Protein AF-A0A831NUK7-F1 (afdb_monomer_lite)

Sequence (384 aa):
MIRMRAVDPSGNFGPFSEELTFRYDPYPPEITIQGIDSPALAPYNLSAEILTEDSSPIYSLNWSLEGEGLSLQGSGEMINAQDLQEGTYLLTVWVRDVAGNLNVSAFTLVILPPDTTPPQLVYSSVEPGQTDVPLNATFVLRFNEAVILGEIRILFGLVGEEVPLSAKVEGETVTITPLSPLSPGTLYHLVIEGLKDEHGNTAPVINISFTTVYPVVEDYDSDGLPNSYEERYSFLDPLNPEDASRDEDGDGLTNLEEYLNHTRPDLSDTDGDGYSDLEEIEKGTDPNNKNEFPAEEAGEKSPLALYAGVGIAALVVIVALLLYLRAKTLGREELEEEVPAATPGEVIEHSLMDDFVNCPECGAPVEKDAEYCPECGAILKGEE

pLDDT: mean 85.35, std 16.43, range [32.44, 98.31]

Secondary structure (DSSP, 8-state):
-B--EEE-TTSPEEEEPPPB------SPPEEEEES--SSEESSEEEEEEEEEE-SS-EEEEEEEEEETTEEEEEESSEEEEEEE-SEEEEEEEEEEETT--EEEEEEEEEEEPPP-PPP-EEEESS-TTEEEE-TTPPEEEEESS--B--EEEEEETTT-PBPPEEEEEETTEEEEEESSPPPTT-EEEEEEES-B-TT-PBPPPEEEEEEEPP-----SS-SS--HHHHTTSTT--TT-TTSTT--SSSSS--HHHHHHHT--TT-SSSS-SSS-HHHHHHHT--TT-TT-PPP-------THHHHHHHHHHHHHHHHHHHHHHHHHHSSS-----------------------EEE-TTT--EEETT-SB-TTT--B-----

Structure (mmCIF, N/CA/C/O backbone):
data_AF-A0A831NUK7-F1
#
_entry.id   AF-A0A831NUK7-F1
#
loop_
_atom_site.group_PDB
_atom_site.id
_atom_site.type_symbol
_atom_site.label_atom_id
_atom_site.label_alt_id
_atom_site.label_comp_id
_atom_site.label_asym_id
_atom_site.label_entity_id
_atom_site.label_seq_id
_atom_site.pdbx_PDB_ins_code
_atom_site.Cartn_x
_atom_site.Cartn_y
_atom_site.Cartn_z
_atom_site.occupancy
_atom_site.B_iso_or_equiv
_atom_site.auth_seq_id
_atom_site.auth_comp_id
_atom_site.auth_asym_id
_atom_site.auth_atom_id
_atom_site.pdbx_PDB_model_num
ATOM 1 N N . MET A 1 1 ? 56.493 -1.917 -49.288 1.00 64.25 1 MET A N 1
ATOM 2 C CA . MET A 1 1 ? 57.590 -0.929 -49.189 1.00 64.25 1 MET A CA 1
ATOM 3 C C . MET A 1 1 ? 58.415 -0.994 -50.458 1.00 64.25 1 MET A C 1
ATOM 5 O O . MET A 1 1 ? 58.740 -2.098 -50.881 1.00 64.25 1 MET A O 1
ATOM 9 N N . ILE A 1 2 ? 58.713 0.147 -51.077 1.00 75.06 2 ILE A N 1
ATOM 10 C CA . ILE A 1 2 ? 59.552 0.215 -52.278 1.00 75.06 2 ILE A CA 1
ATOM 11 C C . ILE A 1 2 ? 60.657 1.246 -52.034 1.00 75.06 2 ILE A C 1
ATOM 13 O O . ILE A 1 2 ? 60.381 2.381 -51.653 1.00 75.06 2 ILE A O 1
ATOM 17 N N . ARG A 1 3 ? 61.909 0.840 -52.265 1.00 80.25 3 ARG A N 1
ATOM 18 C CA . ARG A 1 3 ? 63.057 1.743 -52.408 1.00 80.25 3 ARG A CA 1
ATOM 19 C C . ARG A 1 3 ? 63.561 1.630 -53.836 1.00 80.25 3 ARG A C 1
ATOM 21 O O . ARG A 1 3 ? 63.707 0.524 -54.355 1.00 80.25 3 ARG A O 1
ATOM 28 N N . MET A 1 4 ? 63.839 2.758 -54.466 1.00 81.94 4 MET A N 1
ATOM 29 C CA . MET A 1 4 ? 64.348 2.812 -55.836 1.00 81.94 4 MET A CA 1
ATOM 30 C C . MET A 1 4 ? 65.787 3.323 -55.796 1.00 81.94 4 MET A C 1
ATOM 32 O O . MET A 1 4 ? 66.136 4.089 -54.912 1.00 81.94 4 MET A O 1
ATOM 36 N N . ARG A 1 5 ? 66.654 2.920 -56.723 1.00 85.25 5 ARG A N 1
ATOM 37 C CA . ARG A 1 5 ? 67.968 3.560 -56.900 1.00 85.25 5 ARG A CA 1
ATOM 38 C C . ARG A 1 5 ? 68.291 3.658 -58.377 1.00 85.25 5 ARG A C 1
ATOM 40 O O . ARG A 1 5 ? 67.907 2.778 -59.145 1.00 85.25 5 ARG A O 1
ATOM 47 N N . ALA A 1 6 ? 68.995 4.713 -58.760 1.00 83.50 6 ALA A N 1
ATOM 48 C CA . ALA A 1 6 ? 69.454 4.871 -60.131 1.00 83.50 6 ALA A CA 1
ATOM 49 C C . ALA A 1 6 ? 70.647 3.943 -60.411 1.00 83.50 6 ALA A C 1
ATOM 51 O O . ALA A 1 6 ? 71.474 3.705 -59.526 1.00 83.50 6 ALA A O 1
ATOM 52 N N . VAL A 1 7 ? 70.736 3.447 -61.645 1.00 88.44 7 VAL A N 1
ATOM 53 C CA . VAL A 1 7 ? 71.907 2.736 -62.174 1.00 88.44 7 VAL A CA 1
ATOM 54 C C . VAL A 1 7 ? 72.373 3.493 -63.405 1.00 88.44 7 VAL A C 1
ATOM 56 O O . VAL A 1 7 ? 71.557 3.771 -64.285 1.00 88.44 7 VAL A O 1
ATOM 59 N N . ASP A 1 8 ? 73.649 3.861 -63.461 1.00 87.12 8 ASP A N 1
ATOM 60 C CA . ASP A 1 8 ? 74.209 4.478 -64.663 1.00 87.12 8 ASP A CA 1
ATOM 61 C C . ASP A 1 8 ? 74.492 3.421 -65.763 1.00 87.12 8 ASP A C 1
ATOM 63 O O . ASP A 1 8 ? 74.494 2.217 -65.485 1.00 87.12 8 ASP A O 1
ATOM 67 N N . PRO A 1 9 ? 74.745 3.825 -67.025 1.00 88.81 9 PRO A N 1
ATOM 68 C CA . PRO A 1 9 ? 75.043 2.888 -68.118 1.00 88.81 9 PRO A CA 1
ATOM 69 C C . PRO A 1 9 ? 76.315 2.047 -67.921 1.00 88.81 9 PRO A C 1
ATOM 71 O O . PRO A 1 9 ? 76.508 1.058 -68.626 1.00 88.81 9 PRO A O 1
ATOM 74 N N . SER A 1 10 ? 77.177 2.436 -66.979 1.00 90.06 10 SER A N 1
ATOM 75 C CA . SER A 1 10 ? 78.399 1.719 -66.606 1.00 90.06 10 SER A CA 1
ATOM 76 C C . SER A 1 10 ? 78.162 0.710 -65.473 1.00 90.06 10 SER A C 1
ATOM 78 O O . SER A 1 10 ? 79.085 -0.006 -65.093 1.00 90.06 10 SER A O 1
ATOM 80 N N . GLY A 1 11 ? 76.939 0.630 -64.940 1.00 84.56 11 GLY A N 1
ATOM 81 C CA . GLY A 1 11 ? 76.548 -0.298 -63.881 1.00 84.56 11 GLY A CA 1
ATOM 82 C C . GLY A 1 11 ? 76.775 0.215 -62.457 1.00 84.56 11 GLY A C 1
ATOM 83 O O . GLY A 1 11 ? 76.637 -0.567 -61.514 1.00 84.56 11 GLY A O 1
ATOM 84 N N . ASN A 1 12 ? 77.102 1.497 -62.261 1.00 88.62 12 ASN A N 1
ATOM 85 C CA . ASN A 1 12 ? 77.248 2.062 -60.920 1.00 88.62 12 ASN A CA 1
ATOM 86 C C . ASN A 1 12 ? 75.880 2.391 -60.323 1.00 88.62 12 ASN A C 1
ATOM 88 O O . ASN A 1 12 ? 75.015 2.969 -60.983 1.00 88.62 12 ASN A O 1
ATOM 92 N N . PHE A 1 13 ? 75.700 2.063 -59.046 1.00 88.94 13 PHE A N 1
ATOM 93 C CA . PHE A 1 13 ? 74.459 2.310 -58.322 1.00 88.94 13 PHE A CA 1
ATOM 94 C C . PHE A 1 13 ? 74.542 3.606 -57.515 1.00 88.94 13 PHE A C 1
ATOM 96 O O . PHE A 1 13 ? 75.448 3.777 -56.699 1.00 88.94 13 PHE A O 1
ATOM 103 N N . GLY A 1 14 ? 73.559 4.486 -57.700 1.00 83.69 14 GLY A N 1
ATOM 104 C CA . GLY A 1 14 ? 73.327 5.617 -56.806 1.00 83.69 14 GLY A CA 1
ATOM 105 C C . GLY A 1 14 ? 72.764 5.176 -55.445 1.00 83.69 14 GLY A C 1
ATOM 106 O O . GLY A 1 14 ? 72.411 4.002 -55.261 1.00 83.69 14 GLY A O 1
ATOM 107 N N . PRO A 1 15 ? 72.651 6.104 -54.479 1.00 85.12 15 PRO A N 1
ATOM 108 C CA . PRO A 1 15 ? 71.988 5.824 -53.210 1.00 85.12 15 PRO A CA 1
ATOM 109 C C . PRO A 1 15 ? 70.515 5.444 -53.435 1.00 85.12 15 PRO A C 1
ATOM 111 O O . PRO A 1 15 ? 69.902 5.826 -54.436 1.00 85.12 15 PRO A O 1
ATOM 114 N N . PHE A 1 16 ? 69.947 4.676 -52.505 1.00 83.62 16 PHE A N 1
ATOM 115 C CA . PHE A 1 16 ? 68.508 4.412 -52.507 1.00 83.62 16 PHE A CA 1
ATOM 116 C C . PHE A 1 16 ? 67.723 5.699 -52.230 1.00 83.62 16 PHE A C 1
ATOM 118 O O . PHE A 1 16 ? 68.163 6.544 -51.452 1.00 83.62 16 PHE A O 1
ATOM 125 N N . SER A 1 17 ? 66.558 5.820 -52.863 1.00 79.38 17 SER A N 1
ATOM 126 C CA . SER A 1 17 ? 65.533 6.805 -52.549 1.00 79.38 17 SER A CA 1
ATOM 127 C C . SER A 1 17 ? 65.079 6.650 -51.101 1.00 79.38 17 SER A C 1
ATOM 129 O O . SER A 1 17 ? 65.239 5.583 -50.496 1.00 79.38 17 SER A O 1
ATOM 131 N N . GLU A 1 18 ? 64.431 7.690 -50.582 1.00 79.56 18 GLU A N 1
ATOM 132 C CA . GLU A 1 18 ? 63.623 7.554 -49.373 1.00 79.56 18 GLU A CA 1
ATOM 133 C C . GLU A 1 18 ? 62.580 6.437 -49.542 1.00 79.56 18 GLU A C 1
ATOM 135 O O . GLU A 1 18 ? 62.187 6.073 -50.660 1.00 79.56 18 GLU A O 1
ATOM 140 N N . GLU A 1 19 ? 62.188 5.837 -48.420 1.00 77.62 19 GLU A N 1
ATOM 141 C CA . GLU A 1 19 ? 61.235 4.734 -48.405 1.00 77.62 19 GLU A CA 1
ATOM 142 C C . GLU A 1 19 ? 59.835 5.208 -48.762 1.00 77.62 19 GLU A C 1
ATOM 144 O O . GLU A 1 19 ? 59.229 5.985 -48.027 1.00 77.62 19 GLU A O 1
ATOM 149 N N . LEU A 1 20 ? 59.279 4.660 -49.843 1.00 69.44 20 LEU A N 1
ATOM 150 C CA . LEU A 1 20 ? 57.866 4.817 -50.141 1.00 69.44 20 LEU A CA 1
ATOM 151 C C . LEU A 1 20 ? 57.098 3.615 -49.576 1.00 69.44 20 LEU A C 1
ATOM 153 O O . LEU A 1 20 ? 57.279 2.463 -50.000 1.00 69.44 20 LEU A O 1
ATOM 157 N N . THR A 1 21 ? 56.233 3.879 -48.600 1.00 65.00 21 THR A N 1
ATOM 158 C CA . THR A 1 21 ? 55.362 2.868 -47.990 1.00 65.00 21 THR A CA 1
ATOM 159 C C . THR A 1 21 ? 53.924 3.110 -48.423 1.00 65.00 21 THR A C 1
ATOM 161 O O . THR A 1 21 ? 53.344 4.139 -48.101 1.00 65.00 21 THR A O 1
ATOM 164 N N . PHE A 1 22 ? 53.344 2.144 -49.136 1.00 67.62 22 PHE A N 1
ATOM 165 C CA . PHE A 1 22 ? 51.909 2.099 -49.402 1.00 67.62 22 PHE A CA 1
ATOM 166 C C . PHE A 1 22 ? 51.228 1.402 -48.228 1.00 67.62 22 PHE A C 1
ATOM 168 O O . PHE A 1 22 ? 51.639 0.301 -47.853 1.00 67.62 22 PHE A O 1
ATOM 175 N N . ARG A 1 23 ? 50.216 2.045 -47.647 1.00 66.06 23 ARG A N 1
ATOM 176 C CA . ARG A 1 23 ? 49.289 1.401 -46.716 1.00 66.06 23 ARG A CA 1
ATOM 177 C C . ARG A 1 23 ? 48.099 0.915 -47.537 1.00 66.06 23 ARG A C 1
ATOM 179 O O . ARG A 1 23 ? 47.542 1.691 -48.306 1.00 66.06 23 ARG A O 1
ATOM 186 N N . TYR A 1 24 ? 47.801 -0.372 -47.440 1.00 79.50 24 TYR A N 1
ATOM 187 C CA . TYR A 1 24 ? 46.644 -0.999 -48.066 1.00 79.50 24 TYR A CA 1
ATOM 188 C C . TYR A 1 24 ? 45.775 -1.526 -46.937 1.00 79.50 24 TYR A C 1
ATOM 190 O O . TYR A 1 24 ? 46.262 -2.331 -46.142 1.00 79.50 24 TYR A O 1
ATOM 198 N N . ASP A 1 25 ? 44.542 -1.044 -46.873 1.00 85.75 25 ASP A N 1
ATOM 199 C CA . ASP A 1 25 ? 43.543 -1.516 -45.929 1.00 85.75 25 ASP A CA 1
ATOM 200 C C . ASP A 1 25 ? 42.466 -2.293 -46.693 1.00 85.75 25 ASP A C 1
ATOM 202 O O . ASP A 1 25 ? 41.785 -1.701 -47.533 1.00 85.75 25 ASP A O 1
ATOM 206 N N . PRO A 1 26 ? 42.362 -3.620 -46.507 1.00 89.19 26 PRO A N 1
ATOM 207 C CA . PRO A 1 26 ? 41.333 -4.426 -47.149 1.00 89.19 26 PRO A CA 1
ATOM 208 C C . PRO A 1 26 ? 40.046 -4.562 -46.331 1.00 89.19 26 PRO A C 1
ATOM 210 O O . PRO A 1 26 ? 39.125 -5.227 -46.811 1.00 89.19 26 PRO A O 1
ATOM 213 N N . TYR A 1 27 ? 40.002 -4.059 -45.095 1.00 92.44 27 TYR A N 1
ATOM 214 C CA . TYR A 1 27 ? 38.897 -4.330 -44.184 1.00 92.44 27 TYR A CA 1
ATOM 215 C C . TYR A 1 27 ? 37.964 -3.121 -44.093 1.00 92.44 27 TYR A C 1
ATOM 217 O O . TYR A 1 27 ? 38.430 -1.990 -44.051 1.00 92.44 27 TYR A O 1
ATOM 225 N N . PRO A 1 28 ? 36.638 -3.330 -44.113 1.00 91.94 28 PRO A N 1
ATOM 226 C CA . PRO A 1 28 ? 35.700 -2.252 -43.857 1.00 91.94 28 PRO A CA 1
ATOM 227 C C . PRO A 1 28 ? 35.691 -1.871 -42.367 1.00 91.94 28 PRO A C 1
ATOM 229 O O . PRO A 1 28 ? 35.880 -2.757 -41.530 1.00 91.94 28 PRO A O 1
ATOM 232 N N . PRO A 1 29 ? 35.381 -0.604 -42.033 1.00 94.94 29 PRO A N 1
ATOM 233 C CA . PRO A 1 29 ? 35.213 -0.165 -40.649 1.00 94.94 29 PRO A CA 1
ATOM 234 C C . PRO A 1 29 ? 34.188 -1.002 -39.885 1.00 94.94 29 PRO A C 1
ATOM 236 O O . PRO A 1 29 ? 33.130 -1.327 -40.429 1.00 94.94 29 PRO A O 1
ATOM 239 N N . GLU A 1 30 ? 34.441 -1.300 -38.615 1.00 94.69 30 GLU A N 1
ATOM 240 C CA . GLU A 1 30 ? 33.444 -1.907 -37.731 1.00 94.69 30 GLU A CA 1
ATOM 241 C C . GLU A 1 30 ? 32.472 -0.845 -37.193 1.00 94.69 30 GLU A C 1
ATOM 243 O O . GLU A 1 30 ? 32.846 0.309 -36.991 1.00 94.69 30 GLU A O 1
ATOM 248 N N . ILE A 1 31 ? 31.207 -1.231 -36.981 1.00 95.44 31 ILE A N 1
ATOM 249 C CA . ILE A 1 31 ? 30.131 -0.347 -36.502 1.00 95.44 31 ILE A CA 1
ATOM 250 C C . ILE A 1 31 ? 29.565 -0.932 -35.209 1.00 95.44 31 ILE A C 1
ATOM 252 O O . ILE A 1 31 ? 29.044 -2.047 -35.217 1.00 95.44 31 ILE A O 1
ATOM 256 N N . THR A 1 32 ? 29.592 -0.153 -34.131 1.00 93.31 32 THR A N 1
ATOM 257 C CA . THR A 1 32 ? 28.863 -0.428 -32.885 1.00 93.31 32 THR A CA 1
ATOM 258 C C . THR A 1 32 ? 27.933 0.741 -32.587 1.00 93.31 32 THR A C 1
ATOM 260 O O . THR A 1 32 ? 28.287 1.886 -32.846 1.00 93.31 32 THR A O 1
ATOM 263 N N . ILE A 1 33 ? 26.745 0.475 -32.042 1.00 92.62 33 ILE A N 1
ATOM 264 C CA . ILE A 1 33 ? 25.824 1.533 -31.611 1.00 92.62 33 ILE A CA 1
ATOM 265 C C . ILE A 1 33 ? 25.551 1.391 -30.118 1.00 92.62 33 ILE A C 1
ATOM 267 O O . ILE A 1 33 ? 25.254 0.295 -29.642 1.00 92.62 33 ILE A O 1
ATOM 271 N N . GLN A 1 34 ? 25.657 2.499 -29.392 1.00 93.94 34 GLN A N 1
ATOM 272 C CA . GLN A 1 34 ? 25.316 2.612 -27.976 1.00 93.94 34 GLN A CA 1
ATOM 273 C C . GLN A 1 34 ? 24.071 3.490 -27.798 1.00 93.94 34 GLN A C 1
ATOM 275 O O . GLN A 1 34 ? 23.818 4.376 -28.611 1.00 93.94 34 GLN A O 1
ATOM 280 N N . GLY A 1 35 ? 23.291 3.250 -26.740 1.00 87.88 35 GLY A N 1
ATOM 281 C CA . GLY A 1 35 ? 22.095 4.051 -26.437 1.00 87.88 35 GLY A CA 1
ATOM 282 C C . GLY A 1 35 ? 20.856 3.709 -27.273 1.00 87.88 35 GLY A C 1
ATOM 283 O O . GLY A 1 35 ? 20.000 4.565 -27.470 1.00 87.88 35 GLY A O 1
ATOM 284 N N . ILE A 1 36 ? 20.758 2.478 -27.790 1.00 88.00 36 ILE A N 1
ATOM 285 C CA . ILE A 1 36 ? 19.502 1.943 -28.334 1.00 88.00 36 ILE A CA 1
ATOM 286 C C . ILE A 1 36 ? 18.870 1.046 -27.273 1.00 88.00 36 ILE A C 1
ATOM 288 O O . ILE A 1 36 ? 19.312 -0.089 -27.082 1.00 88.00 36 ILE A O 1
ATOM 292 N N . ASP A 1 37 ? 17.811 1.537 -26.637 1.00 85.81 37 ASP A N 1
ATOM 293 C CA . ASP A 1 37 ? 16.957 0.727 -25.773 1.00 85.81 37 ASP A CA 1
ATOM 294 C C . ASP A 1 37 ? 15.833 0.138 -26.630 1.00 85.81 37 ASP A C 1
ATOM 296 O O . ASP A 1 37 ? 14.996 0.861 -27.166 1.00 85.81 37 ASP A O 1
ATOM 300 N N . SER A 1 38 ? 15.846 -1.180 -26.835 1.00 87.94 38 SER A N 1
ATOM 301 C CA . SER A 1 38 ? 14.829 -1.876 -27.629 1.00 87.94 38 SER A CA 1
ATOM 302 C C . SER A 1 38 ? 14.486 -3.235 -27.000 1.00 87.94 38 SER A C 1
ATOM 304 O O . SER A 1 38 ? 15.402 -4.031 -26.774 1.00 87.94 38 SER A O 1
ATOM 306 N N . PRO A 1 39 ? 13.195 -3.558 -26.783 1.00 89.12 39 PRO A N 1
ATOM 307 C CA . PRO A 1 39 ? 12.033 -2.710 -27.066 1.00 89.12 39 PRO A CA 1
ATOM 308 C C . PRO A 1 39 ? 11.909 -1.514 -26.098 1.00 89.12 39 PRO A C 1
ATOM 310 O O . PRO A 1 39 ? 12.307 -1.621 -24.942 1.00 89.12 39 PRO A O 1
ATOM 313 N N . ALA A 1 40 ? 11.335 -0.403 -26.570 1.00 89.50 40 ALA A N 1
ATOM 314 C CA . ALA A 1 40 ? 11.014 0.796 -25.777 1.00 89.50 40 ALA A CA 1
ATOM 315 C C . ALA A 1 40 ? 9.501 1.080 -25.784 1.00 89.50 40 ALA A C 1
ATOM 317 O O . ALA A 1 40 ? 8.794 0.543 -26.630 1.00 89.50 40 ALA A O 1
ATOM 318 N N . LEU A 1 41 ? 8.991 1.917 -24.874 1.00 89.62 41 LEU A N 1
ATOM 319 C CA . LEU A 1 41 ? 7.579 2.337 -24.839 1.00 89.62 41 LEU A CA 1
ATOM 320 C C . LEU A 1 41 ? 7.398 3.702 -25.518 1.00 89.62 41 LEU A C 1
ATOM 322 O O . LEU A 1 41 ? 8.243 4.585 -25.373 1.00 89.62 41 LEU A O 1
ATOM 326 N N . ALA A 1 42 ? 6.299 3.880 -26.251 1.00 89.00 42 ALA A N 1
ATOM 327 C CA . ALA A 1 42 ? 5.941 5.168 -26.839 1.00 89.00 42 ALA A CA 1
ATOM 328 C C . ALA A 1 42 ? 5.413 6.162 -25.777 1.00 89.00 42 ALA A C 1
ATOM 330 O O . ALA A 1 42 ? 4.726 5.741 -24.847 1.00 89.00 42 ALA A O 1
ATOM 331 N N . PRO A 1 43 ? 5.634 7.482 -25.943 1.00 90.12 43 PRO A N 1
ATOM 332 C CA . PRO A 1 43 ? 6.534 8.098 -26.915 1.00 90.12 43 PRO A CA 1
ATOM 333 C C . PRO A 1 43 ? 8.003 7.937 -26.495 1.00 90.12 43 PRO A C 1
ATOM 335 O O . PRO A 1 43 ? 8.352 8.155 -25.335 1.00 90.12 43 PRO A O 1
ATOM 338 N N . TYR A 1 44 ? 8.878 7.608 -27.446 1.00 91.56 44 TYR A N 1
ATOM 339 C CA . TYR A 1 44 ? 10.301 7.392 -27.170 1.00 91.56 44 TYR A CA 1
ATOM 340 C C . TYR A 1 44 ? 11.184 8.462 -27.819 1.00 91.56 44 TYR A C 1
ATOM 342 O O . TYR A 1 44 ? 11.054 8.769 -29.007 1.00 91.56 44 TYR A O 1
ATOM 350 N N . ASN A 1 45 ? 12.127 8.993 -27.039 1.00 92.62 45 ASN A N 1
ATOM 351 C CA . ASN A 1 45 ? 13.173 9.891 -27.518 1.00 92.62 45 ASN A CA 1
ATOM 352 C C . ASN A 1 45 ? 14.479 9.103 -27.664 1.00 92.62 45 ASN A C 1
ATOM 354 O O . ASN A 1 45 ? 15.106 8.741 -26.671 1.00 92.62 45 ASN A O 1
ATOM 358 N N . LEU A 1 46 ? 14.893 8.856 -28.905 1.00 94.12 46 LEU A N 1
ATOM 359 C CA . LEU A 1 46 ? 16.140 8.172 -29.224 1.00 94.12 46 LEU A CA 1
ATOM 360 C C . LEU A 1 46 ? 17.319 9.147 -29.132 1.00 94.12 46 LEU A C 1
ATOM 362 O O . LEU A 1 46 ? 17.319 10.182 -29.801 1.00 94.12 46 LEU A O 1
ATOM 366 N N . SER A 1 47 ? 18.347 8.762 -28.376 1.00 94.75 47 SER A N 1
ATOM 367 C CA . SER A 1 47 ? 19.665 9.404 -28.345 1.00 94.75 47 SER A CA 1
ATOM 368 C C . SER A 1 47 ? 20.739 8.318 -28.365 1.00 94.75 47 SER A C 1
ATOM 370 O O . SER A 1 47 ? 21.116 7.799 -27.316 1.00 94.75 47 SER A O 1
ATOM 372 N N . ALA A 1 48 ? 21.231 7.986 -29.558 1.00 94.31 48 ALA A N 1
ATOM 373 C CA . ALA A 1 48 ? 22.219 6.930 -29.759 1.00 94.31 48 ALA A CA 1
ATOM 374 C C . ALA A 1 48 ? 23.532 7.473 -30.337 1.00 94.31 48 ALA A C 1
ATOM 376 O O . ALA A 1 48 ? 23.535 8.435 -31.107 1.00 94.31 48 ALA A O 1
ATOM 377 N N . GLU A 1 49 ? 24.638 6.824 -29.984 1.00 96.50 49 GLU A N 1
ATOM 378 C CA . GLU A 1 49 ? 25.987 7.136 -30.463 1.00 96.50 49 GLU A CA 1
ATOM 379 C C . GLU A 1 49 ? 26.521 5.977 -31.314 1.00 96.50 49 GLU A C 1
ATOM 381 O O . GLU A 1 49 ? 26.495 4.811 -30.909 1.00 96.50 49 GLU A O 1
ATOM 386 N N . ILE A 1 50 ? 26.997 6.302 -32.513 1.00 96.06 50 ILE A N 1
ATOM 387 C CA . ILE A 1 50 ? 27.644 5.395 -33.453 1.00 96.06 50 ILE A CA 1
ATOM 388 C C . ILE A 1 50 ? 29.144 5.445 -33.186 1.00 96.06 50 ILE A C 1
ATOM 390 O O . ILE A 1 50 ? 29.791 6.467 -33.405 1.00 96.06 50 ILE A O 1
ATOM 394 N N . LEU A 1 51 ? 29.702 4.309 -32.789 1.00 94.81 51 LEU A N 1
ATOM 395 C CA . LEU A 1 51 ? 31.133 4.111 -32.624 1.00 94.81 51 LEU A CA 1
ATOM 396 C C . LEU A 1 51 ? 31.680 3.339 -33.821 1.00 94.81 51 LEU A C 1
ATOM 398 O O . LEU A 1 51 ? 31.124 2.312 -34.224 1.00 94.81 51 LEU A O 1
ATOM 402 N N . THR A 1 52 ? 32.786 3.828 -34.374 1.00 94.06 52 THR A N 1
ATOM 403 C CA . THR A 1 52 ? 33.480 3.182 -35.490 1.00 94.06 52 THR A CA 1
ATOM 404 C C . THR A 1 52 ? 34.911 2.849 -35.117 1.00 94.06 52 THR A C 1
ATOM 406 O O . THR A 1 52 ? 35.639 3.725 -34.648 1.00 94.06 52 THR A O 1
ATOM 409 N N . GLU A 1 53 ? 35.331 1.618 -35.389 1.00 92.50 53 GLU A N 1
ATOM 410 C CA . GLU A 1 53 ? 36.717 1.186 -35.222 1.00 92.50 53 GLU A CA 1
ATOM 411 C C . GLU A 1 53 ? 37.283 0.747 -36.569 1.00 92.50 53 GLU A C 1
ATOM 413 O O . GLU A 1 53 ? 36.683 -0.063 -37.276 1.00 92.50 53 GLU A O 1
ATOM 418 N N . ASP A 1 54 ? 38.433 1.310 -36.937 1.00 92.00 54 ASP A N 1
ATOM 419 C CA . ASP A 1 54 ? 39.134 0.941 -38.159 1.00 92.00 54 ASP A CA 1
ATOM 420 C C . ASP A 1 54 ? 40.634 1.274 -38.082 1.00 92.00 54 ASP A C 1
ATOM 422 O O . ASP A 1 54 ? 41.075 2.142 -37.322 1.00 92.00 54 ASP A O 1
ATOM 426 N N . SER A 1 55 ? 41.434 0.567 -38.881 1.00 87.81 55 SER A N 1
ATOM 427 C CA . SER A 1 55 ? 42.866 0.812 -39.043 1.00 87.81 55 SER A CA 1
ATOM 428 C C . SER A 1 55 ? 43.160 2.011 -39.957 1.00 87.81 55 SER A C 1
ATOM 430 O O . SER A 1 55 ? 44.243 2.611 -39.867 1.00 87.81 55 SER A O 1
ATOM 432 N N . SER A 1 56 ? 42.184 2.391 -40.788 1.00 89.69 56 SER A N 1
ATOM 433 C CA . SER A 1 56 ? 42.190 3.587 -41.625 1.00 89.69 56 SER A CA 1
ATOM 434 C C . SER A 1 56 ? 41.277 4.694 -41.078 1.00 89.69 56 SER A C 1
ATOM 436 O O . SER A 1 56 ? 40.292 4.432 -40.395 1.00 89.69 56 SER A O 1
ATOM 438 N N . PRO A 1 57 ? 41.571 5.977 -41.365 1.00 91.62 57 PRO A N 1
ATOM 439 C CA . PRO A 1 57 ? 40.651 7.062 -41.042 1.00 91.62 57 PRO A CA 1
ATOM 440 C C . PRO A 1 57 ? 39.291 6.901 -41.731 1.00 91.62 57 PRO A C 1
ATOM 442 O O . PRO A 1 57 ? 39.220 6.565 -42.917 1.00 91.62 57 PRO A O 1
ATOM 445 N N . ILE A 1 58 ? 38.223 7.248 -41.014 1.00 94.31 58 ILE A N 1
ATOM 446 C CA . ILE A 1 58 ? 36.867 7.285 -41.563 1.00 94.31 58 ILE A CA 1
ATOM 447 C C . ILE A 1 58 ? 36.726 8.457 -42.541 1.00 94.31 58 ILE A C 1
ATOM 449 O O . ILE A 1 58 ? 37.095 9.593 -42.244 1.00 94.31 58 ILE A O 1
ATOM 453 N N . TYR A 1 59 ? 36.187 8.172 -43.725 1.00 94.38 59 TYR A N 1
ATOM 454 C CA . TYR A 1 59 ? 35.896 9.151 -44.771 1.00 94.38 59 TYR A CA 1
ATOM 455 C C . TYR A 1 59 ? 34.465 9.688 -44.683 1.00 94.38 59 TYR A C 1
ATOM 457 O O . TYR A 1 59 ? 34.247 10.889 -44.829 1.00 94.38 59 TYR A O 1
ATOM 465 N N . SER A 1 60 ? 33.480 8.814 -44.459 1.00 95.75 60 SER A N 1
ATOM 466 C CA . SER A 1 60 ? 32.080 9.222 -44.323 1.00 95.75 60 SER A CA 1
ATOM 467 C C . SER A 1 60 ? 31.313 8.307 -43.384 1.00 95.75 60 SER A C 1
ATOM 469 O O . SER A 1 60 ? 31.461 7.089 -43.469 1.00 95.75 60 SER A O 1
ATOM 471 N N . LEU A 1 61 ? 30.430 8.898 -42.586 1.00 97.12 61 LEU A N 1
ATOM 472 C CA . LEU A 1 61 ? 29.501 8.211 -41.700 1.00 97.12 61 LEU A CA 1
ATOM 473 C C . LEU A 1 61 ? 28.124 8.854 -41.885 1.00 97.12 61 LEU A C 1
ATOM 475 O O . LEU A 1 61 ? 27.939 10.033 -41.576 1.00 97.12 61 LEU A O 1
ATOM 479 N N . ASN A 1 62 ? 27.185 8.078 -42.422 1.00 97.50 62 ASN A N 1
ATOM 480 C CA . ASN A 1 62 ? 25.804 8.488 -42.671 1.00 97.50 62 ASN A CA 1
ATOM 481 C C . ASN A 1 62 ? 24.845 7.476 -42.051 1.00 97.50 62 ASN A C 1
ATOM 483 O O . ASN A 1 62 ? 25.186 6.301 -41.921 1.00 97.50 62 ASN A O 1
ATOM 487 N N . TRP A 1 63 ? 23.633 7.908 -41.733 1.00 97.62 63 TRP A N 1
ATOM 488 C CA . TRP A 1 63 ? 22.600 7.042 -41.183 1.00 97.62 63 TRP A CA 1
ATOM 489 C C . TRP A 1 63 ? 21.198 7.461 -41.637 1.00 97.62 63 TRP A C 1
ATOM 491 O O . TRP A 1 63 ? 20.975 8.608 -42.031 1.00 97.62 63 TRP A O 1
ATOM 501 N N . SER A 1 64 ? 20.250 6.526 -41.595 1.00 97.31 64 SER A N 1
ATOM 502 C CA . SER A 1 64 ? 18.820 6.767 -41.794 1.00 97.31 64 SER A CA 1
ATOM 503 C C . SER A 1 64 ? 18.003 6.013 -40.757 1.00 97.31 64 SER A C 1
ATOM 505 O O . SER A 1 64 ? 18.381 4.918 -40.358 1.00 97.31 64 SER A O 1
ATOM 507 N N . LEU A 1 65 ? 16.892 6.597 -40.323 1.00 97.06 65 LEU A N 1
ATOM 508 C CA . LEU A 1 65 ? 15.909 5.967 -39.450 1.00 97.06 65 LEU A CA 1
ATOM 509 C C . LEU A 1 65 ? 14.548 6.038 -40.142 1.00 97.06 65 LEU A C 1
ATOM 511 O O . LEU A 1 65 ? 14.024 7.130 -40.366 1.00 97.06 65 LEU A O 1
ATOM 515 N N . GLU A 1 66 ? 13.992 4.883 -40.491 1.00 96.75 66 GLU A N 1
ATOM 516 C CA . GLU A 1 66 ? 12.765 4.776 -41.286 1.00 96.75 66 GLU A CA 1
ATOM 517 C C . GLU A 1 66 ? 11.762 3.835 -40.612 1.00 96.75 66 GLU A C 1
ATOM 519 O O . GLU A 1 66 ? 12.132 2.751 -40.177 1.00 96.75 66 GLU A O 1
ATOM 524 N N . 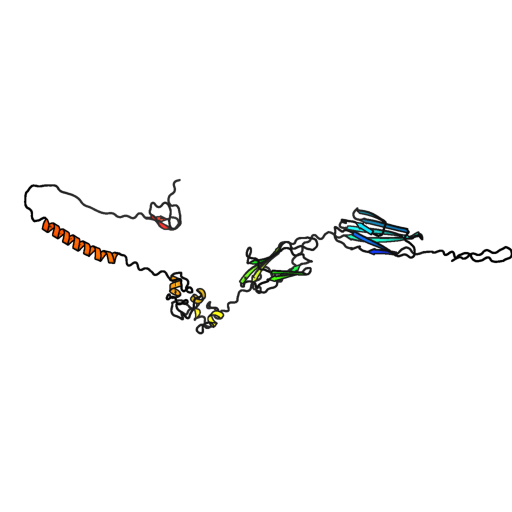GLY A 1 67 ? 10.490 4.218 -40.526 1.00 94.50 67 GLY A N 1
ATOM 525 C CA . GLY A 1 67 ? 9.447 3.392 -39.904 1.00 94.50 67 GLY A CA 1
ATOM 526 C C . GLY A 1 67 ? 8.193 4.197 -39.594 1.00 94.50 67 GLY A C 1
ATOM 527 O O . GLY A 1 67 ? 8.288 5.390 -39.337 1.00 94.50 67 GLY A O 1
ATOM 528 N N . GLU A 1 68 ? 7.014 3.576 -39.666 1.00 92.00 68 GLU A N 1
ATOM 529 C CA . GLU A 1 68 ? 5.725 4.214 -39.319 1.00 92.00 68 GLU A CA 1
ATOM 530 C C . GLU A 1 68 ? 5.489 5.599 -39.963 1.00 92.00 68 GLU A C 1
ATOM 532 O O . GLU A 1 68 ? 4.971 6.531 -39.352 1.00 92.00 68 GLU A O 1
ATOM 537 N N . GLY A 1 69 ? 5.914 5.771 -41.220 1.00 88.62 69 GLY A N 1
ATOM 538 C CA . GLY A 1 69 ? 5.807 7.044 -41.947 1.00 88.62 69 GLY A CA 1
ATOM 539 C C . GLY A 1 69 ? 6.877 8.092 -41.598 1.00 88.62 69 GLY A C 1
ATOM 540 O O . GLY A 1 69 ? 6.949 9.120 -42.273 1.00 88.62 69 GLY A O 1
ATOM 541 N N . LEU A 1 70 ? 7.740 7.826 -40.614 1.00 92.94 70 LEU A N 1
ATOM 542 C CA . LEU A 1 70 ? 8.957 8.588 -40.341 1.00 92.94 70 LEU A CA 1
ATOM 543 C C . LEU A 1 70 ? 10.069 8.195 -41.324 1.00 92.94 70 LEU A C 1
ATOM 545 O O . LEU A 1 70 ? 10.277 7.017 -41.614 1.00 92.94 70 LEU A O 1
ATOM 549 N N . SER A 1 71 ? 10.815 9.192 -41.798 1.00 95.06 71 SER A N 1
ATOM 550 C CA . SER A 1 71 ? 12.030 9.015 -42.597 1.00 95.06 71 SER A CA 1
ATOM 551 C C . SER A 1 71 ? 13.029 10.114 -42.238 1.00 95.06 71 SER A C 1
ATOM 553 O O . SER A 1 71 ? 12.957 11.225 -42.767 1.00 95.06 71 SER A O 1
ATOM 555 N N . LEU A 1 72 ? 13.960 9.808 -41.337 1.00 95.88 72 LEU A N 1
ATOM 556 C CA . LEU A 1 72 ? 15.054 10.692 -40.938 1.00 95.88 72 LEU A CA 1
ATOM 557 C C . LEU A 1 72 ? 16.362 10.228 -41.569 1.00 95.88 72 LEU A C 1
ATOM 559 O O . LEU A 1 72 ? 16.593 9.035 -41.742 1.00 95.88 72 LEU A O 1
ATOM 563 N N . GLN A 1 73 ? 17.230 11.178 -41.898 1.00 96.56 73 GLN A N 1
ATOM 564 C CA . GLN A 1 73 ? 18.576 10.912 -42.394 1.00 96.56 73 GLN A CA 1
ATOM 565 C C . GLN A 1 73 ? 19.545 11.897 -41.754 1.00 96.56 73 GLN A C 1
ATOM 567 O O . GLN A 1 73 ? 19.191 13.053 -41.509 1.00 96.56 73 GLN A O 1
ATOM 572 N N . GLY A 1 74 ? 20.770 11.451 -41.513 1.00 95.81 74 GLY A N 1
ATOM 573 C CA . GLY A 1 74 ? 21.800 12.272 -40.904 1.00 95.81 74 GLY A CA 1
ATOM 574 C C . GLY A 1 74 ? 23.206 11.781 -41.207 1.00 95.81 74 GLY A C 1
ATOM 575 O O . GLY A 1 74 ? 23.424 10.767 -41.872 1.00 95.81 74 GLY A O 1
ATOM 576 N N . SER A 1 75 ? 24.171 12.552 -40.724 1.00 94.94 75 SER A N 1
ATOM 577 C CA . SER A 1 75 ? 25.597 12.260 -40.822 1.00 94.94 75 SER A CA 1
ATOM 578 C C . SER A 1 75 ? 26.278 12.576 -39.498 1.00 94.94 75 SER A C 1
ATOM 580 O O . SER A 1 75 ? 25.865 13.514 -38.813 1.00 94.94 75 SER A O 1
ATOM 582 N N . GLY A 1 76 ? 27.356 11.862 -39.189 1.00 93.94 76 GLY A N 1
ATOM 583 C CA . GLY A 1 76 ? 28.068 11.977 -37.914 1.00 93.94 76 GLY A CA 1
ATOM 584 C C . GLY A 1 76 ? 27.585 10.986 -36.853 1.00 93.94 76 GLY A C 1
ATOM 585 O O . GLY A 1 76 ? 26.633 10.240 -37.062 1.00 93.94 76 GLY A O 1
ATOM 586 N N . GLU A 1 77 ? 28.290 10.970 -35.726 1.00 95.88 77 GLU A N 1
ATOM 587 C CA . GLU A 1 77 ? 28.236 9.892 -34.728 1.00 95.88 77 GLU A CA 1
ATOM 588 C C . GLU A 1 77 ? 26.938 9.879 -33.908 1.00 95.88 77 GLU A C 1
ATOM 590 O O . GLU A 1 77 ? 26.541 8.833 -33.419 1.00 95.88 77 GLU A O 1
ATOM 595 N N . MET A 1 78 ? 26.230 11.004 -33.795 1.00 95.56 78 MET A N 1
ATOM 596 C CA . MET A 1 78 ? 25.011 11.088 -32.985 1.00 95.56 78 MET A CA 1
ATOM 597 C C . MET A 1 78 ? 23.740 10.909 -33.817 1.00 95.56 78 MET A C 1
ATOM 599 O O . MET A 1 78 ? 23.540 11.583 -34.833 1.00 95.56 78 MET A O 1
ATOM 603 N N . ILE A 1 79 ? 22.834 10.074 -33.313 1.00 95.00 79 ILE A N 1
ATOM 604 C CA . ILE A 1 79 ? 21.473 9.890 -33.814 1.00 95.00 79 ILE A CA 1
ATOM 605 C C . ILE A 1 79 ? 20.511 10.438 -32.767 1.00 95.00 79 ILE A C 1
ATOM 607 O O . ILE A 1 79 ? 20.534 10.014 -31.614 1.00 95.00 79 ILE A O 1
ATOM 611 N N . ASN A 1 80 ? 19.643 11.358 -33.185 1.00 94.50 80 ASN A N 1
ATOM 612 C CA . ASN A 1 80 ? 18.594 11.901 -32.333 1.00 94.50 80 ASN A CA 1
ATOM 613 C C . ASN A 1 80 ? 17.252 11.833 -33.056 1.00 94.50 80 ASN A C 1
ATOM 615 O O . ASN A 1 80 ? 17.140 12.283 -34.199 1.00 94.50 80 ASN A O 1
ATOM 619 N N . ALA A 1 81 ? 16.237 11.315 -32.377 1.00 93.38 81 ALA A N 1
ATOM 620 C CA . ALA A 1 81 ? 14.850 11.381 -32.814 1.00 93.38 81 ALA A CA 1
ATOM 621 C C . ALA A 1 81 ? 13.944 11.568 -31.594 1.00 93.38 81 ALA A C 1
ATOM 623 O O . ALA A 1 81 ? 14.263 11.087 -30.510 1.00 93.38 81 ALA A O 1
ATOM 624 N N . GLN A 1 82 ? 12.841 12.293 -31.760 1.00 93.31 82 GLN A N 1
ATOM 625 C CA . GLN A 1 82 ? 11.919 12.611 -30.671 1.00 93.31 82 GLN A CA 1
ATOM 626 C C . GLN A 1 82 ? 10.518 12.110 -30.985 1.00 93.31 82 GLN A C 1
ATOM 628 O O . GLN A 1 82 ? 10.161 11.984 -32.158 1.00 93.31 82 GLN A O 1
ATOM 633 N N . ASP A 1 83 ? 9.750 11.856 -29.929 1.00 90.25 83 ASP A N 1
ATOM 634 C CA . ASP A 1 83 ? 8.334 11.494 -29.978 1.00 90.25 83 ASP A CA 1
ATOM 635 C C . ASP A 1 83 ? 8.036 10.321 -30.925 1.00 90.25 83 ASP A C 1
ATOM 637 O O . ASP A 1 83 ? 7.007 10.296 -31.611 1.00 90.25 83 ASP A O 1
ATOM 641 N N . LEU A 1 84 ? 8.939 9.336 -30.977 1.00 92.75 84 LEU A N 1
ATOM 642 C CA . LEU A 1 84 ? 8.728 8.133 -31.770 1.00 92.75 84 LEU A CA 1
ATOM 643 C C . LEU A 1 84 ? 7.526 7.363 -31.209 1.00 92.75 84 LEU A C 1
ATOM 645 O O . LEU A 1 84 ? 7.442 7.115 -30.005 1.00 92.75 84 LEU A O 1
ATOM 649 N N . GLN A 1 85 ? 6.585 7.034 -32.090 1.00 93.50 85 GLN A N 1
ATOM 650 C CA . GLN A 1 85 ? 5.320 6.388 -31.743 1.00 93.50 85 GLN A CA 1
ATOM 651 C C . GLN A 1 85 ? 5.468 4.865 -31.753 1.00 93.50 85 GLN A C 1
ATOM 653 O O . GLN A 1 85 ? 6.514 4.338 -32.126 1.00 93.50 85 GLN A O 1
ATOM 658 N N . GLU A 1 86 ? 4.420 4.153 -31.341 1.00 94.25 86 GLU A N 1
ATOM 659 C CA . GLU A 1 86 ? 4.397 2.693 -31.425 1.00 94.25 86 GLU A CA 1
ATOM 660 C C . GLU A 1 86 ? 4.658 2.207 -32.860 1.00 94.25 86 GLU A C 1
ATOM 662 O O . GLU A 1 86 ? 4.166 2.784 -33.829 1.00 94.25 86 GLU A O 1
ATOM 667 N N . GLY A 1 87 ? 5.438 1.136 -32.990 1.00 93.69 87 GLY A N 1
ATOM 668 C CA . GLY A 1 87 ? 5.757 0.503 -34.263 1.00 93.69 87 GLY A CA 1
ATOM 669 C C . GLY A 1 87 ? 7.224 0.118 -34.398 1.00 93.69 87 GLY A C 1
ATOM 670 O O . GLY A 1 87 ? 7.968 0.031 -33.421 1.00 93.69 87 GLY A O 1
ATOM 671 N N . THR A 1 88 ? 7.640 -0.200 -35.622 1.00 95.88 88 THR A N 1
ATOM 672 C CA . THR A 1 88 ? 8.993 -0.712 -35.886 1.00 95.88 88 THR A CA 1
ATOM 673 C C . THR A 1 88 ? 9.777 0.240 -36.776 1.00 95.88 88 THR A C 1
ATOM 675 O O . THR A 1 88 ? 9.353 0.562 -37.885 1.00 95.88 88 THR A O 1
ATOM 678 N N . TYR A 1 89 ? 10.961 0.631 -36.310 1.00 96.19 89 TYR A N 1
ATOM 679 C CA . TYR A 1 89 ? 11.879 1.513 -37.018 1.00 96.19 89 TYR A CA 1
ATOM 680 C C . TYR A 1 89 ? 13.145 0.758 -37.428 1.00 96.19 89 TYR A C 1
ATOM 682 O O . TYR A 1 89 ? 13.719 -0.013 -36.657 1.00 96.19 89 TYR A O 1
ATOM 690 N N . LEU A 1 90 ? 13.596 0.999 -38.653 1.00 96.56 90 LEU A N 1
ATOM 691 C CA . LEU A 1 90 ? 14.826 0.478 -39.220 1.00 96.56 90 LEU A CA 1
ATOM 692 C C . LEU A 1 90 ? 15.875 1.590 -39.248 1.00 96.56 90 LEU A C 1
ATOM 694 O O . LEU A 1 90 ? 15.766 2.545 -40.017 1.00 96.56 90 LEU A O 1
ATOM 698 N N . LEU A 1 91 ? 16.902 1.448 -38.417 1.00 96.50 91 LEU A N 1
ATOM 699 C CA . LEU A 1 91 ? 18.092 2.288 -38.434 1.00 96.50 91 LEU A CA 1
ATOM 700 C C . LEU A 1 91 ? 19.129 1.660 -39.363 1.00 96.50 91 LEU A C 1
ATOM 702 O O . LEU A 1 91 ? 19.601 0.562 -39.089 1.00 96.50 91 LEU A O 1
ATOM 706 N N . THR A 1 92 ? 19.522 2.351 -40.427 1.00 97.25 92 THR A N 1
ATOM 707 C CA . THR A 1 92 ? 20.609 1.922 -41.315 1.00 97.25 92 THR A CA 1
ATOM 708 C C . THR A 1 92 ? 21.793 2.867 -41.176 1.00 97.25 92 THR A C 1
ATOM 710 O O . THR A 1 92 ? 21.615 4.079 -41.195 1.00 97.25 92 THR A O 1
ATOM 713 N N . VAL A 1 93 ? 23.005 2.329 -41.045 1.00 97.50 93 VAL A N 1
ATOM 714 C CA . VAL A 1 93 ? 24.252 3.091 -40.910 1.00 97.50 93 VAL A CA 1
ATOM 715 C C . VAL A 1 93 ? 25.217 2.689 -42.021 1.00 97.50 93 VAL A C 1
ATOM 717 O O . VAL A 1 93 ? 25.454 1.503 -42.239 1.00 97.50 93 VAL A O 1
ATOM 720 N N . TRP A 1 94 ? 25.796 3.679 -42.701 1.00 97.25 94 TRP A N 1
ATOM 721 C CA . TRP A 1 94 ? 26.803 3.522 -43.751 1.00 97.25 94 TRP A CA 1
ATOM 722 C C . TRP A 1 94 ? 28.112 4.179 -43.318 1.00 97.25 94 TRP A C 1
ATOM 724 O O . TRP A 1 94 ? 28.162 5.401 -43.152 1.00 97.25 94 TRP A O 1
ATOM 734 N N . VAL A 1 95 ? 29.184 3.393 -43.213 1.00 97.31 95 VAL A N 1
ATOM 735 C CA . VAL A 1 95 ? 30.525 3.888 -42.869 1.00 97.31 95 VAL A CA 1
ATOM 736 C C . VAL A 1 95 ? 31.511 3.524 -43.964 1.00 97.31 95 VAL A C 1
ATOM 738 O O . VAL A 1 95 ? 31.617 2.363 -44.355 1.00 97.31 95 VAL A O 1
ATOM 741 N N . ARG A 1 96 ? 32.237 4.523 -44.465 1.00 95.94 96 ARG A N 1
ATOM 742 C CA . ARG A 1 96 ? 33.295 4.353 -45.462 1.00 95.94 96 ARG A CA 1
ATOM 743 C C . ARG A 1 96 ? 34.606 4.907 -44.930 1.00 95.94 96 ARG A C 1
ATOM 745 O O . ARG A 1 96 ? 34.607 6.018 -44.404 1.00 95.94 96 ARG A O 1
ATOM 752 N N . ASP A 1 97 ? 35.701 4.186 -45.124 1.00 95.00 97 ASP A N 1
ATOM 753 C CA . ASP A 1 97 ? 37.058 4.655 -44.819 1.00 95.00 97 ASP A CA 1
ATOM 754 C C . ASP A 1 97 ? 37.703 5.417 -45.999 1.00 95.00 97 ASP A C 1
ATOM 756 O O . ASP A 1 97 ? 37.147 5.528 -47.098 1.00 95.00 97 ASP A O 1
ATOM 760 N N . VAL A 1 98 ? 38.907 5.955 -45.793 1.00 92.00 98 VAL A N 1
ATOM 761 C CA . VAL A 1 98 ? 39.692 6.605 -46.862 1.00 92.00 98 VAL A CA 1
ATOM 762 C C . VAL A 1 98 ? 40.271 5.628 -47.894 1.00 92.00 98 VAL A C 1
ATOM 764 O O . VAL A 1 98 ? 40.684 6.065 -48.971 1.00 92.00 98 VAL A O 1
ATOM 767 N N . ALA A 1 99 ? 40.316 4.327 -47.592 1.00 90.62 99 ALA A N 1
ATOM 768 C CA . ALA A 1 99 ? 40.733 3.279 -48.524 1.00 90.62 99 ALA A CA 1
ATOM 769 C C . ALA A 1 99 ? 39.602 2.874 -49.496 1.00 90.62 99 ALA A C 1
ATOM 771 O O . ALA A 1 99 ? 39.862 2.258 -50.532 1.00 90.62 99 ALA A O 1
ATOM 772 N N . GLY A 1 100 ? 38.366 3.298 -49.218 1.00 90.06 100 GLY A N 1
ATOM 773 C CA . GLY A 1 100 ? 37.166 3.053 -50.004 1.00 90.06 100 GLY A CA 1
ATOM 774 C C . GLY A 1 100 ? 36.322 1.868 -49.528 1.00 90.06 100 GLY A C 1
ATOM 775 O O . GLY A 1 100 ? 35.287 1.613 -50.156 1.00 90.06 100 GLY A O 1
ATOM 776 N N . ASN A 1 101 ? 36.702 1.178 -48.452 1.00 93.50 101 ASN A N 1
ATOM 777 C CA . ASN A 1 101 ? 35.932 0.071 -47.894 1.00 93.50 101 ASN A CA 1
ATOM 778 C C . ASN A 1 101 ? 34.641 0.602 -47.259 1.00 93.50 101 ASN A C 1
ATOM 780 O O . ASN A 1 101 ? 34.634 1.670 -46.652 1.00 93.50 101 ASN A O 1
ATOM 784 N N . LEU A 1 102 ? 33.530 -0.117 -47.443 1.00 96.00 102 LEU A N 1
ATOM 785 C CA . LEU A 1 102 ? 32.197 0.286 -46.988 1.00 96.00 102 LEU A CA 1
ATOM 786 C C . LEU A 1 102 ? 31.613 -0.799 -46.086 1.00 96.00 102 LEU A C 1
ATOM 788 O O . LEU A 1 102 ? 31.509 -1.949 -46.511 1.00 96.00 102 LEU A O 1
ATOM 792 N N . ASN A 1 103 ? 31.160 -0.402 -44.902 1.00 97.19 103 ASN A N 1
ATOM 793 C CA . ASN A 1 103 ? 30.281 -1.201 -44.061 1.00 97.19 103 ASN A CA 1
ATOM 794 C C . ASN A 1 103 ? 28.869 -0.604 -44.057 1.00 97.19 103 ASN A C 1
ATOM 796 O O . ASN A 1 103 ? 28.705 0.619 -44.011 1.00 97.19 103 ASN A O 1
ATOM 800 N N . VAL A 1 104 ? 27.859 -1.472 -44.123 1.00 96.75 104 VAL A N 1
ATOM 801 C CA . VAL A 1 104 ? 26.447 -1.107 -43.997 1.00 96.75 104 VAL A CA 1
ATOM 802 C C . VAL A 1 104 ? 25.804 -2.030 -42.975 1.00 96.75 104 VAL A C 1
ATOM 804 O O . VAL A 1 104 ? 25.685 -3.230 -43.221 1.00 96.75 104 VAL A O 1
ATOM 807 N N . SER A 1 105 ? 25.357 -1.456 -41.863 1.00 95.69 105 SER A N 1
ATOM 808 C CA . SER A 1 105 ? 24.696 -2.183 -40.777 1.00 95.69 105 SER A CA 1
ATOM 809 C C . SER A 1 105 ? 23.279 -1.665 -40.584 1.00 95.69 105 SER A C 1
ATOM 811 O O . SER A 1 105 ? 23.040 -0.464 -40.695 1.00 95.69 105 SER A O 1
ATOM 813 N N . ALA A 1 106 ? 22.345 -2.565 -40.283 1.00 94.62 106 ALA A N 1
ATOM 814 C CA . ALA A 1 106 ? 20.961 -2.216 -39.996 1.00 94.62 106 ALA A CA 1
ATOM 815 C C . ALA A 1 106 ? 20.536 -2.752 -38.624 1.00 94.62 106 ALA A C 1
ATOM 817 O O . ALA A 1 106 ? 20.840 -3.894 -38.277 1.00 94.62 106 ALA A O 1
ATOM 818 N N . PHE A 1 107 ? 19.817 -1.930 -37.866 1.00 94.06 107 PHE A N 1
ATOM 819 C CA . PHE A 1 107 ? 19.337 -2.204 -36.518 1.00 94.06 107 PHE A CA 1
ATOM 820 C C . PHE A 1 107 ? 17.831 -1.968 -36.471 1.00 94.06 107 PHE A C 1
ATOM 822 O O . PHE A 1 107 ? 17.323 -1.009 -37.048 1.00 94.06 107 PHE A O 1
ATOM 829 N N . THR A 1 108 ? 17.109 -2.860 -35.802 1.00 93.75 108 THR A N 1
ATOM 830 C CA . THR A 1 108 ? 15.661 -2.727 -35.621 1.00 93.75 108 THR A CA 1
ATOM 831 C C . THR A 1 108 ? 15.384 -2.172 -34.233 1.00 93.75 108 THR A C 1
ATOM 833 O O . THR A 1 108 ? 15.794 -2.775 -33.244 1.00 93.75 108 THR A O 1
ATOM 836 N N . LEU A 1 109 ? 14.686 -1.043 -34.176 1.00 94.94 109 LEU A N 1
ATOM 837 C CA . LEU A 1 109 ? 14.145 -0.454 -32.958 1.00 94.94 109 LEU A CA 1
ATOM 838 C C . LEU A 1 109 ? 12.645 -0.752 -32.915 1.00 94.94 109 LEU A C 1
ATOM 840 O O . LEU A 1 109 ? 11.907 -0.359 -33.819 1.00 94.94 109 LEU A O 1
ATOM 844 N N . VAL A 1 110 ? 12.204 -1.463 -31.880 1.00 95.38 110 VAL A N 1
ATOM 845 C CA . VAL A 1 110 ? 10.787 -1.782 -31.671 1.00 95.38 110 VAL A CA 1
ATOM 846 C C . VAL A 1 110 ? 10.240 -0.887 -30.569 1.00 95.38 110 VAL A C 1
ATOM 848 O O . VAL A 1 110 ? 10.741 -0.915 -29.446 1.00 95.38 110 VAL A O 1
ATOM 851 N N . ILE A 1 111 ? 9.201 -0.121 -30.888 1.00 94.06 111 ILE A N 1
ATOM 852 C CA . ILE A 1 111 ? 8.488 0.734 -29.945 1.00 94.06 111 ILE A CA 1
ATOM 853 C C . ILE A 1 111 ? 7.116 0.123 -29.686 1.00 94.06 111 ILE A C 1
ATOM 855 O O . ILE A 1 111 ? 6.319 -0.093 -30.597 1.00 94.06 111 ILE A O 1
ATOM 859 N N . LEU A 1 112 ? 6.870 -0.204 -28.431 1.00 91.44 112 LEU A N 1
ATOM 860 C CA . LEU A 1 112 ? 5.637 -0.779 -27.927 1.00 91.44 112 LEU A CA 1
ATOM 861 C C . LEU A 1 112 ? 4.616 0.331 -27.615 1.00 91.44 112 LEU A C 1
ATOM 863 O O . LEU A 1 112 ? 5.015 1.481 -27.396 1.00 91.44 112 LEU A O 1
ATOM 867 N N . PRO A 1 113 ? 3.311 -0.000 -27.584 1.00 89.00 113 PRO A N 1
ATOM 868 C CA . PRO A 1 113 ? 2.270 0.919 -27.125 1.00 89.00 113 PRO A CA 1
ATOM 869 C C . PRO A 1 113 ? 2.608 1.520 -25.753 1.00 89.00 113 PRO A C 1
ATOM 871 O O . PRO A 1 113 ? 3.266 0.849 -24.952 1.00 89.00 113 PRO A O 1
ATOM 874 N N . PRO A 1 114 ? 2.142 2.749 -25.455 1.00 85.38 114 PRO A N 1
ATOM 875 C CA . PRO A 1 114 ? 2.271 3.314 -24.118 1.00 85.38 114 PRO A CA 1
ATOM 876 C C . PRO A 1 114 ? 1.585 2.413 -23.092 1.00 85.38 114 PRO A C 1
ATOM 878 O O . PRO A 1 114 ? 0.550 1.797 -23.372 1.00 85.38 114 PRO A O 1
ATOM 881 N N . ASP A 1 115 ? 2.131 2.390 -21.882 1.00 86.81 115 ASP A N 1
ATOM 882 C CA . ASP A 1 115 ? 1.424 1.816 -20.751 1.00 86.81 115 ASP A CA 1
ATOM 883 C C . ASP A 1 115 ? 0.227 2.703 -20.395 1.00 86.81 115 ASP A C 1
ATOM 885 O O . ASP A 1 115 ? 0.363 3.903 -20.158 1.00 86.81 115 ASP A O 1
ATOM 889 N N . THR A 1 116 ? -0.958 2.104 -20.398 1.00 89.69 116 THR A N 1
ATOM 890 C CA . THR A 1 116 ? -2.232 2.780 -20.112 1.00 89.69 116 THR A CA 1
ATOM 891 C C . THR A 1 116 ? -2.997 2.100 -18.983 1.00 89.69 116 THR A C 1
ATOM 893 O O . THR A 1 116 ? -4.140 2.468 -18.694 1.00 89.69 116 THR A O 1
ATOM 896 N N . THR A 1 117 ? -2.410 1.072 -18.368 1.00 91.06 117 THR A N 1
ATOM 897 C CA . THR A 1 117 ? -3.061 0.311 -17.310 1.00 91.06 117 THR A CA 1
ATOM 898 C C . THR A 1 117 ? -2.650 0.861 -15.954 1.00 91.06 117 THR A C 1
ATOM 900 O O . THR A 1 117 ? -1.467 1.002 -15.702 1.00 91.06 117 THR A O 1
ATOM 903 N N . PRO A 1 118 ? -3.602 1.191 -15.068 1.00 94.75 118 PRO A N 1
ATOM 904 C CA . PRO A 1 118 ? -3.255 1.607 -13.722 1.00 94.75 118 PRO A CA 1
ATOM 905 C C . PRO A 1 118 ? -2.863 0.407 -12.847 1.00 94.75 118 PRO A C 1
ATOM 907 O O . PRO A 1 118 ? -3.384 -0.697 -13.065 1.00 94.75 118 PRO A O 1
ATOM 910 N N . PRO A 1 119 ? -2.086 0.643 -11.773 1.00 96.69 119 PRO A N 1
ATOM 911 C CA . PRO A 1 119 ? -1.714 -0.410 -10.845 1.00 96.69 119 PRO A CA 1
ATOM 912 C C . PRO A 1 119 ? -2.942 -0.989 -10.136 1.00 96.69 119 PRO A C 1
ATOM 914 O O . PRO A 1 119 ? -3.856 -0.282 -9.704 1.00 96.69 119 PRO A O 1
ATOM 917 N N . GLN A 1 120 ? -2.951 -2.308 -9.992 1.00 96.12 120 GLN A N 1
ATOM 918 C CA . GLN A 1 120 ? -4.015 -3.109 -9.400 1.00 96.12 120 GLN A CA 1
ATOM 919 C C . GLN A 1 120 ? -3.540 -3.788 -8.121 1.00 96.12 120 GLN A C 1
ATOM 921 O O . GLN A 1 120 ? -2.460 -4.374 -8.067 1.00 96.12 120 GLN A O 1
ATOM 926 N N . LEU A 1 121 ? -4.375 -3.743 -7.082 1.00 97.19 121 LEU A N 1
ATOM 927 C CA . LEU A 1 121 ? -4.106 -4.417 -5.816 1.00 97.19 121 LEU A CA 1
ATOM 928 C C . LEU A 1 121 ? -4.215 -5.940 -5.994 1.00 97.19 121 LEU A C 1
ATOM 930 O O . LEU A 1 121 ? -5.289 -6.461 -6.286 1.00 97.19 121 LEU A O 1
ATOM 934 N N . VAL A 1 122 ? -3.108 -6.653 -5.791 1.00 97.56 122 VAL A N 1
ATOM 935 C CA . VAL A 1 122 ? -3.011 -8.120 -5.926 1.00 97.56 122 VAL A CA 1
ATOM 936 C C . VAL A 1 122 ? -3.076 -8.815 -4.568 1.00 97.56 122 VAL A C 1
ATOM 938 O O . VAL A 1 122 ? -3.520 -9.958 -4.470 1.00 97.56 122 VAL A O 1
ATOM 941 N N . TYR A 1 123 ? -2.612 -8.151 -3.512 1.00 97.38 123 TYR A N 1
ATOM 942 C CA . TYR A 1 123 ? -2.624 -8.689 -2.157 1.00 97.38 123 TYR A CA 1
ATOM 943 C C . TYR A 1 123 ? -2.762 -7.573 -1.127 1.00 97.38 123 TYR A C 1
ATOM 945 O O . TYR A 1 123 ? -2.164 -6.510 -1.278 1.00 97.38 123 TYR A O 1
ATOM 953 N N . SER A 1 124 ? -3.490 -7.865 -0.054 1.00 97.56 124 SER A N 1
ATOM 954 C CA . SER A 1 124 ? -3.562 -7.047 1.150 1.00 97.56 124 SER A CA 1
ATOM 955 C C . SER A 1 124 ? -3.394 -7.941 2.372 1.00 97.56 124 SER A C 1
ATOM 957 O O . SER A 1 124 ? -3.959 -9.030 2.420 1.00 97.56 124 SER A O 1
ATOM 959 N N . SER A 1 125 ? -2.639 -7.481 3.370 1.00 97.50 125 SER A N 1
ATOM 960 C CA . SER A 1 125 ? -2.524 -8.161 4.666 1.00 97.50 125 SER A CA 1
ATOM 961 C C . SER A 1 125 ? -3.776 -8.030 5.532 1.00 97.50 125 SER A C 1
ATOM 963 O O . SER A 1 125 ? -3.851 -8.674 6.574 1.00 97.50 125 SER A O 1
ATOM 965 N N . VAL A 1 126 ? -4.704 -7.153 5.142 1.00 97.06 126 VAL A N 1
ATOM 966 C CA . VAL A 1 126 ? -6.004 -6.974 5.784 1.00 97.06 126 VAL A CA 1
ATOM 967 C C . VAL A 1 126 ? -7.110 -7.078 4.739 1.00 97.06 126 VAL A C 1
ATOM 969 O O . VAL A 1 126 ? -7.055 -6.429 3.690 1.00 97.06 126 VAL A O 1
ATOM 972 N N . GLU A 1 127 ? -8.100 -7.919 4.998 1.00 95.25 127 GLU A N 1
ATOM 973 C CA . GLU A 1 127 ? -9.236 -8.108 4.100 1.00 95.25 127 GLU A CA 1
ATOM 974 C C . GLU A 1 127 ? -10.334 -7.059 4.358 1.00 95.25 127 GLU A C 1
ATOM 976 O O . GLU A 1 127 ? -10.503 -6.599 5.491 1.00 95.25 127 GLU A O 1
ATOM 981 N N . PRO A 1 128 ? -11.116 -6.666 3.335 1.00 95.81 128 PRO A N 1
ATOM 982 C CA . PRO A 1 128 ? -12.257 -5.778 3.530 1.00 95.81 128 PRO A CA 1
ATOM 983 C C . PRO A 1 128 ? -13.281 -6.357 4.516 1.00 95.81 128 PRO A C 1
ATOM 985 O O . PRO A 1 128 ? -13.858 -7.416 4.285 1.00 95.81 128 PRO A O 1
ATOM 988 N N . GLY A 1 129 ? -13.527 -5.627 5.601 1.00 94.25 129 GLY A N 1
ATOM 989 C CA . GLY A 1 129 ? -14.433 -6.014 6.684 1.00 94.25 129 GLY A CA 1
ATOM 990 C C . GLY A 1 129 ? -13.815 -6.963 7.712 1.00 94.25 129 GLY A C 1
ATOM 991 O O . GLY A 1 129 ? -14.546 -7.475 8.555 1.00 94.25 129 GLY A O 1
ATOM 992 N N . GLN A 1 130 ? -12.502 -7.209 7.659 1.00 96.44 130 GLN A N 1
ATOM 993 C CA . GLN A 1 130 ? -11.825 -8.089 8.608 1.00 96.44 130 GLN A CA 1
ATOM 994 C C . GLN A 1 130 ? -11.978 -7.584 10.047 1.00 96.44 130 GLN A C 1
ATOM 996 O O . GLN A 1 130 ? -11.744 -6.408 10.323 1.00 96.44 130 GLN A O 1
ATOM 1001 N N . THR A 1 131 ? -12.323 -8.489 10.961 1.00 95.06 131 THR A N 1
ATOM 1002 C CA . THR A 1 131 ? -12.351 -8.244 12.407 1.00 95.06 131 THR A CA 1
ATOM 1003 C C . THR A 1 131 ? -11.068 -8.731 13.072 1.00 95.06 131 THR A C 1
ATOM 1005 O O . THR A 1 131 ? -10.238 -9.401 12.452 1.00 95.06 131 THR A O 1
ATOM 1008 N N . ASP A 1 132 ? -10.905 -8.390 14.349 1.00 93.75 132 ASP A N 1
ATOM 1009 C CA . ASP A 1 132 ? -9.826 -8.897 15.201 1.00 93.75 132 ASP A CA 1
ATOM 1010 C C . ASP A 1 132 ? -8.417 -8.523 14.723 1.00 93.75 132 ASP A C 1
ATOM 1012 O O . ASP A 1 132 ? -7.434 -9.221 14.979 1.00 93.75 132 ASP A O 1
ATOM 1016 N N . VAL A 1 133 ? -8.298 -7.379 14.042 1.00 96.06 133 VAL A N 1
ATOM 1017 C CA . VAL A 1 133 ? -6.999 -6.843 13.627 1.00 96.06 133 VAL A CA 1
ATOM 1018 C C . VAL A 1 133 ? -6.205 -6.393 14.867 1.00 96.06 133 VAL A C 1
ATOM 1020 O O . VAL A 1 133 ? -6.727 -5.625 15.681 1.00 96.06 133 VAL A O 1
ATOM 1023 N N . PRO A 1 134 ? -4.940 -6.821 15.043 1.00 95.25 134 PRO A N 1
ATOM 1024 C CA . PRO A 1 134 ? -4.128 -6.411 16.188 1.00 95.25 134 PRO A CA 1
ATOM 1025 C C . PRO A 1 134 ? -3.954 -4.891 16.296 1.00 95.25 134 PRO A C 1
ATOM 1027 O O . PRO A 1 134 ? -3.813 -4.193 15.293 1.00 95.25 134 PRO A O 1
ATOM 1030 N N . LEU A 1 135 ? -3.868 -4.374 17.525 1.00 94.00 135 LEU A N 1
ATOM 1031 C CA . LEU A 1 135 ? -3.735 -2.929 17.781 1.00 94.00 135 LEU A CA 1
ATOM 1032 C C . LEU A 1 135 ? -2.422 -2.334 17.245 1.00 94.00 135 LEU A C 1
ATOM 1034 O O . LEU A 1 135 ? -2.335 -1.143 16.976 1.00 94.00 135 LEU A O 1
ATOM 1038 N N . ASN A 1 136 ? -1.387 -3.158 17.084 1.00 93.06 136 ASN A N 1
ATOM 1039 C CA . ASN A 1 136 ? -0.081 -2.789 16.536 1.00 93.06 136 ASN A CA 1
ATOM 1040 C C . ASN A 1 136 ? 0.139 -3.344 15.118 1.00 93.06 136 ASN A C 1
ATOM 1042 O O . ASN A 1 136 ? 1.281 -3.590 14.726 1.00 93.06 136 ASN A O 1
ATOM 1046 N N . ALA A 1 137 ? -0.943 -3.602 14.376 1.00 94.50 137 ALA A N 1
ATOM 1047 C CA . ALA A 1 137 ? -0.860 -4.162 13.036 1.00 94.50 137 ALA A CA 1
ATOM 1048 C C . ALA A 1 137 ? -0.077 -3.251 12.077 1.00 94.50 137 ALA A C 1
ATOM 1050 O O . ALA A 1 137 ? -0.285 -2.039 12.017 1.00 94.50 137 ALA A O 1
ATOM 1051 N N . THR A 1 138 ? 0.786 -3.878 11.280 1.00 97.12 138 THR A N 1
ATOM 1052 C CA . THR A 1 138 ? 1.404 -3.280 10.094 1.00 97.12 138 THR A CA 1
ATOM 1053 C C . THR A 1 138 ? 0.668 -3.801 8.868 1.00 97.12 138 THR A C 1
ATOM 1055 O O . THR A 1 138 ? 0.508 -5.014 8.717 1.00 97.12 138 THR A O 1
ATOM 1058 N N . PHE A 1 139 ? 0.253 -2.906 7.975 1.00 98.00 139 PHE A N 1
ATOM 1059 C CA . PHE A 1 139 ? -0.454 -3.274 6.753 1.00 98.00 139 PHE A CA 1
ATOM 1060 C C . PHE A 1 139 ? 0.515 -3.386 5.578 1.00 98.00 139 PHE A C 1
ATOM 1062 O O . PHE A 1 139 ? 1.366 -2.521 5.377 1.00 98.00 139 PHE A O 1
ATOM 1069 N N . VAL A 1 140 ? 0.386 -4.452 4.794 1.00 98.25 140 VAL A N 1
ATOM 1070 C CA . VAL A 1 140 ? 1.205 -4.706 3.606 1.00 98.25 140 VAL A CA 1
ATOM 1071 C C . VAL A 1 140 ? 0.288 -4.911 2.415 1.00 98.25 140 VAL A C 1
ATOM 1073 O O . VAL A 1 140 ? -0.517 -5.842 2.399 1.00 98.25 140 VAL A O 1
ATOM 1076 N N . LEU A 1 141 ? 0.440 -4.057 1.410 1.00 98.31 141 LEU A N 1
ATOM 1077 C CA . LEU A 1 141 ? -0.261 -4.136 0.136 1.00 98.31 141 LEU A CA 1
ATOM 1078 C C . LEU A 1 141 ? 0.745 -4.458 -0.969 1.00 98.31 141 LEU A C 1
ATOM 1080 O O . LEU A 1 141 ? 1.837 -3.889 -0.990 1.00 98.31 141 LEU A O 1
ATOM 1084 N N . ARG A 1 142 ? 0.383 -5.348 -1.892 1.00 97.88 142 ARG A N 1
ATOM 1085 C CA . ARG A 1 142 ? 1.186 -5.649 -3.085 1.00 97.88 142 ARG A CA 1
ATOM 1086 C C . ARG A 1 142 ? 0.362 -5.437 -4.342 1.00 97.88 142 ARG A C 1
ATOM 1088 O O . ARG A 1 142 ? -0.776 -5.903 -4.421 1.00 97.88 142 ARG A O 1
ATOM 1095 N N . PHE A 1 143 ? 0.970 -4.784 -5.317 1.00 98.00 143 PHE A N 1
ATOM 1096 C CA . PHE A 1 143 ? 0.387 -4.460 -6.609 1.00 98.00 143 PHE A CA 1
ATOM 1097 C C . PHE A 1 143 ? 0.947 -5.374 -7.707 1.00 98.00 143 PHE A C 1
ATOM 1099 O O . PHE A 1 143 ? 1.873 -6.148 -7.469 1.00 98.00 143 PHE A O 1
ATOM 1106 N N . ASN A 1 144 ? 0.342 -5.351 -8.891 1.00 96.25 144 ASN A N 1
ATOM 1107 C CA . ASN A 1 144 ? 0.815 -6.085 -10.074 1.00 96.25 144 ASN A CA 1
ATOM 1108 C C . ASN A 1 144 ? 2.054 -5.447 -10.727 1.00 96.25 144 ASN A C 1
ATOM 1110 O O . ASN A 1 144 ? 2.625 -6.045 -11.634 1.00 96.25 144 ASN A O 1
ATOM 1114 N N . GLU A 1 145 ? 2.421 -4.239 -10.303 1.00 94.94 145 GLU A N 1
ATOM 1115 C CA . GLU A 1 145 ? 3.507 -3.435 -10.852 1.00 94.94 145 GLU A CA 1
ATOM 1116 C C . GLU A 1 145 ? 4.009 -2.408 -9.830 1.00 94.94 145 GLU A C 1
ATOM 1118 O O . GLU A 1 145 ? 3.435 -2.258 -8.747 1.00 94.94 145 GLU A O 1
ATOM 1123 N N . ALA A 1 146 ? 5.102 -1.716 -10.163 1.00 95.44 146 ALA A N 1
ATOM 1124 C CA . ALA A 1 146 ? 5.686 -0.699 -9.299 1.00 95.44 146 ALA A CA 1
ATOM 1125 C C . ALA A 1 146 ? 4.754 0.508 -9.136 1.00 95.44 146 ALA A C 1
ATOM 1127 O O . ALA A 1 146 ? 4.132 0.965 -10.092 1.00 95.44 146 ALA A O 1
ATOM 1128 N N . VAL A 1 147 ? 4.681 1.042 -7.915 1.00 97.12 147 VAL A N 1
ATOM 1129 C CA . VAL A 1 147 ? 3.756 2.128 -7.584 1.00 97.12 147 VAL A CA 1
ATOM 1130 C C . VAL A 1 147 ? 4.470 3.361 -7.054 1.00 97.12 147 VAL A C 1
ATOM 1132 O O . VAL A 1 147 ? 5.505 3.297 -6.395 1.00 97.12 147 VAL A O 1
ATOM 1135 N N . ILE A 1 148 ? 3.847 4.506 -7.282 1.00 96.25 148 ILE A N 1
ATOM 1136 C CA . ILE A 1 148 ? 4.150 5.788 -6.671 1.00 96.25 148 ILE A CA 1
ATOM 1137 C C . ILE A 1 148 ? 2.944 6.145 -5.803 1.00 96.25 148 ILE A C 1
ATOM 1139 O O . ILE A 1 148 ? 1.819 6.282 -6.294 1.00 96.25 148 ILE A O 1
ATOM 1143 N N . LEU A 1 149 ? 3.173 6.278 -4.494 1.00 94.69 149 LEU A N 1
ATOM 1144 C CA . LEU A 1 149 ? 2.115 6.646 -3.555 1.00 94.69 149 LEU A CA 1
ATOM 1145 C C . LEU A 1 149 ? 1.607 8.068 -3.817 1.00 94.69 149 LEU A C 1
ATOM 1147 O O . LEU A 1 149 ? 2.393 8.995 -4.026 1.00 94.69 149 LEU A O 1
ATOM 1151 N N . GLY A 1 150 ? 0.285 8.216 -3.755 1.00 92.81 150 GLY A N 1
ATOM 1152 C CA . GLY A 1 150 ? -0.385 9.495 -3.561 1.00 92.81 150 GLY A CA 1
ATOM 1153 C C . GLY A 1 150 ? -0.607 9.767 -2.073 1.00 92.81 150 GLY A C 1
ATOM 1154 O O . GLY A 1 150 ? 0.325 9.690 -1.271 1.00 92.81 150 GLY A O 1
ATOM 1155 N N . GLU A 1 151 ? -1.849 10.063 -1.700 1.00 94.81 151 GLU A N 1
ATOM 1156 C CA . GLU A 1 151 ? -2.248 10.260 -0.308 1.00 94.81 151 GLU A CA 1
ATOM 1157 C C . GLU A 1 151 ? -2.697 8.944 0.322 1.00 94.81 151 GLU A C 1
ATOM 1159 O O . GLU A 1 151 ? -3.422 8.154 -0.283 1.00 94.81 151 GLU A O 1
ATOM 1164 N N . ILE A 1 152 ? -2.269 8.720 1.561 1.00 95.75 152 ILE A N 1
ATOM 1165 C CA . ILE A 1 152 ? -2.628 7.548 2.348 1.00 95.75 152 ILE A CA 1
ATOM 1166 C C . ILE A 1 152 ? -3.096 7.984 3.730 1.00 95.75 152 ILE A C 1
ATOM 1168 O O . ILE A 1 152 ? -2.435 8.780 4.395 1.00 95.75 152 ILE A O 1
ATOM 1172 N N . ARG A 1 153 ? -4.238 7.448 4.157 1.00 95.19 153 ARG A N 1
ATOM 1173 C CA . ARG A 1 153 ? -4.875 7.759 5.436 1.00 95.19 153 ARG A CA 1
ATOM 1174 C C . ARG A 1 153 ? -5.402 6.488 6.086 1.00 95.19 153 ARG A C 1
ATOM 1176 O O . ARG A 1 153 ? -5.865 5.577 5.403 1.00 95.19 153 ARG A O 1
ATOM 1183 N N . ILE A 1 154 ? -5.370 6.454 7.411 1.00 95.69 154 ILE A N 1
ATOM 1184 C CA . ILE A 1 154 ? -6.156 5.519 8.217 1.00 95.69 154 ILE A CA 1
ATOM 1185 C C . ILE A 1 154 ? -7.158 6.375 8.984 1.00 95.69 154 ILE A C 1
ATOM 1187 O O . ILE A 1 154 ? -6.749 7.256 9.734 1.00 95.69 154 ILE A O 1
ATOM 1191 N N . LEU A 1 155 ? -8.449 6.149 8.763 1.00 94.12 155 LEU A N 1
ATOM 1192 C CA . LEU A 1 155 ? -9.531 6.958 9.324 1.00 94.12 155 LEU A CA 1
ATOM 1193 C C . LEU A 1 155 ? -10.287 6.177 10.392 1.00 94.12 155 LEU A C 1
ATOM 1195 O O . LEU A 1 155 ? -10.595 5.003 10.182 1.00 94.12 155 LEU A O 1
ATOM 1199 N N . PHE A 1 156 ? -10.630 6.833 11.502 1.00 87.88 156 PHE A N 1
ATOM 1200 C CA . PHE A 1 156 ? -11.622 6.319 12.451 1.00 87.88 156 PHE A CA 1
ATOM 1201 C C . PHE A 1 156 ? -13.016 6.330 11.789 1.00 87.88 156 PHE A C 1
ATOM 1203 O O . PHE A 1 156 ? -13.580 7.390 11.521 1.00 87.88 156 PHE A O 1
ATOM 1210 N N . GLY A 1 157 ? -13.601 5.169 11.492 1.00 79.19 157 GLY A N 1
ATOM 1211 C CA . GLY A 1 157 ? -14.841 5.090 10.708 1.00 79.19 157 GLY A CA 1
ATOM 1212 C C . GLY A 1 157 ? -14.732 5.750 9.317 1.00 79.19 157 GLY A C 1
ATOM 1213 O O . GLY A 1 157 ? -13.652 5.844 8.741 1.00 79.19 157 GLY A O 1
ATOM 1214 N N . LEU A 1 158 ? -15.862 6.194 8.748 1.00 66.75 158 LEU A N 1
ATOM 1215 C CA . LEU A 1 158 ? -15.925 6.716 7.367 1.00 66.75 158 LEU A CA 1
ATOM 1216 C C . LEU A 1 158 ? -15.523 8.195 7.213 1.00 66.75 158 LEU A C 1
ATOM 1218 O O . LEU A 1 158 ? -15.251 8.629 6.096 1.00 66.75 158 LEU A O 1
ATOM 1222 N N . VAL A 1 159 ? -15.541 8.978 8.296 1.00 68.25 159 VAL A N 1
ATOM 1223 C CA . VAL A 1 159 ? -15.330 10.444 8.266 1.00 68.25 159 VAL A CA 1
ATOM 1224 C C . VAL A 1 159 ? -14.597 10.952 9.519 1.00 68.25 159 VAL A C 1
ATOM 1226 O O . VAL A 1 159 ? -14.672 12.133 9.849 1.00 68.25 159 VAL A O 1
ATOM 1229 N N . GLY A 1 160 ? -13.967 10.061 10.285 1.00 72.12 160 GLY A N 1
ATOM 1230 C CA . GLY A 1 160 ? -13.337 10.434 11.548 1.00 72.12 160 GLY A CA 1
ATOM 1231 C C . GLY A 1 160 ? -11.923 10.976 11.394 1.00 72.12 160 GLY A C 1
ATOM 1232 O O . GLY A 1 160 ? -11.458 11.305 10.304 1.00 72.12 160 GLY A O 1
ATOM 1233 N N . GLU A 1 161 ? -11.257 11.077 12.539 1.00 87.06 161 GLU A N 1
ATOM 1234 C CA . GLU A 1 161 ? -9.892 11.577 12.663 1.00 87.06 161 GLU A CA 1
ATOM 1235 C C . GLU A 1 161 ? -8.889 10.683 11.913 1.00 87.06 161 GLU A C 1
ATOM 1237 O O . GLU A 1 161 ? -9.121 9.489 11.696 1.00 87.06 161 GLU A O 1
ATOM 1242 N N . GLU A 1 162 ? -7.765 11.265 11.500 1.00 92.94 162 GLU A N 1
ATOM 1243 C CA . GLU A 1 162 ? -6.669 10.518 10.890 1.00 92.94 162 GLU A CA 1
ATOM 1244 C C . GLU A 1 162 ? -5.766 9.917 11.967 1.00 92.94 162 GLU A C 1
ATOM 1246 O O . GLU A 1 162 ? -5.298 10.610 12.871 1.00 92.94 162 GLU A O 1
ATOM 1251 N N . VAL A 1 163 ? -5.459 8.628 11.839 1.00 94.12 163 VAL A N 1
ATOM 1252 C CA . VAL A 1 163 ? -4.416 7.979 12.632 1.00 94.12 163 VAL A CA 1
ATOM 1253 C C . VAL A 1 163 ? -3.055 8.321 12.019 1.00 94.12 163 VAL A C 1
ATOM 1255 O O . VAL A 1 163 ? -2.817 7.994 10.850 1.00 94.12 163 VAL A O 1
ATOM 1258 N N . PRO A 1 164 ? -2.120 8.913 12.786 1.00 95.44 164 PRO A N 1
ATOM 1259 C CA . PRO A 1 164 ? -0.766 9.153 12.308 1.00 95.44 164 PRO A CA 1
ATOM 1260 C C . PRO A 1 164 ? -0.088 7.847 11.880 1.00 95.44 164 PRO A C 1
ATOM 1262 O O . PRO A 1 164 ? -0.077 6.866 12.626 1.00 95.44 164 PRO A O 1
ATOM 1265 N N . LEU A 1 165 ? 0.514 7.835 10.690 1.00 97.00 165 LEU A N 1
ATOM 1266 C CA . LEU A 1 165 ? 1.138 6.650 10.101 1.00 97.00 165 LEU A CA 1
ATOM 1267 C C . LEU A 1 165 ? 2.465 6.979 9.412 1.00 97.00 165 LEU A C 1
ATOM 1269 O O . LEU A 1 165 ? 2.778 8.132 9.118 1.00 97.00 165 LEU A O 1
ATOM 1273 N N . SER A 1 166 ? 3.234 5.937 9.120 1.00 96.94 166 SER A N 1
ATOM 1274 C CA . SER A 1 166 ? 4.347 5.970 8.172 1.00 96.94 166 SER A CA 1
ATOM 1275 C C . SER A 1 166 ? 4.081 4.985 7.038 1.00 96.94 166 SER A C 1
ATOM 1277 O O . SER A 1 166 ? 3.526 3.910 7.267 1.00 96.94 166 SER A O 1
ATOM 1279 N N . ALA A 1 167 ? 4.472 5.346 5.817 1.00 97.12 167 ALA A N 1
ATOM 1280 C CA . ALA A 1 167 ? 4.346 4.491 4.644 1.00 97.12 167 ALA A CA 1
ATOM 1281 C C . ALA A 1 167 ? 5.699 4.354 3.938 1.00 97.12 167 ALA A C 1
ATOM 1283 O O . ALA A 1 167 ? 6.450 5.322 3.811 1.00 97.12 167 ALA A O 1
ATOM 1284 N N . LYS A 1 168 ? 6.006 3.143 3.476 1.00 97.44 168 LYS A N 1
ATOM 1285 C CA . LYS A 1 168 ? 7.221 2.810 2.730 1.00 97.44 168 LYS A CA 1
ATOM 1286 C C . LYS A 1 168 ? 6.840 2.090 1.442 1.00 97.44 168 LYS A C 1
ATOM 1288 O O . LYS A 1 168 ? 6.053 1.148 1.482 1.00 97.44 168 LYS A O 1
ATOM 1293 N N . VAL A 1 169 ? 7.428 2.516 0.327 1.00 97.25 169 VAL A N 1
ATOM 1294 C CA . VAL A 1 169 ? 7.232 1.910 -0.997 1.00 97.25 169 VAL A CA 1
ATOM 1295 C C . VAL A 1 169 ? 8.518 1.235 -1.442 1.00 97.25 169 VAL A C 1
ATOM 1297 O O . VAL A 1 169 ? 9.582 1.853 -1.412 1.00 97.25 169 VAL A O 1
ATOM 1300 N N . GLU A 1 170 ? 8.417 -0.022 -1.859 1.00 96.44 170 GLU A N 1
ATOM 1301 C CA . GLU A 1 170 ? 9.512 -0.806 -2.429 1.00 96.44 170 GLU A CA 1
ATOM 1302 C C . GLU A 1 170 ? 9.012 -1.509 -3.694 1.00 96.44 170 GLU A C 1
ATOM 1304 O O . GLU A 1 170 ? 8.467 -2.613 -3.638 1.00 96.44 170 GLU A O 1
ATOM 1309 N N . GLY A 1 171 ? 9.162 -0.834 -4.838 1.00 94.31 171 GLY A N 1
ATOM 1310 C CA . GLY A 1 171 ? 8.637 -1.300 -6.122 1.00 94.31 171 GLY A CA 1
ATOM 1311 C C . GLY A 1 171 ? 7.117 -1.453 -6.074 1.00 94.31 171 GLY A C 1
ATOM 1312 O O . GLY A 1 171 ? 6.392 -0.470 -5.959 1.00 94.31 171 GLY A O 1
ATOM 1313 N N . GLU A 1 172 ? 6.645 -2.695 -6.144 1.00 96.62 172 GLU A N 1
ATOM 1314 C CA . GLU A 1 172 ? 5.225 -3.078 -6.135 1.00 96.62 172 GLU A CA 1
ATOM 1315 C C . GLU A 1 172 ? 4.619 -3.236 -4.730 1.00 96.62 172 GLU A C 1
ATOM 1317 O O . GLU A 1 172 ? 3.441 -3.563 -4.597 1.00 96.62 172 GLU A O 1
ATOM 1322 N N . THR A 1 173 ? 5.412 -3.074 -3.665 1.00 97.38 173 THR A N 1
ATOM 1323 C CA . THR A 1 173 ? 4.959 -3.302 -2.283 1.00 97.38 173 THR A CA 1
ATOM 1324 C C . THR A 1 173 ? 4.874 -2.000 -1.497 1.00 97.38 173 THR A C 1
ATOM 1326 O O . THR A 1 173 ? 5.833 -1.230 -1.439 1.00 97.38 173 THR A O 1
ATOM 1329 N N . VAL A 1 174 ? 3.741 -1.788 -0.827 1.00 98.12 174 VAL A N 1
ATOM 1330 C CA . VAL A 1 174 ? 3.497 -0.673 0.092 1.00 98.12 174 VAL A CA 1
ATOM 1331 C C . VAL A 1 174 ? 3.329 -1.224 1.505 1.00 98.12 174 VAL A C 1
ATOM 1333 O O . VAL A 1 174 ? 2.444 -2.036 1.763 1.00 98.12 174 VAL A O 1
ATOM 1336 N N . THR A 1 175 ? 4.183 -0.782 2.427 1.00 98.06 175 THR A N 1
ATOM 1337 C CA . THR A 1 175 ? 4.120 -1.126 3.856 1.00 98.06 175 THR A CA 1
ATOM 1338 C C . THR A 1 175 ? 3.693 0.092 4.661 1.00 98.06 175 THR A C 1
ATOM 1340 O O . THR A 1 175 ? 4.269 1.166 4.499 1.00 98.06 175 THR A O 1
ATOM 1343 N N . ILE A 1 176 ? 2.699 -0.073 5.528 1.00 98.12 176 ILE A N 1
ATOM 1344 C CA . ILE A 1 176 ? 2.011 1.002 6.243 1.00 98.12 176 ILE A CA 1
ATOM 1345 C C . ILE A 1 176 ? 2.017 0.659 7.728 1.00 98.12 176 ILE A C 1
ATOM 1347 O O . ILE A 1 176 ? 1.490 -0.376 8.132 1.00 98.12 176 ILE A O 1
ATOM 1351 N N . THR A 1 177 ? 2.589 1.537 8.542 1.00 97.31 177 THR A N 1
ATOM 1352 C CA . THR A 1 177 ? 2.749 1.316 9.980 1.00 97.31 177 THR A CA 1
ATOM 1353 C C . THR A 1 177 ? 2.143 2.492 10.744 1.00 97.31 177 THR A C 1
ATOM 1355 O O . THR A 1 177 ? 2.671 3.605 10.624 1.00 97.31 177 THR A O 1
ATOM 1358 N N . PRO A 1 178 ? 1.068 2.284 11.528 1.00 96.94 178 PRO A N 1
ATOM 1359 C CA . PRO A 1 178 ? 0.573 3.281 12.475 1.00 96.94 178 PRO A CA 1
ATOM 1360 C C . PRO A 1 178 ? 1.681 3.723 13.442 1.00 96.94 178 PRO A C 1
ATOM 1362 O O . PRO A 1 178 ? 2.477 2.904 13.900 1.00 96.94 178 PRO A O 1
ATOM 1365 N N . LEU A 1 179 ? 1.754 5.019 13.752 1.00 96.31 179 LEU A N 1
ATOM 1366 C CA . LEU A 1 179 ? 2.761 5.566 14.675 1.00 96.31 179 LEU A CA 1
ATOM 1367 C C . LEU A 1 179 ? 2.380 5.384 16.151 1.00 96.31 179 LEU A C 1
ATOM 1369 O O . LEU A 1 179 ? 3.248 5.464 17.019 1.00 96.31 179 LEU A O 1
ATOM 1373 N N . SER A 1 180 ? 1.103 5.110 16.415 1.00 93.31 180 SER A N 1
ATOM 1374 C CA . SER A 1 180 ? 0.549 4.779 17.727 1.00 93.31 180 SER A CA 1
ATOM 1375 C C . SER A 1 180 ? -0.323 3.525 17.610 1.00 93.31 180 SER A C 1
ATOM 1377 O O . SER A 1 180 ? -0.874 3.289 16.530 1.00 93.31 180 SER A O 1
ATOM 1379 N N . PRO A 1 181 ? -0.477 2.729 18.687 1.00 92.12 181 PRO A N 1
ATOM 1380 C CA . PRO A 1 181 ? -1.430 1.626 18.701 1.00 92.12 181 PRO A CA 1
ATOM 1381 C C . PRO A 1 181 ? -2.840 2.109 18.352 1.00 92.12 181 PRO A C 1
ATOM 1383 O O . PRO A 1 181 ? -3.273 3.167 18.810 1.00 92.12 181 PRO A O 1
ATOM 1386 N N . LEU A 1 182 ? -3.540 1.320 17.546 1.00 93.88 182 LEU A N 1
ATOM 1387 C CA . LEU A 1 182 ? -4.937 1.540 17.206 1.00 93.88 182 LEU A CA 1
ATOM 1388 C C . LEU A 1 182 ? -5.824 1.318 18.438 1.00 93.88 182 LEU A C 1
ATOM 1390 O O . LEU A 1 182 ? -5.496 0.527 19.326 1.00 93.88 182 LEU A O 1
ATOM 1394 N N . SER A 1 183 ? -6.966 1.996 18.477 1.00 92.06 183 SER A N 1
ATOM 1395 C CA . SER A 1 183 ? -7.967 1.826 19.528 1.00 92.06 183 SER A CA 1
ATOM 1396 C C . SER A 1 183 ? -8.620 0.447 19.410 1.00 92.06 183 SER A C 1
ATOM 1398 O O . SER A 1 183 ? -8.871 -0.003 18.290 1.00 92.06 183 SER A O 1
ATOM 1400 N N . PRO A 1 184 ? -8.887 -0.250 20.525 1.00 91.69 184 PRO A N 1
ATOM 1401 C CA . PRO A 1 184 ? -9.481 -1.581 20.495 1.00 91.69 184 PRO A CA 1
ATOM 1402 C C . PRO A 1 184 ? -10.968 -1.535 20.109 1.00 91.69 184 PRO A C 1
ATOM 1404 O O . PRO A 1 184 ? -11.635 -0.520 20.307 1.00 91.69 184 PRO A O 1
ATOM 1407 N N . GLY A 1 185 ? -11.477 -2.618 19.513 1.00 90.31 185 GLY A N 1
ATOM 1408 C CA . GLY A 1 185 ? -12.882 -2.764 19.100 1.00 90.31 185 GLY A CA 1
ATOM 1409 C C . GLY A 1 185 ? -13.391 -1.688 18.131 1.00 90.31 185 GLY A C 1
ATOM 1410 O O . GLY A 1 185 ? -14.585 -1.404 18.088 1.00 90.31 185 GLY A O 1
ATOM 1411 N N . THR A 1 186 ? -12.493 -1.033 17.393 1.00 92.19 186 THR A N 1
ATOM 1412 C CA . THR A 1 186 ? -12.786 0.180 16.622 1.00 92.19 186 THR A CA 1
ATOM 1413 C C . THR A 1 186 ? -12.760 -0.111 15.123 1.00 92.19 186 THR A C 1
ATOM 1415 O O . THR A 1 186 ? -11.856 -0.785 14.627 1.00 92.19 186 THR A O 1
ATOM 1418 N N . LEU A 1 187 ? -13.753 0.403 14.388 1.00 94.19 187 LEU A N 1
ATOM 1419 C CA . LEU A 1 187 ? -13.807 0.341 12.925 1.00 94.19 187 LEU A CA 1
ATOM 1420 C C . LEU A 1 187 ? -12.903 1.416 12.308 1.00 94.19 187 LEU A C 1
ATOM 1422 O O . LEU A 1 187 ? -13.067 2.604 12.585 1.00 94.19 187 LEU A O 1
ATOM 1426 N N . TYR A 1 188 ? -12.020 1.000 11.409 1.00 95.94 188 TYR A N 1
ATOM 1427 C CA . TYR A 1 188 ? -11.126 1.856 10.641 1.00 95.94 188 TYR A CA 1
ATOM 1428 C C . TYR A 1 188 ? -11.316 1.680 9.139 1.00 95.94 188 TYR A C 1
ATOM 1430 O O . TYR A 1 188 ? -11.751 0.628 8.671 1.00 95.94 188 TYR A O 1
ATOM 1438 N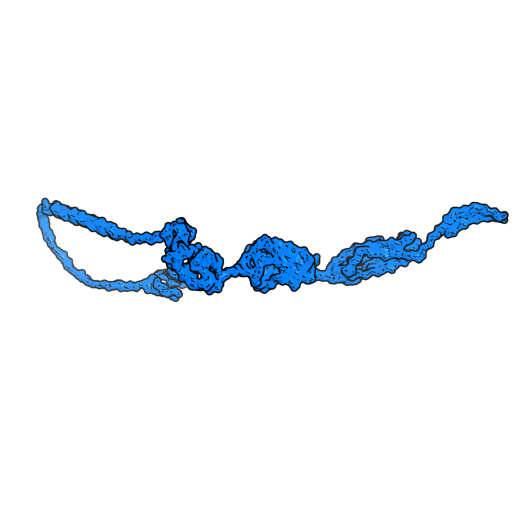 N . HIS A 1 189 ? -10.921 2.702 8.383 1.00 95.69 189 HIS A N 1
ATOM 1439 C CA . HIS A 1 189 ? -10.785 2.649 6.931 1.00 95.69 189 HIS A CA 1
ATOM 1440 C C . HIS A 1 189 ? -9.355 3.003 6.523 1.00 95.69 189 HIS A C 1
ATOM 1442 O O . HIS A 1 189 ? -8.889 4.112 6.782 1.00 95.69 189 HIS A O 1
ATOM 1448 N N . LEU A 1 190 ? -8.665 2.075 5.859 1.00 96.31 190 LEU A N 1
ATOM 1449 C CA . LEU A 1 190 ? -7.414 2.347 5.158 1.00 96.31 190 LEU A CA 1
ATOM 1450 C C . LEU A 1 190 ? -7.745 2.871 3.761 1.00 96.31 190 LEU A C 1
ATOM 1452 O O . LEU A 1 190 ? -8.265 2.129 2.926 1.00 96.31 190 LEU A O 1
ATOM 1456 N N . VAL A 1 191 ? -7.436 4.143 3.521 1.00 95.69 191 VAL A N 1
ATOM 1457 C CA . VAL A 1 191 ? -7.749 4.848 2.279 1.00 95.69 191 VAL A CA 1
ATOM 1458 C C . VAL A 1 191 ? -6.462 5.245 1.566 1.00 95.69 191 VAL A C 1
ATOM 1460 O O . VAL A 1 191 ? -5.588 5.871 2.163 1.00 95.69 191 VAL A O 1
ATOM 1463 N N . ILE A 1 192 ? -6.354 4.899 0.283 1.00 96.06 192 ILE A N 1
ATOM 1464 C CA . ILE A 1 192 ? -5.274 5.346 -0.601 1.00 96.06 192 ILE A CA 1
ATOM 1465 C C . ILE A 1 192 ? -5.888 6.009 -1.830 1.00 96.06 192 ILE A C 1
ATOM 1467 O O . ILE A 1 192 ? -6.669 5.394 -2.559 1.00 96.06 192 ILE A O 1
ATOM 1471 N N . GLU A 1 193 ? -5.499 7.256 -2.072 1.00 95.88 193 GLU A N 1
ATOM 1472 C CA . GLU A 1 193 ? -5.946 8.077 -3.195 1.00 95.88 193 GLU A CA 1
ATOM 1473 C C . GLU A 1 193 ? -4.750 8.541 -4.025 1.00 95.88 193 GLU A C 1
ATOM 1475 O O . GLU A 1 193 ? -3.666 8.802 -3.505 1.00 95.88 193 GLU A O 1
ATOM 1480 N N . GLY A 1 194 ? -4.931 8.655 -5.342 1.00 95.56 194 GLY A N 1
ATOM 1481 C CA . GLY A 1 194 ? -3.878 9.156 -6.230 1.00 95.56 194 GLY A CA 1
ATOM 1482 C C . GLY A 1 194 ? -2.666 8.228 -6.380 1.00 95.56 194 GLY A C 1
ATOM 1483 O O . GLY A 1 194 ? -1.617 8.685 -6.830 1.00 95.56 194 GLY A O 1
ATOM 1484 N N . LEU A 1 195 ? -2.797 6.948 -6.011 1.00 96.69 195 LEU A N 1
ATOM 1485 C CA . LEU A 1 195 ? -1.814 5.914 -6.335 1.00 96.69 195 LEU A CA 1
ATOM 1486 C C . LEU A 1 195 ? -1.653 5.840 -7.856 1.00 96.69 195 LEU A C 1
ATOM 1488 O O . LEU A 1 195 ? -2.652 5.794 -8.572 1.00 96.69 195 LEU A O 1
ATOM 1492 N N . LYS A 1 196 ? -0.417 5.812 -8.346 1.00 96.06 196 LYS A N 1
ATOM 1493 C CA . LYS A 1 196 ? -0.108 5.731 -9.779 1.00 96.06 196 LYS A CA 1
ATOM 1494 C C . LYS A 1 196 ? 1.087 4.824 -10.041 1.00 96.06 196 LYS A C 1
ATOM 1496 O O . LYS A 1 196 ? 1.802 4.491 -9.101 1.00 96.06 196 LYS A O 1
ATOM 1501 N N . ASP A 1 197 ? 1.304 4.434 -11.284 1.00 95.12 197 ASP A N 1
ATOM 1502 C CA . ASP A 1 197 ? 2.526 3.753 -11.729 1.00 95.12 197 ASP A CA 1
ATOM 1503 C C . ASP A 1 197 ? 3.637 4.764 -12.113 1.00 95.12 197 ASP A C 1
ATOM 1505 O O . ASP A 1 197 ? 3.503 5.981 -11.922 1.00 95.12 197 ASP A O 1
ATOM 1509 N N . GLU A 1 198 ? 4.750 4.268 -12.663 1.00 90.56 198 GLU A N 1
ATOM 1510 C CA . GLU A 1 198 ? 5.840 5.102 -13.197 1.00 90.56 198 GLU A CA 1
ATOM 1511 C C . GLU A 1 198 ? 5.467 5.842 -14.496 1.00 90.56 198 GLU A C 1
ATOM 1513 O O . GLU A 1 198 ? 6.106 6.839 -14.843 1.00 90.56 198 GLU A O 1
ATOM 1518 N N . HIS A 1 199 ? 4.402 5.410 -15.177 1.00 89.19 199 HIS A N 1
ATOM 1519 C CA . HIS A 1 199 ? 3.886 6.000 -16.415 1.00 89.19 199 HIS A CA 1
ATOM 1520 C C . HIS A 1 199 ? 2.788 7.055 -16.175 1.00 89.19 199 HIS A C 1
ATOM 1522 O O . HIS A 1 199 ? 2.369 7.747 -17.103 1.00 89.19 199 HIS A O 1
ATOM 1528 N N . GLY A 1 200 ? 2.372 7.254 -14.922 1.00 90.94 200 GLY A N 1
ATOM 1529 C CA . GLY A 1 200 ? 1.367 8.228 -14.510 1.00 90.94 200 GLY A CA 1
ATOM 1530 C C . GLY A 1 200 ? -0.083 7.739 -14.571 1.00 90.94 200 GLY A C 1
ATOM 1531 O O . GLY A 1 200 ? -0.983 8.562 -14.383 1.00 90.94 200 GLY A O 1
ATOM 1532 N N . ASN A 1 201 ? -0.339 6.448 -14.795 1.00 93.56 201 ASN A N 1
ATOM 1533 C CA . ASN A 1 201 ? -1.688 5.890 -14.769 1.00 93.56 201 ASN A CA 1
ATOM 1534 C C . ASN A 1 201 ? -2.181 5.780 -13.323 1.00 93.56 201 ASN A C 1
ATOM 1536 O O . ASN A 1 201 ? -1.622 5.055 -12.502 1.00 93.56 201 ASN A O 1
ATOM 1540 N N . THR A 1 202 ? -3.248 6.509 -13.000 1.00 96.25 202 THR A N 1
ATOM 1541 C CA . THR A 1 202 ? -3.799 6.574 -11.640 1.00 96.25 202 THR A CA 1
ATOM 1542 C C . THR A 1 202 ? -4.761 5.418 -11.369 1.00 96.25 202 THR A C 1
ATOM 1544 O O . THR A 1 202 ? -5.736 5.225 -12.100 1.00 96.25 202 THR A O 1
ATOM 1547 N N . ALA A 1 203 ? -4.537 4.689 -10.279 1.00 96.38 203 ALA A N 1
ATOM 1548 C CA . ALA A 1 203 ? -5.436 3.657 -9.789 1.00 96.38 203 ALA A CA 1
ATOM 1549 C C . ALA A 1 203 ? -6.707 4.240 -9.150 1.00 96.38 203 ALA A C 1
ATOM 1551 O O . ALA A 1 203 ? -6.692 5.355 -8.616 1.00 96.38 203 ALA A O 1
ATOM 1552 N N . PRO A 1 204 ? -7.820 3.481 -9.160 1.00 95.94 204 PRO A N 1
ATOM 1553 C CA . PRO A 1 204 ? -8.998 3.814 -8.371 1.00 95.94 204 PRO A CA 1
ATOM 1554 C C . PRO A 1 204 ? -8.664 3.967 -6.885 1.00 95.94 204 PRO A C 1
ATOM 1556 O O . PRO A 1 204 ? -7.716 3.361 -6.385 1.00 95.94 204 PRO A O 1
ATOM 1559 N N . VAL A 1 205 ? -9.491 4.732 -6.170 1.00 95.56 205 VAL A N 1
ATOM 1560 C CA . VAL A 1 205 ? -9.374 4.857 -4.714 1.00 95.56 205 VAL A CA 1
ATOM 1561 C C . VAL A 1 205 ? -9.493 3.482 -4.067 1.00 95.56 205 VAL A C 1
ATOM 1563 O O . VAL A 1 205 ? -10.459 2.752 -4.302 1.00 95.56 205 VAL A O 1
ATOM 1566 N N . ILE A 1 206 ? -8.518 3.148 -3.230 1.00 95.75 206 ILE A N 1
ATOM 1567 C CA . ILE A 1 206 ? -8.527 1.926 -2.431 1.00 95.75 206 ILE A CA 1
ATOM 1568 C C . ILE A 1 206 ? -9.088 2.296 -1.067 1.00 95.75 206 ILE A C 1
ATOM 1570 O O . ILE A 1 206 ? -8.573 3.201 -0.421 1.00 95.75 206 ILE A O 1
ATOM 1574 N N . ASN A 1 207 ? -10.137 1.601 -0.637 1.00 95.50 207 ASN A N 1
ATOM 1575 C CA . ASN A 1 207 ? -10.734 1.760 0.684 1.00 95.50 207 ASN A CA 1
ATOM 1576 C C . ASN A 1 207 ? -10.963 0.372 1.287 1.00 95.50 207 ASN A C 1
ATOM 1578 O O . ASN A 1 207 ? -11.812 -0.380 0.805 1.00 95.50 207 ASN A O 1
ATOM 1582 N N . ILE A 1 208 ? -10.183 0.032 2.311 1.00 96.38 208 ILE A N 1
ATOM 1583 C CA . ILE A 1 208 ? -10.274 -1.244 3.020 1.00 96.38 208 ILE A CA 1
ATOM 1584 C C . ILE A 1 208 ? -10.726 -0.955 4.448 1.00 96.38 208 ILE A C 1
ATOM 1586 O O . ILE A 1 208 ? -9.980 -0.374 5.235 1.00 96.38 208 ILE A O 1
ATOM 1590 N N . SER A 1 209 ? -11.951 -1.354 4.781 1.00 96.25 209 SER A N 1
ATOM 1591 C CA . SER A 1 209 ? -12.462 -1.274 6.149 1.00 96.25 209 SER A CA 1
ATOM 1592 C C . SER A 1 209 ? -11.970 -2.451 6.986 1.00 96.25 209 SER A C 1
ATOM 1594 O O . SER A 1 209 ? -11.937 -3.569 6.479 1.00 96.25 209 SER A O 1
ATOM 1596 N N . PHE A 1 210 ? -11.659 -2.241 8.260 1.00 96.56 210 PHE A N 1
ATOM 1597 C CA . PHE A 1 210 ? -11.329 -3.315 9.199 1.00 96.56 210 PHE A CA 1
ATOM 1598 C C . PHE A 1 210 ? -11.652 -2.910 10.637 1.00 96.56 210 PHE A C 1
ATOM 1600 O O . PHE A 1 210 ? -11.671 -1.726 10.963 1.00 96.56 210 PHE A O 1
ATOM 1607 N N . THR A 1 211 ? -11.885 -3.887 11.505 1.00 95.31 211 THR A N 1
ATOM 1608 C CA . THR A 1 211 ? -12.157 -3.678 12.927 1.00 95.31 211 THR A CA 1
ATOM 1609 C C . THR A 1 211 ? -11.029 -4.277 13.748 1.00 95.31 211 THR A C 1
ATOM 1611 O O . THR A 1 211 ? -10.627 -5.425 13.543 1.00 95.31 211 THR A O 1
ATOM 1614 N N . THR A 1 212 ? -10.486 -3.488 14.668 1.00 94.81 212 THR A N 1
ATOM 1615 C CA . THR A 1 212 ? -9.455 -3.961 15.588 1.00 94.81 212 THR A CA 1
ATOM 1616 C C . THR A 1 212 ? -10.018 -4.939 16.607 1.00 94.81 212 THR A C 1
ATOM 1618 O O . THR A 1 212 ? -11.214 -4.947 16.897 1.00 94.81 212 THR A O 1
ATOM 1621 N N . VAL A 1 213 ? -9.138 -5.766 17.165 1.00 91.94 213 VAL A N 1
ATOM 1622 C CA . VAL A 1 213 ? -9.473 -6.681 18.255 1.00 91.94 213 VAL A CA 1
ATOM 1623 C C . VAL A 1 213 ? -10.157 -5.920 19.389 1.00 91.94 213 VAL A C 1
ATOM 1625 O O . VAL A 1 213 ? -9.683 -4.866 19.826 1.00 91.94 213 VAL A O 1
ATOM 1628 N N . TYR A 1 214 ? -11.308 -6.428 19.829 1.00 82.62 214 TYR A N 1
ATOM 1629 C CA . TYR A 1 214 ? -11.947 -5.942 21.046 1.00 82.62 214 TYR A CA 1
ATOM 1630 C C . TYR A 1 214 ? -11.022 -6.221 22.233 1.00 82.62 214 TYR A C 1
ATOM 1632 O O . TYR A 1 214 ? -10.326 -7.241 22.233 1.00 82.62 214 TYR A O 1
ATOM 1640 N N . PRO A 1 215 ? -10.986 -5.349 23.255 1.00 71.25 215 PRO A N 1
ATOM 1641 C CA . PRO A 1 215 ? -10.366 -5.762 24.496 1.00 71.25 215 PRO A CA 1
ATOM 1642 C C . PRO A 1 215 ? -11.209 -6.933 25.001 1.00 71.25 215 PRO A C 1
ATOM 1644 O O . PRO A 1 215 ? -12.404 -6.771 25.245 1.00 71.25 215 PRO A O 1
ATOM 1647 N N . VAL A 1 216 ? -10.621 -8.128 25.060 1.00 65.94 216 VAL A N 1
ATOM 1648 C CA . VAL A 1 216 ? -11.287 -9.254 25.707 1.00 65.94 216 VAL A CA 1
ATOM 1649 C C . VAL A 1 216 ? -11.325 -8.892 27.179 1.00 65.94 216 VAL A C 1
ATOM 1651 O O . VAL A 1 216 ? -10.309 -8.933 27.870 1.00 65.94 216 VAL A O 1
ATOM 1654 N N . VAL A 1 217 ? -12.487 -8.433 27.615 1.00 75.62 217 VAL A N 1
ATOM 1655 C CA . VAL A 1 217 ? -12.821 -8.362 29.023 1.00 75.62 217 VAL A CA 1
ATOM 1656 C C . VAL A 1 217 ? -13.098 -9.808 29.404 1.00 75.62 217 VAL A C 1
ATOM 1658 O O . VAL A 1 217 ? -14.114 -10.368 29.002 1.00 75.62 217 VAL A O 1
ATOM 1661 N N . GLU A 1 218 ? -12.112 -10.465 30.010 1.00 87.12 218 GLU A N 1
ATOM 1662 C CA . GLU A 1 218 ? -12.329 -11.811 30.531 1.00 87.12 218 GLU A CA 1
ATOM 1663 C C . GLU A 1 218 ? -13.356 -11.709 31.660 1.00 87.12 218 GLU A C 1
ATOM 1665 O O . GLU A 1 218 ? -13.184 -10.883 32.549 1.00 87.12 218 GLU A O 1
ATOM 1670 N N . ASP A 1 219 ? -14.408 -12.508 31.564 1.00 91.88 219 ASP A N 1
ATOM 1671 C CA . ASP A 1 219 ? -15.511 -12.654 32.515 1.00 91.88 219 ASP A CA 1
ATOM 1672 C C . ASP A 1 219 ? -15.814 -14.163 32.507 1.00 91.88 219 ASP A C 1
ATOM 1674 O O . ASP A 1 219 ? -16.385 -14.707 31.550 1.00 91.88 219 ASP A O 1
ATOM 1678 N N . TYR A 1 220 ? -15.202 -14.887 33.446 1.00 94.25 220 TYR A N 1
ATOM 1679 C CA . TYR A 1 220 ? -15.127 -16.350 33.411 1.00 94.25 220 TYR A CA 1
ATOM 1680 C C . TYR A 1 220 ? -16.423 -17.035 33.839 1.00 94.25 220 TYR A C 1
ATOM 1682 O O . TYR A 1 220 ? -16.658 -18.173 33.412 1.00 94.25 220 TYR A O 1
ATOM 1690 N N . ASP A 1 221 ? -17.263 -16.372 34.622 1.00 93.69 221 ASP A N 1
ATOM 1691 C CA . ASP A 1 221 ? -18.559 -16.881 35.057 1.00 93.69 221 ASP A CA 1
ATOM 1692 C C . ASP A 1 221 ? -19.761 -16.205 34.374 1.00 93.69 221 ASP A C 1
ATOM 1694 O O . ASP A 1 221 ? -20.877 -16.729 34.454 1.00 93.69 221 ASP A O 1
ATOM 1698 N N . SER A 1 222 ? -19.501 -15.185 33.550 1.00 94.00 222 SER A N 1
ATOM 1699 C CA . SER A 1 222 ? -20.458 -14.508 32.672 1.00 94.00 222 SER A CA 1
ATOM 1700 C C . SER A 1 222 ? -21.561 -13.764 33.420 1.00 94.00 222 SER A C 1
ATOM 1702 O O . SER A 1 222 ? -22.711 -13.752 32.958 1.00 94.00 222 SER A O 1
ATOM 1704 N N . ASP A 1 223 ? -21.232 -13.163 34.561 1.00 92.81 223 ASP A N 1
ATOM 1705 C CA . ASP A 1 223 ? -22.166 -12.363 35.355 1.00 92.81 223 ASP A CA 1
ATOM 1706 C C . ASP A 1 223 ? -22.159 -10.862 35.016 1.00 92.81 223 ASP A C 1
ATOM 1708 O O . ASP A 1 223 ? -23.041 -10.116 35.453 1.00 92.81 223 ASP A O 1
ATOM 1712 N N . GLY A 1 224 ? -21.248 -10.439 34.135 1.00 91.88 224 GLY A N 1
ATOM 1713 C CA . GLY A 1 224 ? -21.110 -9.063 33.674 1.00 91.88 224 GLY A CA 1
ATOM 1714 C C . GLY A 1 224 ? -20.011 -8.276 34.384 1.00 91.88 224 GLY A C 1
ATOM 1715 O O . GLY A 1 224 ? -19.705 -7.164 33.933 1.00 91.88 224 GLY A O 1
ATOM 1716 N N . LEU A 1 225 ? -19.393 -8.824 35.433 1.00 93.81 225 LEU A N 1
ATOM 1717 C CA . LEU A 1 225 ? -18.176 -8.281 36.016 1.00 93.81 225 LEU A CA 1
ATOM 1718 C C . LEU A 1 225 ? -16.936 -8.808 35.270 1.00 93.81 225 LEU A C 1
ATOM 1720 O O . LEU A 1 225 ? -16.805 -9.989 34.975 1.00 93.81 225 LEU A O 1
ATOM 1724 N N . PRO A 1 226 ? -15.973 -7.939 34.925 1.00 93.44 226 PRO A N 1
ATOM 1725 C CA . PRO A 1 226 ? -14.678 -8.398 34.443 1.00 93.44 226 PRO A CA 1
ATOM 1726 C C . PRO A 1 226 ? -13.885 -9.122 35.536 1.00 93.44 226 PRO A C 1
ATOM 1728 O O . PRO A 1 226 ? -13.677 -8.538 36.600 1.00 93.44 226 PRO A O 1
ATOM 1731 N N . ASN A 1 227 ? -13.195 -10.213 35.197 1.00 91.25 227 ASN A N 1
ATOM 1732 C CA . ASN A 1 227 ? -12.204 -10.871 36.060 1.00 91.25 227 ASN A CA 1
ATOM 1733 C C . ASN A 1 227 ? -11.216 -9.861 36.666 1.00 91.25 227 ASN A C 1
ATOM 1735 O O . ASN A 1 227 ? -10.856 -9.919 37.835 1.00 91.25 227 ASN A O 1
ATOM 1739 N N . SER A 1 228 ? -10.761 -8.892 35.860 1.00 91.00 228 SER A N 1
ATOM 1740 C CA . SER A 1 228 ? -9.814 -7.857 36.311 1.00 91.00 228 SER A CA 1
ATOM 1741 C C . SER A 1 228 ? -10.385 -6.898 37.366 1.00 91.00 228 SER A C 1
ATOM 1743 O O . SER A 1 228 ? -9.622 -6.267 38.103 1.00 91.00 228 SER A O 1
ATOM 1745 N N . TYR A 1 229 ? -11.708 -6.739 37.401 1.00 93.31 229 TYR A N 1
ATOM 1746 C CA . TYR A 1 229 ? -12.420 -5.979 38.420 1.00 93.31 229 TYR A CA 1
ATOM 1747 C C . TYR A 1 229 ? -12.596 -6.832 39.676 1.00 93.31 229 TYR A C 1
ATOM 1749 O O . TYR A 1 229 ? -12.235 -6.384 40.760 1.00 93.31 229 TYR A O 1
ATOM 1757 N N . GLU A 1 230 ? -13.028 -8.079 39.522 1.00 95.75 230 GLU A N 1
ATOM 1758 C CA . GLU A 1 230 ? -13.231 -9.013 40.630 1.00 95.75 230 GLU A CA 1
ATOM 1759 C C . GLU A 1 230 ? -11.928 -9.335 41.374 1.00 95.75 230 GLU A C 1
ATOM 1761 O O . GLU A 1 230 ? -11.877 -9.292 42.598 1.00 95.75 230 GLU A O 1
ATOM 1766 N N . GLU A 1 231 ? -10.808 -9.496 40.661 1.00 94.75 231 GLU A N 1
ATOM 1767 C CA . GLU A 1 231 ? -9.477 -9.693 41.258 1.00 94.75 231 GLU A CA 1
ATOM 1768 C C . GLU A 1 231 ? -9.023 -8.529 42.165 1.00 94.75 231 GLU A C 1
ATOM 1770 O O . GLU A 1 231 ? -8.078 -8.679 42.950 1.00 94.75 231 GLU A O 1
ATOM 1775 N N . ARG A 1 232 ? -9.665 -7.353 42.073 1.00 94.56 232 ARG A N 1
ATOM 1776 C CA . ARG A 1 232 ? -9.371 -6.196 42.931 1.00 94.56 232 ARG A CA 1
ATOM 1777 C C . ARG A 1 232 ? -9.976 -6.337 44.328 1.00 94.56 232 ARG A C 1
ATOM 1779 O O . ARG A 1 232 ? -9.403 -5.791 45.275 1.00 94.56 232 ARG A O 1
ATOM 1786 N N . TYR A 1 233 ? -11.091 -7.049 44.462 1.00 94.75 233 TYR A N 1
ATOM 1787 C CA . TYR A 1 233 ? -11.880 -7.122 45.688 1.00 94.75 233 TYR A CA 1
ATOM 1788 C C . TYR A 1 233 ? -11.929 -8.561 46.186 1.00 94.75 233 TYR A C 1
ATOM 1790 O O . TYR A 1 233 ? -12.403 -9.458 45.512 1.00 94.75 233 TYR A O 1
ATOM 1798 N N . SER A 1 234 ? -11.462 -8.813 47.409 1.00 93.94 234 SER A N 1
ATOM 1799 C CA . SER A 1 234 ? -11.331 -10.187 47.920 1.00 93.94 234 SER A CA 1
ATOM 1800 C C . SER A 1 234 ? -12.653 -10.940 48.140 1.00 93.94 234 SER A C 1
ATOM 1802 O O . SER A 1 234 ? -12.606 -12.119 48.489 1.00 93.94 234 SER A O 1
ATOM 1804 N N . PHE A 1 235 ? -13.793 -10.252 48.051 1.00 94.56 235 PHE A N 1
ATOM 1805 C CA . PHE A 1 235 ? -15.139 -10.820 48.189 1.00 94.56 235 PHE A CA 1
ATOM 1806 C C . PHE A 1 235 ? -15.811 -11.125 46.842 1.00 94.56 235 PHE A C 1
ATOM 1808 O O . PHE A 1 235 ? -16.836 -11.804 46.846 1.00 94.56 235 PHE A O 1
ATOM 1815 N N . LEU A 1 236 ? -15.219 -10.672 45.732 1.00 96.50 236 LEU A N 1
ATOM 1816 C CA . LEU A 1 236 ? -15.590 -11.067 44.377 1.00 96.50 236 LEU A CA 1
ATOM 1817 C C . LEU A 1 236 ? -14.712 -12.251 43.952 1.00 96.50 236 LEU A C 1
ATOM 1819 O O . LEU A 1 236 ? -13.515 -12.291 44.263 1.00 96.50 236 LEU A O 1
ATOM 1823 N N . ASP A 1 237 ? -15.304 -13.243 43.299 1.00 96.06 237 ASP A N 1
ATOM 1824 C CA . ASP A 1 237 ? -14.617 -14.437 42.813 1.00 96.06 237 ASP A CA 1
ATOM 1825 C C . ASP A 1 237 ? -14.926 -14.619 41.322 1.00 96.06 237 ASP A C 1
ATOM 1827 O O . ASP A 1 237 ? -16.054 -15.001 41.036 1.00 96.06 237 ASP A O 1
ATOM 1831 N N . PRO A 1 238 ? -13.922 -14.516 40.416 1.00 96.31 238 PRO A N 1
ATOM 1832 C CA . PRO A 1 238 ? -14.089 -14.646 38.957 1.00 96.31 238 PRO A CA 1
ATOM 1833 C C . PRO A 1 238 ? -14.773 -15.920 38.441 1.00 96.31 238 PRO A C 1
ATOM 1835 O O . PRO A 1 238 ? -14.848 -16.156 37.239 1.00 96.31 238 PRO A O 1
ATOM 1838 N N . LEU A 1 239 ? -15.118 -16.859 39.319 1.00 96.88 239 LEU A N 1
ATOM 1839 C CA . LEU A 1 239 ? -15.761 -18.128 38.997 1.00 96.88 239 LEU A CA 1
ATOM 1840 C C . LEU A 1 239 ? -17.137 -18.288 39.672 1.00 96.88 239 LEU A C 1
ATOM 1842 O O . LEU A 1 239 ? -17.708 -19.387 39.617 1.00 96.88 239 LEU A O 1
ATOM 1846 N N . ASN A 1 240 ? -17.641 -17.260 40.353 1.00 96.88 240 ASN A N 1
ATOM 1847 C CA . ASN A 1 240 ? -18.883 -17.258 41.110 1.00 96.88 240 ASN A CA 1
ATOM 1848 C C . ASN A 1 240 ? -19.867 -16.167 40.616 1.00 96.88 240 ASN A C 1
ATOM 1850 O O . ASN A 1 240 ? -19.988 -15.121 41.248 1.00 96.88 240 ASN A O 1
ATOM 1854 N N . PRO A 1 241 ? -20.780 -16.499 39.685 1.00 96.56 241 PRO A N 1
ATOM 1855 C CA . PRO A 1 241 ? -21.614 -15.501 39.003 1.00 96.56 241 PRO A CA 1
ATOM 1856 C C . PRO A 1 241 ? -22.702 -14.857 39.882 1.00 96.56 241 PRO A C 1
ATOM 1858 O O . PRO A 1 241 ? -23.531 -14.069 39.435 1.00 96.56 241 PRO A O 1
ATOM 1861 N N . GLU A 1 242 ? -22.820 -15.307 41.130 1.00 96.81 242 GLU A N 1
ATOM 1862 C CA . GLU A 1 242 ? -23.828 -14.821 42.065 1.00 96.81 242 GLU A CA 1
ATOM 1863 C C . GLU A 1 242 ? -23.340 -13.596 42.841 1.00 96.81 242 GLU A C 1
ATOM 1865 O O . GLU A 1 242 ? -24.167 -12.924 43.459 1.00 96.81 242 GLU A O 1
ATOM 1870 N N . ASP A 1 243 ? -22.029 -13.327 42.895 1.00 96.50 243 ASP A N 1
ATOM 1871 C CA . ASP A 1 243 ? -21.524 -12.177 43.649 1.00 96.50 243 ASP A CA 1
ATOM 1872 C C . ASP A 1 243 ? -21.689 -10.841 42.917 1.00 96.50 243 ASP A C 1
ATOM 1874 O O . ASP A 1 243 ? -21.946 -9.863 43.617 1.00 96.50 243 ASP A O 1
ATOM 1878 N N . ALA A 1 244 ? -21.762 -10.788 41.582 1.00 96.94 244 ALA A N 1
ATOM 1879 C CA . ALA A 1 244 ? -22.206 -9.587 40.862 1.00 96.94 244 ALA A CA 1
ATOM 1880 C C . ALA A 1 244 ? -23.553 -9.034 41.339 1.00 96.94 244 ALA A C 1
ATOM 1882 O O . ALA A 1 244 ? -23.766 -7.824 41.337 1.00 96.94 244 ALA A O 1
ATOM 1883 N N . SER A 1 245 ? -24.470 -9.915 41.752 1.00 97.38 245 SER A N 1
ATOM 1884 C CA . SER A 1 245 ? -25.814 -9.546 42.217 1.00 97.38 245 SER A CA 1
ATOM 1885 C C . SER A 1 245 ? -25.907 -9.244 43.717 1.00 97.38 245 SER A C 1
ATOM 1887 O O . SER A 1 245 ? -26.998 -8.976 44.225 1.00 97.38 245 SER A O 1
ATOM 1889 N N . ARG A 1 246 ? -24.792 -9.344 44.450 1.00 97.31 246 ARG A N 1
ATOM 1890 C CA . ARG A 1 246 ? -24.744 -9.016 45.878 1.00 97.31 246 ARG A CA 1
ATOM 1891 C C . ARG A 1 246 ? -24.509 -7.528 46.066 1.00 97.31 246 ARG A C 1
ATOM 1893 O O . ARG A 1 246 ? -23.907 -6.885 45.223 1.00 97.31 246 ARG A O 1
ATOM 1900 N N . ASP A 1 247 ? -24.984 -7.048 47.200 1.00 97.25 247 ASP A N 1
ATOM 1901 C CA . ASP A 1 247 ? -24.776 -5.709 47.734 1.00 97.25 247 ASP A CA 1
ATOM 1902 C C . ASP A 1 247 ? -23.899 -5.896 48.980 1.00 97.25 247 ASP A C 1
ATOM 1904 O O . ASP A 1 247 ? -24.359 -6.430 50.000 1.00 97.25 247 ASP A O 1
ATOM 1908 N N . GLU A 1 248 ? -22.595 -5.658 48.832 1.00 96.25 248 GLU A N 1
ATOM 1909 C CA . GLU A 1 248 ? -21.600 -6.028 49.845 1.00 96.25 248 GLU A CA 1
ATOM 1910 C C . GLU A 1 248 ? -21.513 -4.992 50.979 1.00 96.25 248 GLU A C 1
ATOM 1912 O O . GLU A 1 248 ? -21.283 -5.373 52.135 1.00 96.25 248 GLU A O 1
ATOM 1917 N N . ASP A 1 249 ? -21.751 -3.710 50.701 1.00 96.31 249 ASP A N 1
ATOM 1918 C CA . ASP A 1 249 ? -21.741 -2.641 51.706 1.00 96.31 249 ASP A CA 1
ATOM 1919 C C . ASP A 1 249 ? -23.134 -2.262 52.246 1.00 96.31 249 ASP A C 1
ATOM 1921 O O . ASP A 1 249 ? -23.233 -1.671 53.331 1.00 96.31 249 ASP A O 1
ATOM 1925 N N . GLY A 1 250 ? -24.202 -2.717 51.592 1.00 96.81 250 GLY A N 1
ATOM 1926 C CA . GLY A 1 250 ? -25.579 -2.588 52.044 1.00 96.81 250 GLY A CA 1
ATOM 1927 C C . GLY A 1 250 ? -26.237 -1.256 51.693 1.00 96.81 250 GLY A C 1
ATOM 1928 O O . GLY A 1 250 ? -27.181 -0.876 52.402 1.00 96.81 250 GLY A O 1
ATOM 1929 N N . ASP A 1 251 ? -25.738 -0.525 50.696 1.00 96.31 251 ASP A N 1
ATOM 1930 C CA . ASP A 1 251 ? -26.305 0.755 50.256 1.00 96.31 251 ASP A CA 1
ATOM 1931 C C . ASP A 1 251 ? -27.494 0.595 49.288 1.00 96.31 251 ASP A C 1
ATOM 1933 O O . ASP A 1 251 ? -28.316 1.504 49.148 1.00 96.31 251 ASP A O 1
ATOM 1937 N N . GLY A 1 252 ? -27.658 -0.606 48.727 1.00 96.12 252 GLY A N 1
ATOM 1938 C CA . GLY A 1 252 ? -28.730 -0.981 47.817 1.00 96.12 252 GLY A CA 1
ATOM 1939 C C . GLY A 1 252 ? -28.331 -1.065 46.341 1.00 96.12 252 GLY A C 1
ATOM 1940 O O . GLY A 1 252 ? -29.200 -1.422 45.538 1.00 96.12 252 GLY A O 1
ATOM 1941 N N . LEU A 1 253 ? -27.075 -0.791 45.980 1.00 97.31 253 LEU A N 1
ATOM 1942 C CA . LEU A 1 253 ? -26.494 -1.131 44.683 1.00 97.31 253 LEU A CA 1
ATOM 1943 C C . LEU A 1 253 ? -25.889 -2.536 44.719 1.00 97.31 253 LEU A C 1
ATOM 1945 O O . LEU A 1 253 ? -25.291 -2.980 45.693 1.00 97.31 253 LEU A O 1
ATOM 1949 N N . THR A 1 254 ? -26.056 -3.273 43.628 1.00 98.06 254 THR A N 1
ATOM 1950 C CA . THR A 1 254 ? -25.313 -4.518 43.420 1.00 98.06 254 THR A CA 1
ATOM 1951 C C . THR A 1 254 ? -23.888 -4.228 42.952 1.00 98.06 254 THR A C 1
ATOM 1953 O O . THR A 1 254 ? -23.657 -3.251 42.242 1.00 98.06 254 THR A O 1
ATOM 1956 N N . ASN A 1 255 ? -22.950 -5.138 43.219 1.00 97.25 255 ASN A N 1
ATOM 1957 C CA . ASN A 1 255 ? -21.558 -5.031 42.770 1.00 97.25 255 ASN A CA 1
ATOM 1958 C C . ASN A 1 255 ? -21.445 -4.760 41.250 1.00 97.25 255 ASN A C 1
ATOM 1960 O O . ASN A 1 255 ? -20.560 -4.031 40.794 1.00 97.25 255 ASN A O 1
ATOM 1964 N N . LEU A 1 256 ? -22.354 -5.326 40.444 1.00 96.50 256 LEU A N 1
ATOM 1965 C CA . LEU A 1 256 ? -22.450 -5.038 39.010 1.00 96.50 256 LEU A CA 1
ATOM 1966 C C . LEU A 1 256 ? -22.904 -3.604 38.718 1.00 96.50 256 LEU A C 1
ATOM 1968 O O . LEU A 1 256 ? -22.349 -2.952 37.833 1.00 96.50 256 LEU A O 1
ATOM 1972 N N . GLU A 1 257 ? -23.916 -3.104 39.423 1.00 97.19 257 GLU A N 1
ATOM 1973 C CA . GLU A 1 257 ? -24.372 -1.719 39.277 1.00 97.19 257 GLU A CA 1
ATOM 1974 C C . GLU A 1 257 ? -23.269 -0.738 39.668 1.00 97.19 257 GLU A C 1
ATOM 1976 O O . GLU A 1 257 ? -23.074 0.264 38.982 1.00 97.19 257 GLU A O 1
ATOM 1981 N N . GLU A 1 258 ? -22.481 -1.050 40.687 1.00 97.12 258 GLU A N 1
ATOM 1982 C CA . GLU A 1 258 ? -21.348 -0.221 41.085 1.00 97.12 258 GLU A CA 1
ATOM 1983 C C . GLU A 1 258 ? -20.220 -0.227 40.057 1.00 97.12 258 GLU A C 1
ATOM 1985 O O . GLU A 1 258 ? -19.677 0.825 39.710 1.00 97.12 258 GLU A O 1
ATOM 1990 N N . TYR A 1 259 ? -19.910 -1.387 39.470 1.00 95.25 259 TYR A N 1
ATOM 1991 C CA . TYR A 1 259 ? -18.985 -1.464 38.338 1.00 95.25 259 TYR A CA 1
ATOM 1992 C C . TYR A 1 259 ? -19.427 -0.559 37.174 1.00 95.25 259 TYR A C 1
ATOM 1994 O O . TYR A 1 259 ? -18.603 0.162 36.592 1.00 95.25 259 TYR A O 1
ATOM 2002 N N . LEU A 1 260 ? -20.727 -0.563 36.859 1.00 93.81 260 LEU A N 1
ATOM 2003 C CA . LEU A 1 260 ? -21.319 0.242 35.789 1.00 93.81 260 LEU A CA 1
ATOM 2004 C C . LEU A 1 260 ? -21.356 1.744 36.114 1.00 93.81 260 LEU A C 1
ATOM 2006 O O . LEU A 1 260 ? -21.192 2.551 35.198 1.00 93.81 260 LEU A O 1
ATOM 2010 N N . ASN A 1 261 ? -21.536 2.114 37.384 1.00 93.62 261 ASN A N 1
ATOM 2011 C CA . ASN A 1 261 ? -21.538 3.506 37.853 1.00 93.62 261 ASN A CA 1
ATOM 2012 C C . ASN A 1 261 ? -20.152 4.012 38.284 1.00 93.62 261 ASN A C 1
ATOM 2014 O O . ASN A 1 261 ? -20.000 5.174 38.651 1.00 93.62 261 ASN A O 1
ATOM 2018 N N . HIS A 1 262 ? -19.125 3.163 38.181 1.00 94.06 262 HIS A N 1
ATOM 2019 C CA . HIS A 1 262 ? -17.753 3.460 38.589 1.00 94.06 262 HIS A CA 1
ATOM 2020 C C . HIS A 1 262 ? -17.611 3.823 40.076 1.00 94.06 262 HIS A C 1
ATOM 2022 O O . HIS A 1 262 ? -16.723 4.596 40.432 1.00 94.06 262 HIS A O 1
ATOM 2028 N N . THR A 1 263 ? -18.456 3.251 40.930 1.00 96.00 263 THR A N 1
ATOM 2029 C CA . THR A 1 263 ? -18.394 3.371 42.392 1.00 96.00 263 THR A CA 1
ATOM 2030 C C . THR A 1 263 ? -17.676 2.166 43.013 1.00 96.00 263 THR A C 1
ATOM 2032 O O . THR A 1 263 ? -17.069 1.349 42.299 1.00 96.00 263 THR A O 1
ATOM 2035 N N . ARG A 1 264 ? -17.604 2.106 44.346 1.00 95.94 264 ARG A N 1
ATOM 2036 C CA . ARG A 1 264 ? -16.815 1.120 45.082 1.00 95.94 264 ARG A CA 1
ATOM 2037 C C . ARG A 1 264 ? -17.692 0.133 45.868 1.00 95.94 264 ARG A C 1
ATOM 2039 O O . ARG A 1 264 ? -18.147 0.523 46.933 1.00 95.94 264 ARG A O 1
ATOM 2046 N N . PRO A 1 265 ? -17.624 -1.177 45.551 1.00 96.94 265 PRO A N 1
ATOM 2047 C CA . PRO A 1 265 ? -18.441 -2.226 46.176 1.00 96.94 265 PRO A CA 1
ATOM 2048 C C . PRO A 1 265 ? -18.127 -2.561 47.621 1.00 96.94 265 PRO A C 1
ATOM 2050 O O . PRO A 1 265 ? -18.563 -3.566 48.163 1.00 96.94 265 PRO A O 1
ATOM 2053 N N . ASP A 1 266 ? -17.277 -1.773 48.257 1.00 96.31 266 ASP A N 1
ATOM 2054 C CA . ASP A 1 266 ? -16.902 -1.942 49.647 1.00 96.31 266 ASP A CA 1
ATOM 2055 C C . ASP A 1 266 ? -17.205 -0.698 50.488 1.00 96.31 266 ASP A C 1
ATOM 2057 O O . ASP A 1 266 ? -16.799 -0.647 51.656 1.00 96.31 266 ASP A O 1
ATOM 2061 N N . LEU A 1 267 ? -17.857 0.311 49.901 1.00 97.19 267 LEU A N 1
ATOM 2062 C CA . LEU A 1 267 ? -18.145 1.600 50.506 1.00 97.19 267 LEU A CA 1
ATOM 2063 C C . LEU A 1 267 ? -19.484 2.145 50.021 1.00 97.19 267 LEU A C 1
ATOM 2065 O O . LEU A 1 267 ? -19.557 2.692 48.932 1.00 97.19 267 LEU A O 1
ATOM 2069 N N . SER A 1 268 ? -20.446 2.211 50.941 1.00 97.31 268 SER A N 1
ATOM 2070 C CA . SER A 1 268 ? -21.776 2.756 50.661 1.00 97.31 268 SER A CA 1
ATOM 2071 C C . SER A 1 268 ? -21.796 4.220 50.202 1.00 97.31 268 SER A C 1
ATOM 2073 O O . SER A 1 268 ? -22.862 4.746 49.953 1.00 97.31 268 SER A O 1
ATOM 2075 N N . ASP A 1 269 ? -20.665 4.919 50.280 1.00 97.06 269 ASP A N 1
ATOM 2076 C CA . ASP A 1 269 ? -20.445 6.337 49.977 1.00 97.06 269 ASP A CA 1
ATOM 2077 C C . ASP A 1 269 ? -19.002 6.424 49.454 1.00 97.06 269 ASP A C 1
ATOM 2079 O O . ASP A 1 269 ? -18.027 6.428 50.229 1.00 97.06 269 ASP A O 1
ATOM 2083 N N . THR A 1 270 ? -18.854 6.361 48.130 1.00 96.31 270 THR A N 1
ATOM 2084 C CA . THR A 1 270 ? -17.565 6.182 47.457 1.00 96.31 270 THR A CA 1
ATOM 2085 C C . THR A 1 270 ? -16.638 7.380 47.664 1.00 96.31 270 THR A C 1
ATOM 2087 O O . THR A 1 270 ? -15.423 7.207 47.869 1.00 96.31 270 THR A O 1
ATOM 2090 N N . ASP A 1 271 ? -17.172 8.600 47.640 1.00 95.12 271 ASP A N 1
ATOM 2091 C CA . ASP A 1 271 ? -16.394 9.832 47.775 1.00 95.12 271 ASP A CA 1
ATOM 2092 C C . ASP A 1 271 ? -16.331 10.386 49.222 1.00 95.12 271 ASP A C 1
ATOM 2094 O O . ASP A 1 271 ? -15.491 11.246 49.570 1.00 95.12 271 ASP A O 1
ATOM 2098 N N . GLY A 1 272 ? -17.134 9.811 50.114 1.00 95.69 272 GLY A N 1
ATOM 2099 C CA . GLY A 1 272 ? -17.173 10.047 51.547 1.00 95.69 272 GLY A CA 1
ATOM 2100 C C . GLY A 1 272 ? -17.808 11.381 51.933 1.00 95.69 272 GLY A C 1
ATOM 2101 O O . GLY A 1 272 ? -17.305 12.015 52.881 1.00 95.69 272 GLY A O 1
ATOM 2102 N N . ASP A 1 273 ? -18.734 11.919 51.147 1.00 93.25 273 ASP A N 1
ATOM 2103 C CA . ASP A 1 273 ? -19.359 13.223 51.375 1.00 93.25 273 ASP A CA 1
ATOM 2104 C C . ASP A 1 273 ? -20.577 13.187 52.321 1.00 93.25 273 ASP A C 1
ATOM 2106 O O . ASP A 1 273 ? -20.948 14.225 52.890 1.00 93.25 273 ASP A O 1
ATOM 2110 N N . GLY A 1 274 ? -21.078 11.984 52.610 1.00 94.06 274 GLY A N 1
ATOM 2111 C CA . GLY A 1 274 ? -22.181 11.710 53.517 1.00 94.06 274 GLY A CA 1
ATOM 2112 C C . GLY A 1 274 ? -23.490 11.293 52.846 1.00 94.06 274 GLY A C 1
ATOM 2113 O O . GLY A 1 274 ? -24.435 11.025 53.596 1.00 94.06 274 GLY A O 1
ATOM 2114 N N . TYR A 1 275 ? -23.558 11.243 51.515 1.00 94.56 275 TYR A N 1
ATOM 2115 C CA . TYR A 1 275 ? -24.641 10.613 50.755 1.00 94.56 275 TYR A CA 1
ATOM 2116 C C . TYR A 1 275 ? -24.191 9.247 50.242 1.00 94.56 275 TYR A C 1
ATOM 2118 O O . TYR A 1 275 ? -23.011 9.036 49.998 1.00 94.56 275 TYR A O 1
ATOM 2126 N N . SER A 1 276 ? -25.117 8.293 50.163 1.00 96.56 276 SER A N 1
ATOM 2127 C CA . SER A 1 276 ? -24.781 6.989 49.585 1.00 96.56 276 SER A CA 1
ATOM 2128 C C . SER A 1 276 ? -24.736 7.023 48.063 1.00 96.56 276 SER A C 1
ATOM 2130 O O . SER A 1 276 ? -25.466 7.807 47.451 1.00 96.56 276 SER A O 1
ATOM 2132 N N . ASP A 1 277 ? -23.964 6.122 47.458 1.00 97.00 277 ASP A N 1
ATOM 2133 C CA . ASP A 1 277 ? -23.833 6.045 46.001 1.00 97.00 277 ASP A CA 1
ATOM 2134 C C . ASP A 1 277 ? -25.213 5.863 45.340 1.00 97.00 277 ASP A C 1
ATOM 2136 O O . ASP A 1 277 ? -25.542 6.541 44.358 1.00 97.00 277 ASP A O 1
ATOM 2140 N N . LEU A 1 278 ? -26.081 5.025 45.929 1.00 96.62 278 LEU A N 1
ATOM 2141 C CA . LEU A 1 278 ? -27.475 4.884 45.495 1.00 96.62 278 LEU A CA 1
ATOM 2142 C C . LEU A 1 278 ? -28.261 6.206 45.555 1.00 96.62 278 LEU A C 1
ATOM 2144 O O . LEU A 1 278 ? -28.964 6.551 44.600 1.00 96.62 278 LEU A O 1
ATOM 2148 N N . GLU A 1 279 ? -28.186 6.941 46.670 1.00 95.69 279 GLU A N 1
ATOM 2149 C CA . GLU A 1 279 ? -28.925 8.199 46.855 1.00 95.69 279 GLU A CA 1
ATOM 2150 C C . GLU A 1 279 ? -28.523 9.243 45.813 1.00 95.69 279 GLU A C 1
ATOM 2152 O O . GLU A 1 279 ? -29.375 9.969 45.290 1.00 95.69 279 GLU A O 1
ATOM 2157 N N . GLU A 1 280 ? -27.237 9.314 45.497 1.00 96.00 280 GLU A N 1
ATOM 2158 C CA . GLU A 1 280 ? -26.700 10.235 44.50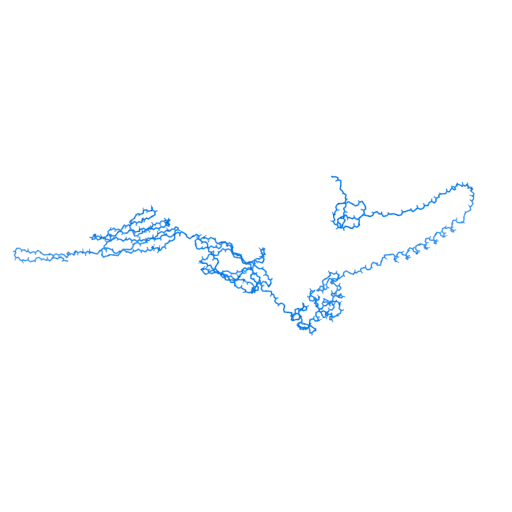7 1.00 96.00 280 GLU A CA 1
ATOM 2159 C C . GLU A 1 280 ? -27.147 9.881 43.093 1.00 96.00 280 GLU A C 1
ATOM 2161 O O . GLU A 1 280 ? -27.658 10.745 42.374 1.00 96.00 280 GLU A O 1
ATOM 2166 N N . ILE A 1 281 ? -27.080 8.601 42.722 1.00 94.69 281 ILE A N 1
ATOM 2167 C CA . ILE A 1 281 ? -27.565 8.116 41.425 1.00 94.69 281 ILE A CA 1
ATOM 2168 C C . ILE A 1 281 ? -29.069 8.384 41.269 1.00 94.69 281 ILE A C 1
ATOM 2170 O O . ILE A 1 281 ? -29.503 8.888 40.228 1.00 94.69 281 ILE A O 1
ATOM 2174 N N . GLU A 1 282 ? -29.880 8.117 42.300 1.00 94.81 282 GLU A N 1
ATOM 2175 C CA . GLU A 1 282 ? -31.325 8.392 42.276 1.00 94.81 282 GLU A CA 1
ATOM 2176 C C . GLU A 1 282 ? -31.643 9.892 42.148 1.00 94.81 282 GLU A C 1
ATOM 2178 O O . GLU A 1 282 ? -32.673 10.274 41.577 1.00 94.81 282 GLU A O 1
ATOM 2183 N N . LYS A 1 283 ? -30.771 10.757 42.677 1.00 93.94 283 LYS A N 1
ATOM 2184 C CA . LYS A 1 283 ? -30.916 12.220 42.632 1.00 93.94 283 LYS A CA 1
ATOM 2185 C C . LYS A 1 283 ? -30.188 12.863 41.447 1.00 93.94 283 LYS A C 1
ATOM 2187 O O . LYS A 1 283 ? -30.406 14.051 41.192 1.00 93.94 283 LYS A O 1
ATOM 2192 N N . GLY A 1 284 ? -29.429 12.081 40.681 1.00 92.25 284 GLY A N 1
ATOM 2193 C CA . GLY A 1 284 ? -28.710 12.500 39.482 1.00 92.25 284 GLY A CA 1
ATOM 2194 C C . GLY A 1 284 ? -27.448 13.320 39.754 1.00 92.25 284 GLY A C 1
ATOM 2195 O O . GLY A 1 284 ? -27.108 14.155 38.914 1.00 92.25 284 GLY A O 1
ATOM 2196 N N . THR A 1 285 ? -26.801 13.128 40.907 1.00 93.69 285 THR A N 1
ATOM 2197 C CA . THR A 1 285 ? -25.461 13.661 41.215 1.00 93.69 285 THR A CA 1
ATOM 2198 C C . THR A 1 285 ? -24.373 12.622 40.919 1.00 93.69 285 THR A C 1
ATOM 2200 O O . THR A 1 285 ? -24.686 11.474 40.602 1.00 93.69 285 THR A O 1
ATOM 2203 N N . ASP A 1 286 ? -23.103 13.040 40.908 1.00 93.19 286 ASP A N 1
ATOM 2204 C CA . ASP A 1 286 ? -21.957 12.164 40.623 1.00 93.19 286 ASP A CA 1
ATOM 2205 C C . ASP A 1 286 ? -21.395 11.561 41.927 1.00 93.19 286 ASP A C 1
ATOM 2207 O O . ASP A 1 286 ? -20.733 12.301 42.656 1.00 93.19 286 ASP A O 1
ATOM 2211 N N . PRO A 1 287 ? -21.550 10.240 42.171 1.00 95.12 287 PRO A N 1
ATOM 2212 C CA . PRO A 1 287 ? -21.117 9.575 43.411 1.00 95.12 287 PRO A CA 1
ATOM 2213 C C . PRO A 1 287 ? -19.593 9.493 43.605 1.00 95.12 287 PRO A C 1
ATOM 2215 O O . PRO A 1 287 ? -19.071 8.976 44.592 1.00 95.12 287 PRO A O 1
ATOM 2218 N N . ASN A 1 288 ? -18.820 9.966 42.624 1.00 94.06 288 ASN A N 1
ATOM 2219 C CA . ASN A 1 288 ? -17.369 10.080 42.721 1.00 94.06 288 ASN A CA 1
ATOM 2220 C C . ASN A 1 288 ? -16.904 11.529 42.955 1.00 94.06 288 ASN A C 1
ATOM 2222 O O . ASN A 1 288 ? -15.694 11.810 42.905 1.00 94.06 288 ASN A O 1
ATOM 2226 N N . ASN A 1 289 ? -17.826 12.467 43.179 1.00 94.94 289 ASN A N 1
ATOM 2227 C CA . ASN A 1 289 ? -17.545 13.889 43.294 1.00 94.94 289 ASN A CA 1
ATOM 2228 C C . ASN A 1 289 ? -18.042 14.497 44.612 1.00 94.94 289 ASN A C 1
ATOM 2230 O O . ASN A 1 289 ? -19.055 15.186 44.658 1.00 94.94 289 ASN A O 1
ATOM 2234 N N . LYS A 1 290 ? -17.151 14.467 45.611 1.00 94.69 290 LYS A N 1
ATOM 2235 C CA . LYS A 1 290 ? -17.366 14.938 46.995 1.00 94.69 290 LYS A CA 1
ATOM 2236 C C . LYS A 1 290 ? -17.874 16.380 47.188 1.00 94.69 290 LYS A C 1
ATOM 2238 O O . LYS A 1 290 ? -17.965 16.886 48.308 1.00 94.69 290 LYS A O 1
ATOM 2243 N N . ASN A 1 291 ? -17.982 17.160 46.117 1.00 94.25 291 ASN A N 1
ATOM 2244 C CA . ASN A 1 291 ? -18.451 18.543 46.157 1.00 94.25 291 ASN A CA 1
ATOM 2245 C C . ASN A 1 291 ? -19.821 18.720 45.486 1.00 94.25 291 ASN A C 1
ATOM 2247 O O . ASN A 1 291 ? -20.266 19.865 45.345 1.00 94.25 291 ASN A O 1
ATOM 2251 N N . GLU A 1 292 ? -20.455 17.639 45.042 1.00 92.31 292 GLU A N 1
ATOM 2252 C CA . GLU A 1 292 ? -21.724 17.630 44.330 1.00 92.31 292 GLU A CA 1
ATOM 2253 C C . GLU A 1 292 ? -22.774 16.861 45.125 1.00 92.31 292 GLU A C 1
ATOM 2255 O O . GLU A 1 292 ? -22.889 15.657 45.035 1.00 92.31 292 GLU A O 1
ATOM 2260 N N . PHE A 1 293 ? -23.583 17.594 45.882 1.00 88.31 293 PHE A N 1
ATOM 2261 C CA . PHE A 1 293 ? -24.549 16.993 46.795 1.00 88.31 293 PHE A CA 1
ATOM 2262 C C . PHE A 1 293 ? -25.945 16.929 46.169 1.00 88.31 293 PHE A C 1
ATOM 2264 O O . PHE A 1 293 ? -26.362 17.907 45.524 1.00 88.31 293 PHE A O 1
ATOM 2271 N N . PRO A 1 294 ? -26.733 15.879 46.454 1.00 87.31 294 PRO A N 1
ATOM 2272 C CA . PRO A 1 294 ? -28.160 15.872 46.189 1.00 87.31 294 PRO A CA 1
ATOM 2273 C C . PRO A 1 294 ? -28.837 17.118 46.765 1.00 87.31 294 PRO A C 1
ATOM 2275 O O . PRO A 1 294 ? -28.597 17.521 47.907 1.00 87.31 294 PRO A O 1
ATOM 2278 N N . ALA A 1 295 ? -29.709 17.757 45.983 1.00 78.88 295 ALA A N 1
ATOM 2279 C CA . ALA A 1 295 ? -30.491 18.874 46.494 1.00 78.88 295 ALA A CA 1
ATOM 2280 C C . ALA A 1 295 ? -31.347 18.375 47.668 1.00 78.88 295 ALA A C 1
ATOM 2282 O O . ALA A 1 295 ? -32.209 17.517 47.465 1.00 78.88 295 ALA A O 1
ATOM 2283 N N . GLU A 1 296 ? -31.117 18.907 48.881 1.00 62.28 296 GLU A N 1
ATOM 2284 C CA . GLU A 1 296 ? -31.982 18.645 50.036 1.00 62.28 296 GLU A CA 1
ATOM 2285 C C . GLU A 1 296 ? -33.428 18.792 49.562 1.00 62.28 296 GLU A C 1
ATOM 2287 O O . GLU A 1 296 ? -33.806 19.846 49.033 1.00 62.28 296 GLU A O 1
ATOM 2292 N N . GLU A 1 297 ? -34.252 17.757 49.757 1.00 53.22 297 GLU A N 1
ATOM 2293 C CA . GLU A 1 297 ? -35.688 17.971 49.754 1.00 53.22 297 GLU A CA 1
ATOM 2294 C C . GLU A 1 297 ? -35.955 18.949 50.887 1.00 53.22 297 GLU A C 1
ATOM 2296 O O . GLU A 1 297 ? -36.086 18.580 52.056 1.00 53.22 297 GLU A O 1
ATOM 2301 N N . ALA A 1 298 ? -35.976 20.233 50.535 1.00 44.41 298 ALA A N 1
ATOM 2302 C CA . ALA A 1 298 ? -36.522 21.282 51.343 1.00 44.41 298 ALA A CA 1
ATOM 2303 C C . ALA A 1 298 ? -37.963 20.856 51.571 1.00 44.41 298 ALA A C 1
ATOM 2305 O O . ALA A 1 298 ? -38.851 21.143 50.772 1.00 44.41 298 ALA A O 1
ATOM 2306 N N . GLY A 1 299 ? -38.181 20.112 52.654 1.00 43.72 299 GLY A N 1
ATOM 2307 C CA . GLY A 1 299 ? -39.487 19.896 53.208 1.00 43.72 299 GLY A CA 1
ATOM 2308 C C . GLY A 1 299 ? -40.029 21.289 53.435 1.00 43.72 299 GLY A C 1
ATOM 2309 O O . GLY A 1 299 ? -39.694 21.939 54.430 1.00 43.72 299 GLY A O 1
ATOM 2310 N N . GLU A 1 300 ? -40.830 21.769 52.487 1.00 46.16 300 GLU A N 1
ATOM 2311 C CA . GLU A 1 300 ? -41.685 22.916 52.668 1.00 46.16 300 GLU A CA 1
ATOM 2312 C C . GLU A 1 300 ? -42.608 22.527 53.817 1.00 46.16 300 GLU A C 1
ATOM 2314 O O . GLU A 1 300 ? -43.724 22.031 53.655 1.00 46.16 300 GLU A O 1
ATOM 2319 N N . LYS A 1 301 ? -42.152 22.779 55.046 1.00 46.03 301 LYS A N 1
ATOM 2320 C CA . LYS A 1 301 ? -43.064 23.126 56.115 1.00 46.03 301 LYS A CA 1
ATOM 2321 C C . LYS A 1 301 ? -43.750 24.374 55.603 1.00 46.03 301 LYS A C 1
ATOM 2323 O O . LYS A 1 301 ? -43.225 25.477 55.746 1.00 46.03 301 LYS A O 1
ATOM 2328 N N . SER A 1 302 ? -44.884 24.162 54.938 1.00 48.31 302 SER A N 1
ATOM 2329 C CA . SER A 1 302 ? -45.725 25.232 54.437 1.00 48.31 302 SER A CA 1
ATOM 2330 C C . SER A 1 302 ? -45.828 26.309 55.527 1.00 48.31 302 SER A C 1
ATOM 2332 O O . SER A 1 302 ? -45.994 25.978 56.712 1.00 48.31 302 SER A O 1
ATOM 2334 N N . PRO A 1 303 ? -45.743 27.605 55.185 1.00 53.72 303 PRO A N 1
ATOM 2335 C CA . PRO A 1 303 ? -45.777 28.679 56.179 1.00 53.72 303 PRO A CA 1
ATOM 2336 C C . PRO A 1 303 ? -47.057 28.687 57.036 1.00 53.72 303 PRO A C 1
ATOM 2338 O O . PRO A 1 303 ? -47.151 29.429 58.017 1.00 53.72 303 PRO A O 1
ATOM 2341 N N . LEU A 1 304 ? -48.057 27.868 56.689 1.00 53.50 304 LEU A N 1
ATOM 2342 C CA . LEU A 1 304 ? -49.359 27.792 57.339 1.00 53.50 304 LEU A CA 1
ATOM 2343 C C . LEU A 1 304 ? -49.271 27.511 58.847 1.00 53.50 304 LEU A C 1
ATOM 2345 O O . LEU A 1 304 ? -50.060 28.067 59.613 1.00 53.50 304 LEU A O 1
ATOM 2349 N N . ALA A 1 305 ? -48.293 26.718 59.297 1.00 52.88 305 ALA A N 1
ATOM 2350 C CA . ALA A 1 305 ? -48.121 26.423 60.722 1.00 52.88 305 ALA A CA 1
ATOM 2351 C C . ALA A 1 305 ? -47.636 27.644 61.533 1.00 52.88 305 ALA A C 1
ATOM 2353 O O . ALA A 1 305 ? -47.966 27.769 62.713 1.00 52.88 305 ALA A O 1
ATOM 2354 N N . LEU A 1 306 ? -46.911 28.580 60.904 1.00 50.66 306 LEU A N 1
ATOM 2355 C CA . LEU A 1 306 ? -46.438 29.807 61.553 1.00 50.66 306 LEU A CA 1
ATOM 2356 C C . LEU A 1 306 ? -47.527 30.898 61.561 1.00 50.66 306 LEU A C 1
ATOM 2358 O O . LEU A 1 306 ? -47.691 31.609 62.554 1.00 50.66 306 LEU A O 1
ATOM 2362 N N . TYR A 1 307 ? -48.334 30.989 60.496 1.00 54.69 307 TYR A N 1
ATOM 2363 C CA . TYR A 1 307 ? -49.424 31.970 60.398 1.00 54.69 307 TYR A CA 1
ATOM 2364 C C . TYR A 1 307 ? -50.664 31.615 61.229 1.00 54.69 307 TYR A C 1
ATOM 2366 O O . TYR A 1 307 ? -51.375 32.525 61.662 1.00 54.69 307 TYR A O 1
ATOM 2374 N N . ALA A 1 308 ? -50.904 30.335 61.536 1.00 57.84 308 ALA A N 1
ATOM 2375 C CA . ALA A 1 308 ? -52.001 29.934 62.418 1.00 57.84 308 ALA A CA 1
ATOM 2376 C C . ALA A 1 308 ? -51.834 30.490 63.850 1.00 57.84 308 ALA A C 1
ATOM 2378 O O . ALA A 1 308 ? -52.794 30.984 64.439 1.00 57.84 308 ALA A O 1
ATOM 2379 N N . GLY A 1 309 ? -50.611 30.495 64.398 1.00 57.88 309 GLY A N 1
ATOM 2380 C CA . GLY A 1 309 ? -50.342 31.018 65.745 1.00 57.88 309 GLY A CA 1
ATOM 2381 C C . GLY A 1 309 ? -50.429 32.545 65.844 1.00 57.88 309 GLY A C 1
ATOM 2382 O O . GLY A 1 309 ? -51.017 33.082 66.786 1.00 57.88 309 GLY A O 1
ATOM 2383 N N . VAL A 1 310 ? -49.897 33.257 64.844 1.00 63.22 310 VAL A N 1
ATOM 2384 C CA . VAL A 1 310 ? -49.914 34.731 64.801 1.00 63.22 310 VAL A CA 1
ATOM 2385 C C . VAL A 1 310 ? -51.315 35.260 64.483 1.00 63.22 310 VAL A C 1
ATOM 2387 O O . VAL A 1 310 ? -51.758 36.233 65.095 1.00 63.22 310 VAL A O 1
ATOM 2390 N N . GLY A 1 311 ? -52.050 34.585 63.591 1.00 61.38 311 GLY A N 1
ATOM 2391 C CA . GLY A 1 311 ? -53.433 34.921 63.254 1.00 61.38 311 GLY A CA 1
ATOM 2392 C C . GLY A 1 311 ? -54.376 34.801 64.450 1.00 61.38 311 GLY A C 1
ATOM 2393 O O . GLY A 1 311 ? -55.172 35.708 64.684 1.00 61.38 311 GLY A O 1
ATOM 2394 N N . ILE A 1 312 ? -54.239 33.746 65.264 1.00 67.19 312 ILE A N 1
ATOM 2395 C CA . ILE A 1 312 ? -55.047 33.556 66.480 1.00 67.19 312 ILE A CA 1
ATOM 2396 C C . ILE A 1 312 ? -54.711 34.620 67.536 1.00 67.19 312 ILE A C 1
ATOM 2398 O O . ILE A 1 312 ? -55.623 35.215 68.110 1.00 67.19 312 ILE A O 1
ATOM 2402 N N . ALA A 1 313 ? -53.430 34.930 67.763 1.00 66.69 313 ALA A N 1
ATOM 2403 C CA . ALA A 1 313 ? -53.032 35.971 68.714 1.00 66.69 313 ALA A CA 1
ATOM 2404 C C . ALA A 1 313 ? -53.519 37.372 68.292 1.00 66.69 313 ALA A C 1
ATOM 2406 O O . ALA A 1 313 ? -54.031 38.126 69.123 1.00 66.69 313 ALA A O 1
ATOM 2407 N N . ALA A 1 314 ? -53.434 37.702 66.998 1.00 69.12 314 ALA A N 1
ATOM 2408 C CA . ALA A 1 314 ? -53.957 38.953 66.455 1.00 69.12 314 ALA A CA 1
ATOM 2409 C C . ALA A 1 314 ? -55.488 39.036 66.579 1.00 69.12 314 ALA A C 1
ATOM 2411 O O . ALA A 1 314 ? -56.009 40.076 66.979 1.00 69.12 314 ALA A O 1
ATOM 2412 N N . LEU A 1 315 ? -56.213 37.938 66.331 1.00 74.81 315 LEU A N 1
ATOM 2413 C CA . LEU A 1 315 ? -57.667 37.865 66.517 1.00 74.81 315 LEU A CA 1
ATOM 2414 C C . LEU A 1 315 ? -58.073 38.068 67.982 1.00 74.81 315 LEU A C 1
ATOM 2416 O O . LEU A 1 315 ? -59.011 38.814 68.248 1.00 74.81 315 LEU A O 1
ATOM 2420 N N . VAL A 1 316 ? -57.347 37.482 68.939 1.00 79.19 316 VAL A N 1
ATOM 2421 C CA . VAL A 1 316 ? -57.599 37.677 70.379 1.00 79.19 316 VAL A CA 1
ATOM 2422 C C . VAL A 1 316 ? -57.392 39.141 70.784 1.00 79.19 316 VAL A C 1
ATOM 2424 O O . VAL A 1 316 ? -58.220 39.701 71.504 1.00 79.19 316 VAL A O 1
ATOM 2427 N N . VAL A 1 317 ? -56.335 39.792 70.287 1.00 78.75 317 VAL A N 1
ATOM 2428 C CA . VAL A 1 317 ? -56.059 41.214 70.564 1.00 78.75 317 VAL A CA 1
ATOM 2429 C C . VAL A 1 317 ? -57.102 42.125 69.912 1.00 78.75 317 VAL A C 1
ATOM 2431 O O . VAL A 1 317 ? -57.586 43.054 70.557 1.00 78.75 317 VAL A O 1
ATOM 2434 N N . ILE A 1 318 ? -57.502 41.845 68.670 1.00 78.69 318 ILE A N 1
ATOM 2435 C CA . ILE A 1 318 ? -58.526 42.614 67.950 1.00 78.69 318 ILE A CA 1
ATOM 2436 C C . ILE A 1 318 ? -59.895 42.456 68.622 1.00 78.69 318 ILE A C 1
ATOM 2438 O O . ILE A 1 318 ? -60.584 43.452 68.832 1.00 78.69 318 ILE A O 1
ATOM 2442 N N . VAL A 1 319 ? -60.281 41.245 69.035 1.00 80.50 319 VAL A N 1
ATOM 2443 C CA . VAL A 1 319 ? -61.535 41.006 69.769 1.00 80.50 319 VAL A CA 1
ATOM 2444 C C . VAL A 1 319 ? -61.515 41.707 71.131 1.00 80.50 319 VAL A C 1
ATOM 2446 O O . VAL A 1 319 ? -62.496 42.358 71.489 1.00 80.50 319 VAL A O 1
ATOM 2449 N N . ALA A 1 320 ? -60.400 41.667 71.867 1.00 77.38 320 ALA A N 1
ATOM 2450 C CA . ALA A 1 320 ? -60.258 42.398 73.128 1.00 77.38 320 ALA A CA 1
ATOM 2451 C C . ALA A 1 320 ? -60.343 43.925 72.935 1.00 77.38 320 ALA A C 1
ATOM 2453 O O . ALA A 1 320 ? -60.999 44.613 73.721 1.00 77.38 320 ALA A O 1
ATOM 2454 N N . LEU A 1 321 ? -59.744 44.456 71.863 1.00 80.75 321 LEU A N 1
ATOM 2455 C CA . LEU A 1 321 ? -59.813 45.873 71.504 1.00 80.75 321 LEU A CA 1
ATOM 2456 C C . LEU A 1 321 ? -61.238 46.287 71.106 1.00 80.75 321 LEU A C 1
ATOM 2458 O O . LEU A 1 321 ? -61.717 47.330 71.544 1.00 80.75 321 LEU A O 1
ATOM 2462 N N . LEU A 1 322 ? -61.944 45.462 70.328 1.00 79.56 322 LEU A N 1
ATOM 2463 C CA . LEU A 1 322 ? -63.334 45.705 69.940 1.00 79.56 322 LEU A CA 1
ATOM 2464 C C . LEU A 1 322 ? -64.274 45.668 71.149 1.00 79.56 322 LEU A C 1
ATOM 2466 O O . LEU A 1 322 ? -65.135 46.537 71.267 1.00 79.56 322 LEU A O 1
ATOM 2470 N N . LEU A 1 323 ? -64.089 44.727 72.079 1.00 79.25 323 LEU A N 1
ATOM 2471 C CA . LEU A 1 323 ? -64.851 44.678 73.332 1.00 79.25 323 LEU A CA 1
ATOM 2472 C C . LEU A 1 323 ? -64.564 45.895 74.226 1.00 79.25 323 LEU A C 1
ATOM 2474 O O . LEU A 1 323 ? -65.495 46.469 74.790 1.00 79.25 323 LEU A O 1
ATOM 2478 N N . TYR A 1 324 ? -63.307 46.340 74.302 1.00 77.12 324 TYR A N 1
ATOM 2479 C CA . TYR A 1 324 ? -62.919 47.561 75.013 1.00 77.12 324 TYR A CA 1
ATOM 2480 C C . TYR A 1 324 ? -63.540 48.824 74.392 1.00 77.12 324 TYR A C 1
ATOM 2482 O O . TYR A 1 324 ? -64.078 49.673 75.105 1.00 77.12 324 TYR A O 1
ATOM 2490 N N . LEU A 1 325 ? -63.525 48.940 73.060 1.00 76.75 325 LEU A N 1
ATOM 2491 C CA . LEU A 1 325 ? -64.152 50.054 72.346 1.00 76.75 325 LEU A CA 1
ATOM 2492 C C . LEU A 1 325 ? -65.677 50.046 72.514 1.00 76.75 325 LEU A C 1
ATOM 2494 O O . LEU A 1 325 ? -66.255 51.107 72.738 1.00 76.75 325 LEU A O 1
ATOM 2498 N N . ARG A 1 326 ? -66.319 48.869 72.502 1.00 71.44 326 ARG A N 1
ATOM 2499 C CA . ARG A 1 326 ? -67.761 48.721 72.766 1.00 71.44 326 ARG A CA 1
ATOM 2500 C C . ARG A 1 326 ? -68.125 49.127 74.196 1.00 71.44 326 ARG A C 1
ATOM 2502 O O . ARG A 1 326 ? -69.116 49.816 74.400 1.00 71.44 326 ARG A O 1
ATOM 2509 N N . ALA A 1 327 ? -67.309 48.758 75.185 1.00 67.81 327 ALA A N 1
ATOM 2510 C CA . ALA A 1 327 ? -67.503 49.186 76.571 1.00 67.81 327 ALA A CA 1
ATOM 2511 C C . ALA A 1 327 ? -67.353 50.710 76.742 1.00 67.81 327 ALA A C 1
ATOM 2513 O O . ALA A 1 327 ? -68.029 51.309 77.575 1.00 67.81 327 ALA A O 1
ATOM 2514 N N . LYS A 1 328 ? -66.505 51.354 75.929 1.00 67.12 328 LYS A N 1
ATOM 2515 C CA . LYS A 1 328 ? -66.271 52.804 75.969 1.00 67.12 328 LYS A CA 1
ATOM 2516 C C . LYS A 1 328 ? -67.385 53.625 75.305 1.00 67.12 328 LYS A C 1
ATOM 2518 O O . LYS A 1 328 ? -67.582 54.778 75.681 1.00 67.12 328 LYS A O 1
ATOM 2523 N N . THR A 1 329 ? -68.117 53.060 74.345 1.00 58.06 329 THR A N 1
ATOM 2524 C CA . THR A 1 329 ? -69.218 53.748 73.644 1.00 58.06 329 THR A CA 1
ATOM 2525 C C . THR A 1 329 ? -70.579 53.617 74.336 1.00 58.06 329 THR A C 1
ATOM 2527 O O . THR A 1 329 ? -71.504 54.336 73.980 1.00 58.06 329 THR A O 1
ATOM 2530 N N . LEU A 1 330 ? -70.697 52.776 75.369 1.00 53.91 330 LEU A N 1
ATOM 2531 C CA . LEU A 1 330 ? -71.930 52.524 76.134 1.00 53.91 330 LEU A CA 1
ATOM 2532 C C . LEU A 1 330 ? -72.200 53.524 77.285 1.00 53.91 330 LEU A C 1
ATOM 2534 O O . LEU A 1 330 ? -73.092 53.297 78.096 1.00 53.91 330 LEU A O 1
ATOM 2538 N N . GLY A 1 331 ? -71.444 54.625 77.370 1.00 49.38 331 GLY A N 1
ATOM 2539 C CA . GLY A 1 331 ? -71.504 55.601 78.469 1.00 49.38 331 GLY A CA 1
ATOM 2540 C C . GLY A 1 331 ? -71.996 57.005 78.101 1.00 49.38 331 GLY A C 1
ATOM 2541 O O . GLY A 1 331 ? -71.546 57.966 78.726 1.00 49.38 331 GLY A O 1
ATOM 2542 N N . ARG A 1 332 ? -72.851 57.175 77.082 1.00 43.88 332 ARG A N 1
ATOM 2543 C CA . ARG A 1 332 ? -73.466 58.483 76.795 1.00 43.88 332 ARG A CA 1
ATOM 2544 C C . ARG A 1 332 ? -74.857 58.334 76.172 1.00 43.88 332 ARG A C 1
ATOM 2546 O O . ARG A 1 332 ? -75.017 57.636 75.180 1.00 43.88 332 ARG A O 1
ATOM 2553 N N . GLU A 1 333 ? -75.817 58.963 76.834 1.00 43.25 333 GLU A N 1
ATOM 2554 C CA . GLU A 1 333 ? -77.274 58.851 76.722 1.00 43.25 333 GLU A CA 1
ATOM 2555 C C . GLU A 1 333 ? -77.914 59.341 75.405 1.00 43.25 333 GLU A C 1
ATOM 2557 O O . GLU A 1 333 ? -77.447 60.298 74.792 1.00 43.25 333 GLU A O 1
ATOM 2562 N N . GLU A 1 334 ? -79.051 58.688 75.119 1.00 40.91 334 GLU A N 1
ATOM 2563 C CA . GLU A 1 334 ? -80.377 59.215 74.727 1.00 40.91 334 GLU A CA 1
ATOM 2564 C C . GLU A 1 334 ? -80.762 59.642 73.291 1.00 40.91 334 GLU A C 1
ATOM 2566 O O . GLU A 1 334 ? -80.056 60.365 72.596 1.00 40.91 334 GLU A O 1
ATOM 2571 N N . LEU A 1 335 ? -82.025 59.253 73.008 1.00 38.09 335 LEU A N 1
ATOM 2572 C CA . LEU A 1 335 ? -83.052 59.743 72.068 1.00 38.09 335 LEU A CA 1
ATOM 2573 C C . LEU A 1 335 ? -83.199 59.048 70.697 1.00 38.09 335 LEU A C 1
ATOM 2575 O O . LEU A 1 335 ? -82.408 59.262 69.786 1.00 38.09 335 LEU A O 1
ATOM 2579 N N . GLU A 1 336 ? -84.234 58.183 70.658 1.00 38.69 336 GLU A N 1
ATOM 2580 C CA . GLU A 1 336 ? -85.384 58.103 69.716 1.00 38.69 336 GLU A CA 1
ATOM 2581 C C . GLU A 1 336 ? -85.099 58.402 68.222 1.00 38.69 336 GLU A C 1
ATOM 2583 O O . GLU A 1 336 ? -84.419 59.354 67.879 1.00 38.69 336 GLU A O 1
ATOM 2588 N N . GLU A 1 337 ? -85.588 57.653 67.228 1.00 36.56 337 GLU A N 1
ATOM 2589 C CA . GLU A 1 337 ? -86.997 57.349 66.952 1.00 36.56 337 GLU A CA 1
ATOM 2590 C C . GLU A 1 337 ? -87.075 56.467 65.667 1.00 36.56 337 GLU A C 1
ATOM 2592 O O . GLU A 1 337 ? -86.296 56.669 64.738 1.00 36.56 337 GLU A O 1
ATOM 2597 N N . GLU A 1 338 ? -87.992 55.486 65.671 1.00 37.06 338 GLU A N 1
ATOM 2598 C CA . GLU A 1 338 ? -88.790 54.862 64.574 1.00 37.06 338 GLU A CA 1
ATOM 2599 C C . GLU A 1 338 ? -88.140 54.395 63.224 1.00 37.06 338 GLU A C 1
ATOM 2601 O O . GLU A 1 338 ? -87.532 55.175 62.506 1.00 37.06 338 GLU A O 1
ATOM 2606 N N . VAL A 1 339 ? -88.125 53.095 62.826 1.00 39.66 339 VAL A N 1
ATOM 2607 C CA . VAL A 1 339 ? -89.212 52.184 62.311 1.00 39.66 339 VAL A CA 1
ATOM 2608 C C . VAL A 1 339 ? -89.652 52.523 60.852 1.00 39.66 339 VAL A C 1
ATOM 2610 O O . VAL A 1 339 ? -89.830 53.701 60.575 1.00 39.66 339 VAL A O 1
ATOM 2613 N N . PRO A 1 340 ? -89.995 51.588 59.915 1.00 56.06 340 PRO A N 1
ATOM 2614 C CA . PRO A 1 340 ? -89.565 50.195 59.641 1.00 56.06 340 PRO A CA 1
ATOM 2615 C C . PRO A 1 340 ? -89.517 49.785 58.120 1.00 56.06 340 PRO A C 1
ATOM 2617 O O . PRO A 1 340 ? -89.772 50.585 57.227 1.00 56.06 340 PRO A O 1
ATOM 2620 N N . ALA A 1 341 ? -89.358 48.465 57.886 1.00 36.00 341 ALA A N 1
ATOM 2621 C CA . ALA A 1 341 ? -89.863 47.639 56.758 1.00 36.00 341 ALA A CA 1
ATOM 2622 C C . ALA A 1 341 ? -89.105 47.725 55.403 1.00 36.00 341 ALA A C 1
ATOM 2624 O O . ALA A 1 341 ? -88.622 48.776 55.025 1.00 36.00 341 ALA A O 1
ATOM 2625 N N . ALA A 1 342 ? -88.930 46.670 54.592 1.00 32.44 342 ALA A N 1
ATOM 2626 C CA . ALA A 1 342 ? -89.650 45.407 54.450 1.00 32.44 342 ALA A CA 1
ATOM 2627 C C . ALA A 1 342 ? -88.769 44.287 53.820 1.00 32.44 342 ALA A C 1
ATOM 2629 O O . ALA A 1 342 ? -87.901 44.545 52.998 1.00 32.44 342 ALA A O 1
ATOM 2630 N N . THR A 1 343 ? -89.045 43.060 54.272 1.00 42.00 343 THR A N 1
ATOM 2631 C CA . THR A 1 343 ? -89.122 41.709 53.646 1.00 42.00 343 THR A CA 1
ATOM 2632 C C . THR A 1 343 ? -88.983 41.526 52.101 1.00 42.00 343 THR A C 1
ATOM 2634 O O . THR A 1 343 ? -89.240 42.478 51.375 1.00 42.00 343 THR A O 1
ATOM 2637 N N . PRO A 1 344 ? -88.968 40.278 51.559 1.00 52.59 344 PRO A N 1
ATOM 2638 C CA . PRO A 1 344 ? -87.960 39.207 51.681 1.00 52.59 344 PRO A CA 1
ATOM 2639 C C . PRO A 1 344 ? -87.767 38.422 50.338 1.00 52.59 344 PRO A C 1
ATOM 2641 O O . PRO A 1 344 ? -88.396 38.731 49.330 1.00 52.59 344 PRO A O 1
ATOM 2644 N N . GLY A 1 345 ? -86.999 37.325 50.362 1.00 34.78 345 GLY A N 1
ATOM 2645 C CA . GLY A 1 345 ? -87.031 36.250 49.348 1.00 34.78 345 GLY A CA 1
ATOM 2646 C C . GLY A 1 345 ? -85.788 36.202 48.454 1.00 34.78 345 GLY A C 1
ATOM 2647 O O . GLY A 1 345 ? -85.166 37.224 48.207 1.00 34.78 345 GLY A O 1
ATOM 2648 N N . GLU A 1 346 ? -85.334 35.070 47.931 1.00 33.75 346 GLU A N 1
ATOM 2649 C CA . GLU A 1 346 ? -85.677 33.653 48.069 1.00 33.75 346 GLU A CA 1
ATOM 2650 C C . GLU A 1 346 ? -84.499 32.904 47.390 1.00 33.75 346 GLU A C 1
ATOM 2652 O O . GLU A 1 346 ? -84.021 33.368 46.360 1.00 33.75 346 GLU A O 1
ATOM 2657 N N . VAL A 1 347 ? -83.945 31.880 48.060 1.00 36.25 347 VAL A N 1
ATOM 2658 C CA . VAL A 1 347 ? -83.494 30.528 47.615 1.00 36.25 347 VAL A CA 1
ATOM 2659 C C . VAL A 1 347 ? -83.248 30.305 46.078 1.00 36.25 347 VAL A C 1
ATOM 2661 O O . VAL A 1 347 ? -83.975 30.859 45.274 1.00 36.25 347 VAL A O 1
ATOM 2664 N N . ILE A 1 348 ? -82.352 29.479 45.493 1.00 37.91 348 ILE A N 1
ATOM 2665 C CA . ILE A 1 348 ? -81.612 28.231 45.812 1.00 37.91 348 ILE A CA 1
ATOM 2666 C C . ILE A 1 348 ? -80.511 27.997 44.724 1.00 37.91 348 ILE A C 1
ATOM 2668 O O . ILE A 1 348 ? -80.675 28.467 43.604 1.00 37.91 348 ILE A O 1
ATOM 2672 N N . GLU A 1 349 ? -79.495 27.178 45.063 1.00 3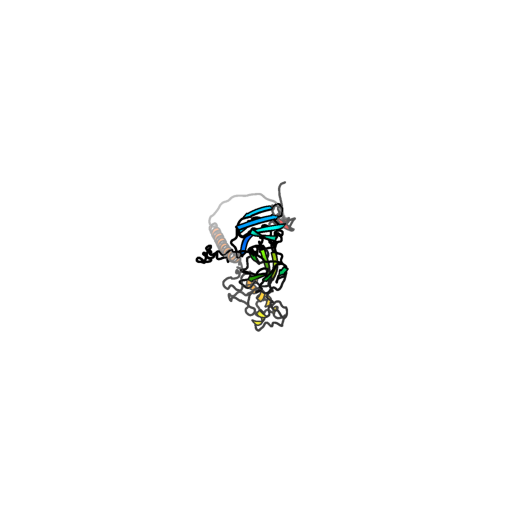7.69 349 GLU A N 1
ATOM 2673 C CA . GLU A 1 349 ? -78.781 26.131 44.260 1.00 37.69 349 GLU A CA 1
ATOM 2674 C C . GLU A 1 349 ? -77.948 26.491 43.000 1.00 37.69 349 GLU A C 1
ATOM 2676 O O . GLU A 1 349 ? -78.426 27.081 42.044 1.00 37.69 349 GLU A O 1
ATOM 2681 N N . HIS A 1 350 ? -76.620 26.269 43.037 1.00 42.38 350 HIS A N 1
ATOM 2682 C CA . HIS A 1 350 ? -75.843 25.069 42.614 1.00 42.38 350 HIS A CA 1
ATOM 2683 C C . HIS A 1 350 ? -75.713 24.868 41.089 1.00 42.38 350 HIS A C 1
ATOM 2685 O O . HIS A 1 350 ? -76.694 24.559 40.431 1.00 42.38 350 HIS A O 1
ATOM 2691 N N . SER A 1 351 ? -74.475 24.901 40.567 1.00 36.50 351 SER A N 1
ATOM 2692 C CA . SER A 1 351 ? -73.879 23.813 39.758 1.00 36.50 351 SER A CA 1
ATOM 2693 C C . SER A 1 351 ? -72.442 24.161 39.344 1.00 36.50 351 SER A C 1
ATOM 2695 O O . SER A 1 351 ? -72.212 25.136 38.635 1.00 36.50 351 SER A O 1
ATOM 2697 N N . LEU A 1 352 ? -71.491 23.328 39.770 1.00 51.50 352 LEU A N 1
ATOM 2698 C CA . LEU A 1 352 ? -70.204 23.101 39.107 1.00 51.50 352 LEU A CA 1
ATOM 2699 C C . LEU A 1 352 ? -70.454 22.261 37.843 1.00 51.50 352 LEU A C 1
ATOM 2701 O O . LEU A 1 352 ? -71.339 21.406 37.874 1.00 51.50 352 LEU A O 1
ATOM 2705 N N . MET A 1 353 ? -69.687 22.473 36.772 1.00 42.72 353 MET A N 1
ATOM 2706 C CA . MET A 1 353 ? -69.478 21.467 35.725 1.00 42.72 353 MET A CA 1
ATOM 2707 C C . MET A 1 353 ? -68.165 21.738 34.977 1.00 42.72 353 MET A C 1
ATOM 2709 O O . MET A 1 353 ? -67.802 22.891 34.752 1.00 42.72 353 MET A O 1
ATOM 2713 N N . ASP A 1 354 ? -67.500 20.640 34.641 1.00 55.94 354 ASP A N 1
ATOM 2714 C CA . ASP A 1 354 ? -66.194 20.465 34.004 1.00 55.94 354 ASP A CA 1
ATOM 2715 C C . ASP A 1 354 ? -66.075 21.057 32.585 1.00 55.94 354 ASP A C 1
ATOM 2717 O O . ASP A 1 354 ? -67.015 20.955 31.798 1.00 55.94 354 ASP A O 1
ATOM 2721 N N . ASP A 1 355 ? -64.894 21.578 32.216 1.00 62.59 355 ASP A N 1
ATOM 2722 C CA . ASP A 1 355 ? -64.592 22.071 30.853 1.00 62.59 355 ASP A CA 1
ATOM 2723 C C . ASP A 1 355 ? -63.177 21.647 30.356 1.00 62.59 355 ASP A C 1
ATOM 2725 O O . ASP A 1 355 ? -62.387 22.452 29.858 1.00 62.59 355 ASP A O 1
ATOM 2729 N N . PHE A 1 356 ? -62.854 20.347 30.446 1.00 68.88 356 PHE A N 1
ATOM 2730 C CA . PHE A 1 356 ? -61.650 19.746 29.834 1.00 68.88 356 PHE A CA 1
ATOM 2731 C C . PHE A 1 356 ? -62.014 18.762 28.702 1.00 68.88 356 PHE A C 1
ATOM 2733 O O . PHE A 1 356 ? -62.984 18.010 28.804 1.00 68.88 356 PHE 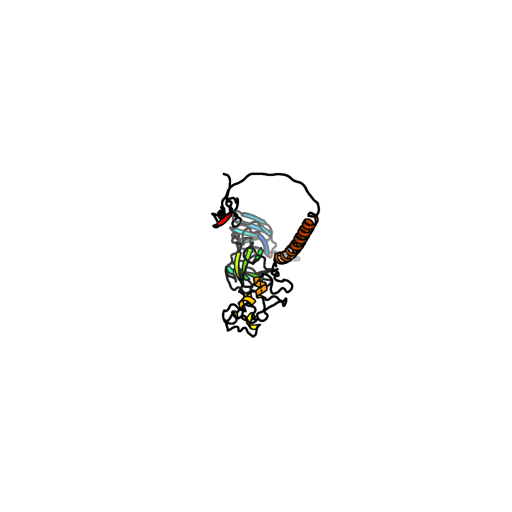A O 1
ATOM 2740 N N . VAL A 1 357 ? -61.231 18.762 27.620 1.00 76.25 357 VAL A N 1
ATOM 2741 C CA . VAL A 1 357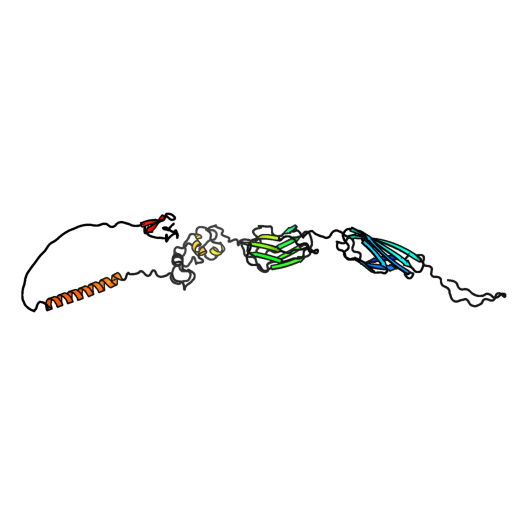 ? -61.376 17.941 26.403 1.00 76.25 357 VAL A CA 1
ATOM 2742 C C . VAL A 1 357 ? -60.040 17.255 26.092 1.00 76.25 357 VAL A C 1
ATOM 2744 O O . VAL A 1 357 ? -58.988 17.857 26.253 1.00 76.25 357 VAL A O 1
ATOM 2747 N N . ASN A 1 358 ? -60.044 16.007 25.618 1.00 79.31 358 ASN A N 1
ATOM 2748 C CA . ASN A 1 358 ? -58.798 15.302 25.291 1.00 79.31 358 ASN A CA 1
ATOM 2749 C C . ASN A 1 358 ? -58.232 15.714 23.923 1.00 79.31 358 ASN A C 1
ATOM 2751 O O . ASN A 1 358 ? -58.968 15.807 22.938 1.00 79.31 358 ASN A O 1
ATOM 2755 N N . CYS A 1 359 ? -56.913 15.892 23.856 1.00 76.06 359 CYS A N 1
ATOM 2756 C CA . CYS A 1 359 ? -56.169 16.141 22.627 1.00 76.06 359 CYS A CA 1
ATOM 2757 C C . CYS A 1 359 ? -56.320 14.955 21.649 1.00 76.06 359 CYS A C 1
ATOM 2759 O O . CYS A 1 359 ? -56.093 13.811 22.050 1.00 76.06 359 CYS A O 1
ATOM 2761 N N . PRO A 1 360 ? -56.653 15.190 20.368 1.00 75.94 360 PRO A N 1
ATOM 2762 C CA . PRO A 1 360 ? -56.847 14.124 19.386 1.00 75.94 360 PRO A CA 1
ATOM 2763 C C . PRO A 1 360 ? -55.552 13.418 18.952 1.00 75.94 360 PRO A C 1
ATOM 2765 O O . PRO A 1 360 ? -55.641 12.307 18.436 1.00 75.94 360 PRO A O 1
ATOM 2768 N N . GLU A 1 361 ? -54.372 14.020 19.150 1.00 78.06 361 GLU A N 1
ATOM 2769 C CA . GLU A 1 361 ? -53.095 13.396 18.763 1.00 78.06 361 GLU A CA 1
ATOM 2770 C C . GLU A 1 361 ? -52.463 12.553 19.874 1.00 78.06 361 GLU A C 1
ATOM 2772 O O . GLU A 1 361 ? -52.008 11.444 19.608 1.00 78.06 361 GLU A O 1
ATOM 2777 N N . CYS A 1 362 ? -52.444 13.042 21.117 1.00 81.25 362 CYS A N 1
ATOM 2778 C CA . CYS A 1 362 ? -51.764 12.358 22.225 1.00 81.25 362 CYS A CA 1
ATOM 2779 C C . CYS A 1 362 ? -52.701 11.869 23.339 1.00 81.25 362 CYS A C 1
ATOM 2781 O O . CYS A 1 362 ? -52.269 11.140 24.227 1.00 81.25 362 CYS A O 1
ATOM 2783 N N . GLY A 1 363 ? -53.983 12.251 23.318 1.00 78.19 363 GLY A N 1
ATOM 2784 C CA . GLY A 1 363 ? -54.973 11.836 24.316 1.00 78.19 363 GLY A CA 1
ATOM 2785 C C . GLY A 1 363 ? -54.911 12.575 25.657 1.00 78.19 363 GLY A C 1
ATOM 2786 O O . GLY A 1 363 ? -55.733 12.286 26.526 1.00 78.19 363 GLY A O 1
ATOM 2787 N N . ALA A 1 364 ? -53.991 13.529 25.836 1.00 81.56 364 ALA A N 1
ATOM 2788 C CA . ALA A 1 364 ? -53.869 14.308 27.069 1.00 81.56 364 ALA A CA 1
ATOM 2789 C C . ALA A 1 364 ? -55.088 15.233 27.293 1.00 81.56 364 ALA A C 1
ATOM 2791 O O . ALA A 1 364 ? -55.598 15.790 26.316 1.00 81.56 364 ALA A O 1
ATOM 2792 N N . PRO A 1 365 ? -55.565 15.431 28.538 1.00 77.94 365 PRO A N 1
ATOM 2793 C CA . PRO A 1 365 ? -56.651 16.362 28.840 1.00 77.94 365 PRO A CA 1
ATOM 2794 C C . PRO A 1 365 ? -56.180 17.814 28.689 1.00 77.94 365 PRO A C 1
ATOM 2796 O O . PRO A 1 365 ? -55.158 18.210 29.243 1.00 77.94 365 PRO A O 1
ATOM 2799 N N . VAL A 1 366 ? -56.935 18.617 27.945 1.00 79.56 366 VAL A N 1
ATOM 2800 C CA . VAL A 1 366 ? -56.643 20.023 27.644 1.00 79.56 366 VAL A CA 1
ATOM 2801 C C . VAL A 1 366 ? -57.887 20.870 27.927 1.00 79.56 366 VAL A C 1
ATOM 2803 O O . VAL A 1 366 ? -59.013 20.409 27.757 1.00 79.56 366 VAL A O 1
ATOM 2806 N N . GLU A 1 367 ? -57.721 22.110 28.387 1.00 77.50 367 GLU A N 1
ATOM 2807 C CA . GLU A 1 367 ? -58.847 23.040 28.540 1.00 77.50 367 GLU A CA 1
ATOM 2808 C C . GLU A 1 367 ? -59.548 23.260 27.191 1.00 77.50 367 GLU A C 1
ATOM 2810 O O . GLU A 1 367 ? -58.900 23.398 26.152 1.00 77.50 367 GLU A O 1
ATOM 2815 N N . LYS A 1 368 ? -60.884 23.302 27.198 1.00 70.88 368 LYS A N 1
ATOM 2816 C CA . LYS A 1 368 ? -61.737 23.348 25.993 1.00 70.88 368 LYS A CA 1
ATOM 2817 C C . LYS A 1 368 ? -61.430 24.492 25.013 1.00 70.88 368 LYS A C 1
ATOM 2819 O O . LYS A 1 368 ? -61.804 24.414 23.840 1.00 70.88 368 LYS A O 1
ATOM 2824 N N . ASP A 1 369 ? -60.746 25.534 25.478 1.00 72.75 369 ASP A N 1
ATOM 2825 C CA . ASP A 1 369 ? -60.386 26.712 24.692 1.00 72.75 369 ASP A CA 1
ATOM 2826 C C . ASP A 1 369 ? -58.885 26.869 24.405 1.00 72.75 369 ASP A C 1
ATOM 2828 O O . ASP A 1 369 ? -58.491 27.890 23.846 1.00 72.75 369 ASP A O 1
ATOM 2832 N N . ALA A 1 370 ? -58.051 25.869 24.705 1.00 71.62 370 ALA A N 1
ATOM 2833 C CA . ALA A 1 370 ? -56.626 25.936 24.391 1.00 71.62 370 ALA A CA 1
ATOM 2834 C C . ALA A 1 370 ? -56.361 25.906 22.872 1.00 71.62 370 ALA A C 1
ATOM 2836 O O . ALA A 1 370 ? -56.906 25.076 22.143 1.00 71.62 370 ALA A O 1
ATOM 2837 N N . GLU A 1 371 ? -55.485 26.795 22.398 1.00 78.12 371 GLU A N 1
ATOM 2838 C CA . GLU A 1 371 ? -55.082 26.884 20.984 1.00 78.12 371 GLU A CA 1
ATOM 2839 C C . GLU A 1 371 ? -54.018 25.842 20.598 1.00 78.12 371 GLU A C 1
ATOM 2841 O O . GLU A 1 371 ? -53.942 25.439 19.437 1.00 78.12 371 GLU A O 1
ATOM 2846 N N . TYR A 1 372 ? -53.231 25.358 21.563 1.00 79.38 372 TYR A N 1
ATOM 2847 C CA . TYR A 1 372 ? -52.188 24.350 21.371 1.00 79.38 372 TYR A CA 1
ATOM 2848 C C . TYR A 1 372 ? -52.172 23.336 22.521 1.00 79.38 372 TYR A C 1
ATOM 2850 O O . TYR A 1 372 ? -52.518 23.653 23.659 1.00 79.38 372 TYR A O 1
ATOM 2858 N N . CYS A 1 373 ? -51.754 22.105 22.230 1.00 80.31 373 CYS A N 1
ATOM 2859 C CA . CYS A 1 373 ? -51.536 21.072 23.232 1.00 80.31 373 CYS A CA 1
ATOM 2860 C C . CYS A 1 373 ? -50.141 21.242 23.864 1.00 80.31 373 CYS A C 1
ATOM 2862 O O . CYS A 1 373 ? -49.149 21.174 23.138 1.00 80.31 373 CYS A O 1
ATOM 2864 N N . PRO A 1 374 ? -50.028 21.431 25.191 1.00 76.19 374 PRO A N 1
ATOM 2865 C CA . PRO A 1 374 ? -48.739 21.649 25.854 1.00 76.19 374 PRO A CA 1
ATOM 2866 C C . PRO A 1 374 ? -47.842 20.401 25.888 1.00 76.19 374 PRO A C 1
ATOM 2868 O O . PRO A 1 374 ? -46.634 20.535 26.032 1.00 76.19 374 PRO A O 1
ATOM 2871 N N . GLU A 1 375 ? -48.419 19.207 25.731 1.00 79.88 375 GLU A N 1
ATOM 2872 C CA . GLU A 1 375 ? -47.697 17.926 25.777 1.00 79.88 375 GLU A CA 1
ATOM 2873 C C . GLU A 1 375 ? -47.060 17.556 24.430 1.00 79.88 375 GLU A C 1
ATOM 2875 O O . GLU A 1 375 ? -45.903 17.154 24.378 1.00 79.88 375 GLU A O 1
ATOM 2880 N N . CYS A 1 376 ? -47.791 17.701 23.319 1.00 80.62 376 CYS A N 1
ATOM 2881 C CA . CYS A 1 376 ? -47.300 17.291 21.996 1.00 80.62 376 CYS A CA 1
ATOM 2882 C C . CYS A 1 376 ? -47.081 18.447 21.010 1.00 80.62 376 CYS A C 1
ATOM 2884 O O . CYS A 1 376 ? -46.591 18.223 19.907 1.00 80.62 376 CYS A O 1
ATOM 2886 N N . GLY A 1 377 ? -47.453 19.678 21.370 1.00 77.19 377 GLY A N 1
ATOM 2887 C CA . GLY A 1 377 ? -47.330 20.851 20.501 1.00 77.19 377 GLY A CA 1
ATOM 2888 C C . GLY A 1 377 ? -48.364 20.934 19.371 1.00 77.19 377 GLY A C 1
ATOM 2889 O O . GLY A 1 377 ? -48.268 21.831 18.535 1.00 77.19 377 GLY A O 1
ATOM 2890 N N . ALA A 1 378 ? -49.356 20.036 19.326 1.00 78.94 378 ALA A N 1
ATOM 2891 C CA . ALA A 1 378 ? -50.396 20.038 18.296 1.00 78.94 378 ALA A CA 1
ATOM 2892 C C . ALA A 1 378 ? -51.305 21.277 18.395 1.00 78.94 378 ALA A C 1
ATOM 2894 O O . ALA A 1 378 ? -51.742 21.644 19.485 1.00 78.94 378 ALA A O 1
ATOM 2895 N N . ILE A 1 379 ? -51.631 21.898 17.259 1.00 79.12 379 ILE A N 1
ATOM 2896 C CA . ILE A 1 379 ? -52.533 23.060 17.184 1.00 79.12 379 ILE A CA 1
ATOM 2897 C C . ILE A 1 379 ? -53.987 22.564 17.212 1.00 79.12 379 ILE A C 1
ATOM 2899 O O . ILE A 1 379 ? -54.386 21.763 16.370 1.00 79.12 379 ILE A O 1
ATOM 2903 N N . LEU A 1 380 ? -54.778 23.031 18.182 1.00 75.44 380 LEU A N 1
ATOM 2904 C CA . LEU A 1 380 ? -56.139 22.543 18.457 1.00 75.44 380 LEU A CA 1
ATOM 2905 C C . LEU A 1 380 ? -57.245 23.451 17.888 1.00 75.44 380 LEU A C 1
ATOM 2907 O O . LEU A 1 380 ? -58.371 22.989 17.693 1.00 75.44 380 LEU A O 1
ATOM 2911 N N . LYS A 1 381 ? -56.937 24.717 17.572 1.00 70.75 381 LYS A N 1
ATOM 2912 C CA . LYS A 1 381 ? -57.828 25.642 16.850 1.00 70.75 381 LYS A CA 1
ATOM 2913 C C . LYS A 1 381 ? -57.027 26.463 15.835 1.00 70.75 381 LYS A C 1
ATOM 2915 O O . LYS A 1 381 ? -56.037 27.088 16.192 1.00 70.75 381 LYS A O 1
ATOM 2920 N N . GLY A 1 382 ? -57.482 26.481 14.584 1.00 51.03 382 GLY A N 1
ATOM 2921 C CA . GLY A 1 382 ? -56.978 27.348 13.520 1.00 51.03 382 GLY A CA 1
ATOM 2922 C C . GLY A 1 382 ? -58.135 27.796 12.629 1.00 51.03 382 GLY A C 1
ATOM 2923 O O . GLY A 1 382 ? -58.970 26.973 12.253 1.00 51.03 382 GLY A O 1
ATOM 2924 N N . GLU A 1 383 ? -58.214 29.103 12.370 1.00 43.44 383 GLU A N 1
ATOM 2925 C CA . GLU A 1 383 ? -59.039 29.680 11.303 1.00 43.44 383 GLU A CA 1
ATOM 2926 C C . GLU A 1 383 ? -58.566 29.148 9.933 1.00 43.44 383 GLU A C 1
ATOM 2928 O O . GLU A 1 383 ? -57.396 28.798 9.786 1.00 43.44 383 GLU A O 1
ATOM 2933 N N . GLU A 1 384 ? -59.514 29.044 8.994 1.00 41.72 384 GLU A N 1
ATOM 2934 C CA . GLU A 1 384 ? -59.440 28.440 7.643 1.00 41.72 384 GLU A CA 1
ATOM 2935 C C . GLU A 1 384 ? -58.111 28.520 6.870 1.00 41.72 384 GLU A C 1
ATOM 2937 O O . GLU A 1 384 ? -57.484 29.605 6.814 1.00 41.72 384 GLU A O 1
#

Foldseek 3Di:
DDWDWDADPVGDTDDIDPDDDDDADPDFKDWDKPQQDPAAEFPDKGKMFIDIDDPAAWDWKKKWKDWPPDIDIDTDGIDTDGGHAATKIKMWMWIAGPNGHIDIDIDIYGYHYHDQDWKDWPDKPAAAAAEAAAQFDKIKTFTPWFKDFDDKFKAQPPDHDTFAWDWDGDIRMIIIGGPGGHDAQTKIWTWTAQMGHPRRHGDDIDIGIYTHHHPPQDQPCPLQDGPVRQVVDPQRDSNDSCQQQDQQCPLPDGVVNCVVLVADSNDQQRCPLPHGPVRCVVQVHRSNDSVTDRDPPPPCPPCVVVCVVVVVVVVVVVVVVVVVVVVVVVPDDDDDDDDDDDDDDDDDDDDDDDAWDADPPPRHIDGNPDQADPPPRHGPDDDD

Radius of gyration: 55.74 Å; chains: 1; bounding box: 168×78×147 Å